Protein AF-0000000084920674 (afdb_homodimer)

Sequence (696 aa):
MTYVTTFPGRKINVDGSKKLYFGGTAYLGLQKHKKFLKTYLKNIKKYGTNYGASRKSNIKIDIYKKTENYLAKLVQSESCVTVSSGYLAGQLVCNYLKAKGHSLFYAPNSHTALHQNNSSNYASYSDLVTAVENHIKKSNTTPVVFLDSLDFYGLNYPYFKGLQQLPLQNIIVVADDSHTLGLPLNNGKGCYAQLNNLGVKELIVCSSLGKGFAVQAGAIFSTAKRIKELKTTAFFGGASPATPANIATLLSAQTIYKKRQQKLQNNIQLFLNGLNNKNLFSYMPNHAAFTYTDQKITAYLKKHNIIVTSFNYPEKDSPTMSRIVLSAHHKKKDINKIVTLINTLFTNMTYVTTFPGRKINVDGSKKLYFGGTAYLGLQKHKKFLKTYLKNIKKYGTNYGASRKSNIKIDIYKKTENYLAKLVQSESCVTVSSGYLAGQLVCNYLKAKGHSLFYAPNSHTALHQNNSSNYASYSDLVTAVENHIKKSNTTPVVFLDSLDFYGLNYPYFKGLQQLPLQNIIVVADDSHTLGLPLNNGKGCYAQLNNLGVKELIVCSSLGKGFAVQAGAIFSTAKRIKELKTTAFFGGASPATPANIATLLSAQTIYKKRQQKLQNNIQLFLNGLNNKNLFSYMPNHAAFTYTDQKITAYLKKHNIIVTSFNYPEKDSPTMSRIVLSAHHKKKDINKIVTLINTLFTN

Foldseek 3Di:
DFDFPDDDQQWTAGPRDIFGEQADQQFLSQQVPPVLVVLLVVLCVVQNAFPLAACPDPDHDCLQVVLQVVLCVLLVFQTKGKFQFLLLQLCLVQVLLVVVPAAEAEAPPFDCSNDDDPDDHDPHLVVRQVVQVVCVVPHPHQYEYEHECDDQVPCHPPPHVSVLSHPQLRHEYEYEFAQPALALVVLNNTCNVVSVVSNHVWYKYKYGCCRNPNFRMIMIGTHPVVVVSSCPDPSNRVGGGHRSSSSNSSVRCVVVSNVSNVLSQVLQCLLCVLAPDLVQFRDDPRGFKTKHQPCVLQVQSVVVRYHWDWDADPPPPGGIITIRGHHSSDDSVSSNVSRVSVNVVPVD/DFDFPDPDQQWTAGPRDIFGEQADQQFLSQQVPPVLVVLLVVLCVVQNAFPLAACPDPDHDCLQVVLQVVLCVLLVFQTKGKFQFLLLQLCLVQVLLVVVPAAEAEAPPFDCSNDDDPDDHDPHLVVRQVVQVVCVVPHPHQYEYEHECDDLQPQQPPQHVSVLSHPQLRHEYEYEFAQPALALVVLNNTCNVVSVVSNHVWYKYKYGCCRNPNFRMIMIGTHPVVVVSSCPDPSNRVGGGHRSSSSNSSVRCVVVSNVSNVLSQVLQCLLCVLAPDLVQFRDDPRGFKTKHQPCVLQVQSVVVRYHWDWDADPPPPGGIITIRGHHSSDDSVSSNVSRVSVNVVPVD

pLDDT: mean 91.76, std 10.26, range [47.09, 98.94]

Radius of gyration: 25.59 Å; Cα contacts (8 Å, |Δi|>4): 1544; chains: 2; bounding box: 59×68×72 Å

Solvent-accessible surface area (backbone atoms only — not comparable to full-atom values): 34881 Å² total; per-residue (Å²): 123,45,55,22,87,46,76,50,65,44,49,32,50,46,89,86,38,79,24,40,45,26,42,77,34,40,37,42,37,47,35,73,28,65,71,54,44,53,52,42,51,52,28,30,72,68,45,15,49,19,51,45,41,36,70,68,42,52,59,37,55,48,56,56,59,56,34,24,51,50,52,10,57,58,28,63,38,77,21,43,47,69,30,41,26,23,42,55,29,23,38,52,52,40,48,50,44,47,72,74,58,40,42,82,41,41,36,52,82,38,56,57,38,55,46,60,76,93,58,70,56,33,90,35,52,70,56,43,36,54,51,51,53,53,40,58,74,72,42,90,51,52,42,31,40,35,32,34,45,67,38,80,86,59,57,22,48,92,73,32,60,53,61,66,68,38,68,37,66,63,24,36,39,39,31,40,31,35,88,35,31,45,30,46,36,71,77,29,28,32,59,53,48,64,56,57,70,68,48,44,58,39,59,37,39,23,22,34,32,13,22,33,65,28,26,61,20,11,31,37,34,22,46,54,67,58,50,54,54,54,60,68,34,62,66,46,39,63,28,48,49,38,34,62,16,46,46,43,32,64,60,74,40,51,68,58,52,53,54,26,27,51,45,27,46,50,49,44,48,53,41,59,72,56,41,84,62,66,81,67,42,43,63,49,86,68,47,48,50,35,28,38,71,66,62,64,55,58,55,52,37,42,76,70,43,31,44,56,36,59,44,63,45,89,50,88,85,42,67,56,49,28,32,44,23,54,32,30,53,54,46,72,67,56,46,50,49,56,30,51,52,55,43,52,65,70,71,102,126,45,59,23,88,46,74,52,64,44,48,32,51,47,90,87,36,78,22,41,44,26,44,77,35,40,38,41,37,47,37,74,30,66,73,53,43,54,52,41,52,52,29,30,71,67,44,16,47,20,50,46,42,34,69,68,41,52,59,36,55,49,54,56,60,55,34,25,53,50,52,12,57,58,29,63,37,77,22,41,47,69,31,40,26,24,42,54,30,22,37,53,50,39,48,50,45,46,73,73,57,40,42,83,42,40,34,53,83,37,57,58,36,55,45,60,78,92,58,71,56,34,90,35,54,69,56,43,37,53,53,52,53,54,41,58,75,74,42,90,51,51,41,31,42,35,32,37,46,66,39,75,86,58,58,23,46,91,74,33,58,54,63,66,69,38,68,37,67,61,25,35,39,37,31,41,31,35,89,34,30,44,30,46,37,71,77,29,28,30,57,53,47,66,57,57,69,69,49,43,58,38,58,38,39,22,22,34,31,12,22,34,66,28,25,62,20,11,31,37,35,24,46,54,67,57,49,54,53,53,61,69,34,61,66,46,39,62,28,48,51,38,34,60,16,47,44,42,32,64,62,73,40,52,68,58,50,54,54,27,26,51,45,27,46,50,48,44,51,52,40,60,71,55,41,84,60,67,81,68,42,41,64,50,86,67,46,48,49,36,28,38,71,65,63,64,56,58,54,52,37,43,76,70,43,30,45,56,34,58,45,65,49,90,51,89,85,42,66,55,48,30,32,44,22,54,30,31,55,54,45,72,68,55,46,51,48,55,29,50,51,55,43,51,64,71,72,103

Organism: Cellulophaga lytica (strain ATCC 23178 / DSM 7489 / JCM 8516 / NBRC 14961 / NCIMB 1423 / VKM B-1433 / Cy l20) (NCBI:txid867900)

Secondary structure (DSSP, 8-state):
-EEESS--SSEEEETTEEEEEE-SS-TT--TT-HHHHHHHHHHHHHH-S-----TTSSEEEHHHHHHHHHHHHHHT-SEEEEES-HHHHHHHHHHHHHHTTPEEEE-TT--GGG--TT----S-HHHHHHHHHHHHHH-SSPEEEEEES--TTSSSTTT-HHHHTS-GGG-EEEEE-TTTTTSTGGGGT-SHHHHHTT--SEEEEEEESSSSS-SS-EEEEE-HHHHHHHHTSHHHHHSPPPPHHHHHHHHHTHHHHHHHHHHHHHHHHHHHHH-S-GGG-EE-TT-SEEEE--HHHHHHHHHTTEEEEEEE-SSTT--EEEEEE--TT--HHHHHHHHHHHHHHHH-/-EEESS--SSEEEETTEEEEEE-SS-TT--TT-HHHHHHHHHHHHHH-S-----TTSSEEEHHHHHHHHHHHHHHT-SEEEEES-HHHHHHHHHHHHHHTTPEEEE-TT--GGG--TT----S-HHHHHHHHHHHHHH-SSPEEEEEES--TTSSSTTT-HHHHTS-GGG-EEEEE-TTTTTSTGGGGT-SHHHHHTT--SEEEEEEESSSSS-SS-EEEEE-HHHHHHHHTSHHHHHSPPPPHHHHHHHHHTHHHHHHHHHHHHHHHHHHHHH-S-GGG-EE-TT-SEEEE--HHHHHHHHHTTEEEEEEE-SSTT--EEEEEE--TT--HHHHHHHHHHHHHHHH-

InterPro domains:
  IPR004839 Aminotransferase, class I/classII, large domain [PF00155] (169-340)
  IPR015421 Pyridoxal phosphate-dependent transferase, major domain [G3DSA:3.40.640.10] (35-258)
  IPR015422 Pyridoxal phosphate-dependent transferase, small domain [G3DSA:3.90.1150.10] (20-339)
  IPR015424 Pyridoxal phosphate-dependent transferase [SSF53383] (10-345)
  IPR050087 8-amino-7-oxononanoate synthase class-II [PTHR13693] (170-342)

Structure (mmCIF, N/CA/C/O backbone):
data_AF-0000000084920674-model_v1
#
loop_
_entity.id
_entity.type
_entity.pdbx_description
1 polymer 'Aminotransferase class I and II'
#
loop_
_atom_site.group_PDB
_atom_site.id
_atom_site.type_symbol
_atom_site.label_atom_id
_atom_site.label_alt_id
_atom_site.label_comp_id
_atom_site.label_asym_id
_atom_site.label_entity_id
_atom_site.label_seq_id
_atom_site.pdbx_PDB_ins_code
_atom_site.Cartn_x
_atom_site.Cartn_y
_atom_site.Cartn_z
_atom_site.occupancy
_atom_site.B_iso_or_equiv
_atom_site.auth_seq_id
_atom_site.auth_comp_id
_atom_site.auth_asym_id
_atom_site.auth_atom_id
_atom_site.pdbx_PDB_model_num
ATOM 1 N N . MET A 1 1 ? -7.586 -3.787 -24.078 1 55.34 1 MET A N 1
ATOM 2 C CA . MET A 1 1 ? -7.895 -3.812 -22.656 1 55.34 1 MET A CA 1
ATOM 3 C C . MET A 1 1 ? -9.398 -3.691 -22.406 1 55.34 1 MET A C 1
ATOM 5 O O . MET A 1 1 ? -10.07 -2.891 -23.062 1 55.34 1 MET A O 1
ATOM 9 N N . THR A 1 2 ? -9.984 -4.68 -21.75 1 62.69 2 THR A N 1
ATOM 10 C CA . THR A 1 2 ? -11.422 -4.754 -21.531 1 62.69 2 THR A CA 1
ATOM 11 C C . THR A 1 2 ? -11.82 -3.963 -20.281 1 62.69 2 THR A C 1
ATOM 13 O O . THR A 1 2 ? -11.242 -4.152 -19.219 1 62.69 2 THR A O 1
ATOM 16 N N . TYR A 1 3 ? -12.688 -2.992 -20.422 1 67.88 3 TYR A N 1
ATOM 17 C CA . TYR A 1 3 ? -13.188 -2.199 -19.312 1 67.88 3 TYR A CA 1
ATOM 18 C C . TYR A 1 3 ? -14.422 -2.846 -18.688 1 67.88 3 TYR A C 1
ATOM 20 O O . TYR A 1 3 ? -15.289 -3.355 -19.406 1 67.88 3 TYR A O 1
ATOM 28 N N . VAL A 1 4 ? -14.391 -2.977 -17.375 1 72.94 4 VAL A N 1
ATOM 29 C CA . VAL A 1 4 ? -15.539 -3.539 -16.656 1 72.94 4 VAL A CA 1
ATOM 30 C C . VAL A 1 4 ? -15.922 -2.625 -15.492 1 72.94 4 VAL A C 1
ATOM 32 O O . VAL A 1 4 ? -15.133 -1.78 -15.07 1 72.94 4 VAL A O 1
ATOM 35 N N . THR A 1 5 ? -17.141 -2.645 -15.055 1 66.94 5 THR A N 1
ATOM 36 C CA . THR A 1 5 ? -17.594 -1.826 -13.938 1 66.94 5 THR A CA 1
ATOM 37 C C . THR A 1 5 ? -17.453 -2.578 -12.617 1 66.94 5 THR A C 1
ATOM 39 O O . THR A 1 5 ? -17.531 -1.978 -11.547 1 66.94 5 THR A O 1
ATOM 42 N N . THR A 1 6 ? -17.375 -3.836 -12.734 1 66.19 6 THR A N 1
ATOM 43 C CA . THR A 1 6 ? -17.188 -4.633 -11.523 1 66.19 6 THR A CA 1
ATOM 44 C C . THR A 1 6 ? -16.172 -5.75 -11.766 1 66.19 6 THR A C 1
ATOM 46 O O . THR A 1 6 ? -16.094 -6.305 -12.859 1 66.19 6 THR A O 1
ATOM 49 N N . PHE A 1 7 ? -15.078 -5.773 -10.906 1 67 7 PHE A N 1
ATOM 50 C CA . PHE A 1 7 ? -14.164 -6.891 -11.094 1 67 7 PHE A CA 1
ATOM 51 C C . PHE A 1 7 ? -14.891 -8.219 -10.961 1 67 7 PHE A C 1
ATOM 53 O O . PHE A 1 7 ? -15.594 -8.453 -9.969 1 67 7 PHE A O 1
ATOM 60 N N . PRO A 1 8 ? -14.867 -8.953 -12.062 1 63.41 8 PRO A N 1
ATOM 61 C CA . PRO A 1 8 ? -15.734 -10.133 -12.148 1 63.41 8 PRO A CA 1
ATOM 62 C C . PRO A 1 8 ? -15.188 -11.32 -11.359 1 63.41 8 PRO A C 1
ATOM 64 O O . PRO A 1 8 ? -13.977 -11.422 -11.141 1 63.41 8 PRO A O 1
ATOM 67 N N . GLY A 1 9 ? -16.016 -11.922 -10.43 1 75.62 9 GLY A N 1
ATOM 68 C CA . GLY A 1 9 ? -15.82 -13.297 -10.016 1 75.62 9 GLY A CA 1
ATOM 69 C C . GLY A 1 9 ? -15.852 -14.281 -11.172 1 75.62 9 GLY A C 1
ATOM 70 O O . GLY A 1 9 ? -15.266 -14.031 -12.227 1 75.62 9 GLY A O 1
ATOM 71 N N . ARG A 1 10 ? -16.375 -15.18 -11.25 1 84.31 10 ARG A N 1
ATOM 72 C CA . ARG A 1 10 ? -16.453 -16.266 -12.219 1 84.31 10 ARG A CA 1
ATOM 73 C C . ARG A 1 10 ? -16.906 -15.766 -13.586 1 84.31 10 ARG A C 1
ATOM 75 O O . ARG A 1 10 ? -16.484 -16.297 -14.617 1 84.31 10 ARG A O 1
ATOM 82 N N . LYS A 1 11 ? -17.672 -14.656 -13.555 1 88.5 11 LYS A N 1
ATOM 83 C CA . LYS A 1 11 ? -18.141 -14.031 -14.789 1 88.5 11 LYS A CA 1
ATOM 84 C C . LYS A 1 11 ? -17.797 -12.539 -14.812 1 88.5 11 LYS A C 1
ATOM 86 O O . LYS A 1 11 ? -17.781 -11.891 -13.773 1 88.5 11 LYS A O 1
ATOM 91 N N . ILE A 1 12 ? -17.516 -12.055 -16.047 1 85.56 12 ILE A N 1
ATOM 92 C CA . ILE A 1 12 ? -17.203 -10.641 -16.219 1 85.56 12 ILE A CA 1
ATOM 93 C C . ILE A 1 12 ? -17.969 -10.094 -17.422 1 85.56 12 ILE A C 1
ATOM 95 O O . ILE A 1 12 ? -18.328 -10.836 -18.328 1 85.56 12 ILE A O 1
ATOM 99 N N . ASN A 1 13 ? -18.25 -8.859 -17.266 1 83.31 13 ASN A N 1
ATOM 100 C CA . ASN A 1 13 ? -18.922 -8.203 -18.391 1 83.31 13 ASN A CA 1
ATOM 101 C C . ASN A 1 13 ? -17.922 -7.457 -19.281 1 83.31 13 ASN A C 1
ATOM 103 O O . ASN A 1 13 ? -17.266 -6.527 -18.812 1 83.31 13 ASN A O 1
ATOM 107 N N . VAL A 1 14 ? -17.766 -7.852 -20.484 1 78.56 14 VAL A N 1
ATOM 108 C CA . VAL A 1 14 ? -16.906 -7.211 -21.453 1 78.56 14 VAL A CA 1
ATOM 109 C C . VAL A 1 14 ? -17.734 -6.707 -22.641 1 78.56 14 VAL A C 1
ATOM 111 O O . VAL A 1 14 ? -18.344 -7.5 -23.359 1 78.56 14 VAL A O 1
ATOM 114 N N . ASP A 1 15 ? -17.703 -5.391 -22.766 1 76 15 ASP A N 1
ATOM 115 C CA . ASP A 1 15 ? -18.391 -4.758 -23.891 1 76 15 ASP A CA 1
ATOM 116 C C . ASP A 1 15 ? -19.859 -5.203 -23.938 1 76 15 ASP A C 1
ATOM 118 O O . ASP A 1 15 ? -20.344 -5.637 -24.984 1 76 15 ASP A O 1
ATOM 122 N N . GLY A 1 16 ? -20.406 -5.375 -22.828 1 77.94 16 GLY A N 1
ATOM 123 C CA . GLY A 1 16 ? -21.844 -5.633 -22.75 1 77.94 16 GLY A CA 1
ATOM 124 C C . GLY A 1 16 ? -22.188 -7.113 -22.75 1 77.94 16 GLY A C 1
ATOM 125 O O . GLY A 1 16 ? -23.344 -7.488 -22.641 1 77.94 16 GLY A O 1
ATOM 126 N N . SER A 1 17 ? -21.219 -7.934 -22.891 1 84.69 17 SER A N 1
ATOM 127 C CA . SER A 1 17 ? -21.453 -9.375 -22.891 1 84.69 17 SER A CA 1
ATOM 128 C C . SER A 1 17 ? -20.797 -10.047 -21.703 1 84.69 17 SER A C 1
ATOM 130 O O . SER A 1 17 ? -19.672 -9.719 -21.328 1 84.69 17 SER A O 1
ATOM 132 N N . LYS A 1 18 ? -21.625 -10.992 -21.156 1 88.31 18 LYS A N 1
ATOM 133 C CA . LYS A 1 18 ? -21.109 -11.758 -20.031 1 88.31 18 LYS A CA 1
ATOM 134 C C . LYS A 1 18 ? -20.203 -12.891 -20.5 1 88.31 18 LYS A C 1
ATOM 136 O O . LYS A 1 18 ? -20.562 -13.641 -21.406 1 88.31 18 LYS A O 1
ATOM 141 N N . LYS A 1 19 ? -19.094 -12.969 -19.953 1 91.31 19 LYS A N 1
ATOM 142 C CA . LYS A 1 19 ? -18.109 -13.984 -20.312 1 91.31 19 LYS A CA 1
ATOM 143 C C . LYS A 1 19 ? -17.562 -14.68 -19.062 1 91.31 19 LYS A C 1
ATOM 145 O O . LYS A 1 19 ? -17.5 -14.078 -18 1 91.31 19 LYS A O 1
ATOM 150 N N . LEU A 1 20 ? -17.234 -15.977 -19.266 1 94.12 20 LEU A N 1
ATOM 151 C CA . LEU A 1 20 ? -16.516 -16.672 -18.203 1 94.12 20 LEU A CA 1
ATOM 152 C C . LEU A 1 20 ? -15.078 -16.156 -18.094 1 94.12 20 LEU A C 1
ATOM 154 O O . LEU A 1 20 ? -14.438 -15.891 -19.109 1 94.12 20 LEU A O 1
ATOM 158 N N . TYR A 1 21 ? -14.695 -16.016 -16.859 1 92.19 21 TYR A N 1
ATOM 159 C CA . TYR A 1 21 ? -13.367 -15.438 -16.672 1 92.19 21 TYR A CA 1
ATOM 160 C C . TYR A 1 21 ? -12.438 -16.422 -15.977 1 92.19 21 TYR A C 1
ATOM 162 O O . TYR A 1 21 ? -12.734 -16.906 -14.891 1 92.19 21 TYR A O 1
ATOM 170 N N . PHE A 1 22 ? -11.359 -16.781 -16.688 1 94.5 22 PHE A N 1
ATOM 171 C CA . PHE A 1 22 ? -10.305 -17.641 -16.172 1 94.5 22 PHE A CA 1
ATOM 172 C C . PHE A 1 22 ? -8.977 -16.906 -16.125 1 94.5 22 PHE A C 1
ATOM 174 O O . PHE A 1 22 ? -7.988 -17.359 -16.703 1 94.5 22 PHE A O 1
ATOM 181 N N . GLY A 1 23 ? -9.016 -15.82 -15.352 1 90.88 23 GLY A N 1
ATOM 182 C CA . GLY A 1 23 ? -7.82 -14.992 -15.219 1 90.88 23 GLY A CA 1
ATOM 183 C C . GLY A 1 23 ? -7.719 -14.297 -13.875 1 90.88 23 GLY A C 1
ATOM 184 O O . GLY A 1 23 ? -8.516 -14.562 -12.977 1 90.88 23 GLY A O 1
ATOM 185 N N . GLY A 1 24 ? -6.633 -13.531 -13.734 1 89.12 24 GLY A N 1
ATOM 186 C CA . GLY A 1 24 ? -6.445 -12.742 -12.523 1 89.12 24 GLY A CA 1
ATOM 187 C C . GLY A 1 24 ? -5.707 -13.5 -11.438 1 89.12 24 GLY A C 1
ATOM 188 O O . GLY A 1 24 ? -4.977 -14.453 -11.719 1 89.12 24 GLY A O 1
ATOM 189 N N . THR A 1 25 ? -5.836 -12.914 -10.203 1 92 25 THR A N 1
ATOM 190 C CA . THR A 1 25 ? -5.105 -13.492 -9.078 1 92 25 THR A CA 1
ATOM 191 C C . THR A 1 25 ? -6.02 -13.656 -7.863 1 92 25 THR A C 1
ATOM 193 O O . THR A 1 25 ? -5.543 -13.797 -6.738 1 92 25 THR A O 1
ATOM 196 N N . ALA A 1 26 ? -7.348 -13.562 -8.117 1 92.88 26 ALA A N 1
ATOM 197 C CA . ALA A 1 26 ? -8.32 -13.82 -7.062 1 92.88 26 ALA A CA 1
ATOM 198 C C . ALA A 1 26 ? -8.578 -15.312 -6.906 1 92.88 26 ALA A C 1
ATOM 200 O O . ALA A 1 26 ? -9.703 -15.781 -7.113 1 92.88 26 ALA A O 1
ATOM 201 N N . TYR A 1 27 ? -7.625 -16.031 -6.426 1 95.75 27 TYR A N 1
ATOM 202 C CA . TYR A 1 27 ? -7.57 -17.484 -6.48 1 95.75 27 TYR A CA 1
ATOM 203 C C . TYR A 1 27 ? -8.695 -18.094 -5.66 1 95.75 27 TYR A C 1
ATOM 205 O O . TYR A 1 27 ? -9.375 -19.031 -6.113 1 95.75 27 TYR A O 1
ATOM 213 N N . LEU A 1 28 ? -8.945 -17.547 -4.504 1 97 28 LEU A N 1
ATOM 214 C CA . LEU A 1 28 ? -9.891 -18.188 -3.598 1 97 28 LEU A CA 1
ATOM 215 C C . LEU A 1 28 ? -11.297 -17.641 -3.791 1 97 28 LEU A C 1
ATOM 217 O O . LEU A 1 28 ? -12.227 -18.047 -3.094 1 97 28 LEU A O 1
ATOM 221 N N . GLY A 1 29 ? -11.469 -16.672 -4.719 1 95.44 29 GLY A N 1
ATOM 222 C CA . GLY A 1 29 ? -12.781 -16.141 -5.035 1 95.44 29 GLY A CA 1
ATOM 223 C C . GLY A 1 29 ? -13.477 -15.531 -3.836 1 95.44 29 GLY A C 1
ATOM 224 O O . GLY A 1 29 ? -14.68 -15.734 -3.635 1 95.44 29 GLY A O 1
ATOM 225 N N . LEU A 1 30 ? -12.789 -14.758 -3.102 1 96.44 30 LEU A N 1
ATOM 226 C CA . LEU A 1 30 ? -13.297 -14.297 -1.812 1 96.44 30 LEU A CA 1
ATOM 227 C C . LEU A 1 30 ? -13.914 -12.906 -1.93 1 96.44 30 LEU A C 1
ATOM 229 O O . LEU A 1 30 ? -14.664 -12.484 -1.052 1 96.44 30 LEU A O 1
ATOM 233 N N . GLN A 1 31 ? -13.641 -12.195 -2.936 1 92.56 31 GLN A N 1
ATOM 234 C CA . GLN A 1 31 ? -13.867 -10.75 -3.016 1 92.56 31 GLN A CA 1
ATOM 235 C C . GLN A 1 31 ? -15.344 -10.414 -2.846 1 92.56 31 GLN A C 1
ATOM 237 O O . GLN A 1 31 ? -15.688 -9.352 -2.316 1 92.56 31 GLN A O 1
ATOM 242 N N . LY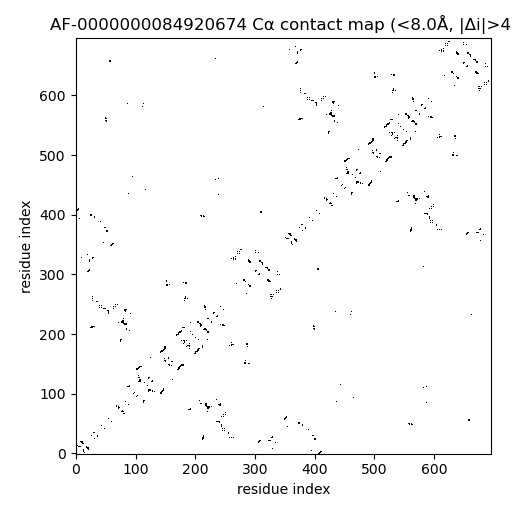S A 1 32 ? -16.188 -11.336 -3.24 1 92.06 32 LYS A N 1
ATOM 243 C CA . LYS A 1 32 ? -17.625 -11.125 -3.078 1 92.06 32 LYS A CA 1
ATOM 244 C C . LYS A 1 32 ? -18.297 -12.344 -2.463 1 92.06 32 LYS A C 1
ATOM 246 O O . LYS A 1 32 ? -19.516 -12.508 -2.564 1 92.06 32 LYS A O 1
ATOM 251 N N . HIS A 1 33 ? -17.484 -13.203 -1.965 1 95.44 33 HIS A N 1
ATOM 252 C CA . HIS A 1 33 ? -18 -14.375 -1.278 1 95.44 33 HIS A CA 1
ATOM 253 C C . HIS A 1 33 ? -18.812 -13.984 -0.046 1 95.44 33 HIS A C 1
ATOM 255 O O . HIS A 1 33 ? -18.328 -13.242 0.811 1 95.44 33 HIS A O 1
ATOM 261 N N . LYS A 1 34 ? -20 -14.492 0.054 1 96.12 34 LYS A N 1
ATOM 262 C CA . LYS A 1 34 ? -20.984 -14.008 1.02 1 96.12 34 LYS A CA 1
ATOM 263 C C . LYS A 1 34 ? -20.453 -14.125 2.447 1 96.12 34 LYS A C 1
ATOM 265 O O . LYS A 1 34 ? -20.469 -13.156 3.199 1 96.12 34 LYS A O 1
ATOM 270 N N . LYS A 1 35 ? -19.984 -15.281 2.83 1 97.69 35 LYS A N 1
ATOM 271 C CA . LYS A 1 35 ? -19.531 -15.5 4.199 1 97.69 35 LYS A CA 1
ATOM 272 C C . LYS A 1 35 ? -18.297 -14.664 4.508 1 97.69 35 LYS A C 1
ATOM 274 O O . LYS A 1 35 ? -18.156 -14.141 5.613 1 97.69 35 LYS A O 1
ATOM 279 N N . PHE A 1 36 ? -17.438 -14.57 3.568 1 98 36 PHE A N 1
ATOM 280 C CA . PHE A 1 36 ? -16.219 -13.773 3.744 1 98 36 PHE A CA 1
ATOM 281 C C . PHE A 1 36 ? -16.578 -12.297 3.902 1 98 36 PHE A C 1
ATOM 283 O O . PHE A 1 36 ? -16.047 -11.625 4.789 1 98 36 PHE A O 1
ATOM 290 N N . LEU A 1 37 ? -17.469 -11.766 3.049 1 97.5 37 LEU A N 1
ATOM 291 C CA . LEU A 1 37 ? -17.875 -10.367 3.115 1 97.5 37 LEU A CA 1
ATOM 292 C C . LEU A 1 37 ? -18.516 -10.047 4.465 1 97.5 37 LEU A C 1
ATOM 294 O O . LEU A 1 37 ? -18.297 -8.969 5.02 1 97.5 37 LEU A O 1
ATOM 298 N N . LYS A 1 38 ? -19.312 -10.977 4.918 1 98.25 38 LYS A N 1
ATOM 299 C CA . LYS A 1 38 ? -19.938 -10.773 6.227 1 98.25 38 LYS A CA 1
ATOM 300 C C . LYS A 1 38 ? -18.875 -10.594 7.312 1 98.25 38 LYS A C 1
ATOM 302 O O . LYS A 1 38 ? -18.984 -9.688 8.141 1 98.25 38 LYS A O 1
ATOM 307 N N . THR A 1 39 ? -17.875 -11.438 7.301 1 98.38 39 THR A N 1
ATOM 308 C CA . THR A 1 39 ? -16.766 -11.359 8.258 1 98.38 39 THR A CA 1
ATOM 309 C C . THR A 1 39 ? -15.984 -10.07 8.062 1 98.38 39 THR A C 1
ATOM 311 O O . THR A 1 39 ? -15.625 -9.398 9.031 1 98.38 39 THR A O 1
ATOM 314 N N . TYR A 1 40 ? -15.734 -9.75 6.844 1 98.19 40 TYR A N 1
ATOM 315 C CA . TYR A 1 40 ? -14.984 -8.555 6.477 1 98.19 40 TYR A CA 1
ATOM 316 C C . TYR A 1 40 ? -15.703 -7.293 6.949 1 98.19 40 TYR A C 1
ATOM 318 O O . TYR A 1 40 ? -15.086 -6.418 7.559 1 98.19 40 TYR A O 1
ATOM 326 N N . LEU A 1 41 ? -17.016 -7.199 6.691 1 98.19 41 LEU A N 1
ATOM 327 C CA . LEU A 1 41 ? -17.828 -6.043 7.062 1 98.19 41 LEU A CA 1
ATOM 328 C C . LEU A 1 41 ? -17.922 -5.91 8.578 1 98.19 41 LEU A C 1
ATOM 330 O O . LEU A 1 41 ? -17.906 -4.797 9.109 1 98.19 41 LEU A O 1
ATOM 334 N N . LYS A 1 42 ? -18 -7.02 9.25 1 97.75 42 LYS A N 1
ATOM 335 C CA . LYS A 1 42 ? -18.016 -7.004 10.711 1 97.75 42 LYS A CA 1
ATOM 336 C C . LYS A 1 42 ? -16.734 -6.375 11.266 1 97.75 42 LYS A C 1
ATOM 338 O O . LYS A 1 42 ? -16.797 -5.594 12.219 1 97.75 42 LYS A O 1
ATOM 343 N N . ASN A 1 43 ? -15.609 -6.676 10.703 1 96.94 43 ASN A N 1
ATOM 344 C CA . ASN A 1 43 ? -14.336 -6.125 11.156 1 96.94 43 ASN A CA 1
ATOM 345 C C . ASN A 1 43 ? -14.227 -4.637 10.852 1 96.94 43 ASN A C 1
ATOM 347 O O . ASN A 1 43 ? -13.641 -3.879 11.625 1 96.94 43 ASN A O 1
ATOM 351 N N . ILE A 1 44 ? -14.781 -4.195 9.711 1 97.06 44 ILE A N 1
ATOM 352 C CA . ILE A 1 44 ? -14.789 -2.773 9.391 1 97.06 44 ILE A CA 1
ATOM 353 C C . ILE A 1 44 ? -15.641 -2.02 10.406 1 97.06 44 ILE A C 1
ATOM 355 O O . ILE A 1 44 ? -15.258 -0.944 10.875 1 97.06 44 ILE A O 1
ATOM 359 N N . LYS A 1 45 ? -16.781 -2.586 10.734 1 95.5 45 LYS A N 1
ATOM 360 C CA . LYS A 1 45 ? -17.641 -1.953 11.727 1 95.5 45 LYS A CA 1
ATOM 361 C C . LYS A 1 45 ? -16.938 -1.868 13.086 1 95.5 45 LYS A C 1
ATOM 363 O O . LYS A 1 45 ? -17.109 -0.888 13.812 1 95.5 45 LYS A O 1
ATOM 368 N N . LYS A 1 46 ? -16.203 -2.854 13.383 1 93.19 46 LYS A N 1
ATOM 369 C CA . LYS A 1 46 ? -15.539 -2.924 14.688 1 93.19 46 LYS A CA 1
ATOM 370 C C . LYS A 1 46 ? -14.32 -2.004 14.727 1 93.19 46 LYS A C 1
ATOM 372 O O . LYS A 1 46 ? -14.125 -1.269 15.703 1 93.19 46 LYS A O 1
ATOM 377 N N . TYR A 1 47 ? -13.477 -1.982 13.672 1 92.81 47 TYR A N 1
ATOM 378 C CA . TYR A 1 47 ? -12.164 -1.351 13.742 1 92.81 47 TYR A CA 1
ATOM 379 C C . TYR A 1 47 ? -12.141 -0.053 12.945 1 92.81 47 TYR A C 1
ATOM 381 O O . TYR A 1 47 ? -11.234 0.763 13.102 1 92.81 47 TYR A O 1
ATOM 389 N N . GLY A 1 48 ? -13.109 0.151 12.094 1 93.44 48 GLY A N 1
ATOM 390 C CA . GLY A 1 48 ? -13.133 1.354 11.273 1 93.44 48 GLY A CA 1
ATOM 391 C C . GLY A 1 48 ? -12.391 1.196 9.961 1 93.44 48 GLY A C 1
ATOM 392 O O . GLY A 1 48 ? -12.016 0.084 9.578 1 93.44 48 GLY A O 1
ATOM 393 N N . THR A 1 49 ? -12.266 2.256 9.258 1 94.5 49 THR A N 1
ATOM 394 C CA . THR A 1 49 ? -11.625 2.262 7.945 1 94.5 49 THR A CA 1
ATOM 395 C C . THR A 1 49 ? -10.141 2.574 8.07 1 94.5 49 THR A C 1
ATOM 397 O O . THR A 1 49 ? -9.375 1.775 8.625 1 94.5 49 THR A O 1
ATOM 400 N N . ASN A 1 50 ? -9.617 3.656 7.582 1 93.12 50 ASN A N 1
ATOM 401 C CA . ASN A 1 50 ? -8.195 3.998 7.629 1 93.12 50 ASN A CA 1
ATOM 402 C C . ASN A 1 50 ? -7.945 5.203 8.531 1 93.12 50 ASN A C 1
ATOM 404 O O . ASN A 1 50 ? -8.578 6.246 8.375 1 93.12 50 ASN A O 1
ATOM 408 N N . TYR A 1 51 ? -7 5.109 9.422 1 88.38 51 TYR A N 1
ATOM 409 C CA . TYR A 1 51 ? -6.746 6.145 10.422 1 88.38 51 TYR A CA 1
ATOM 410 C C . TYR A 1 51 ? -5.582 7.031 10 1 88.38 51 TYR A C 1
ATOM 412 O O . TYR A 1 51 ? -5.277 8.023 10.664 1 88.38 51 TYR A O 1
ATOM 420 N N . GLY A 1 52 ? -4.938 6.668 8.914 1 85.44 52 GLY A N 1
ATOM 421 C CA . GLY A 1 52 ? -3.83 7.457 8.406 1 85.44 52 GLY A CA 1
ATOM 422 C C . GLY A 1 52 ? -2.646 7.516 9.352 1 85.44 52 GLY A C 1
ATOM 423 O O . GLY A 1 52 ? -1.799 8.406 9.242 1 85.44 52 GLY A O 1
ATOM 424 N N . ALA A 1 53 ? -2.57 6.668 10.312 1 82.75 53 ALA A N 1
ATOM 425 C CA . ALA A 1 53 ? -1.538 6.711 11.344 1 82.75 53 ALA A CA 1
ATOM 426 C C . ALA A 1 53 ? -0.363 5.805 10.984 1 82.75 53 ALA A C 1
ATOM 428 O O . ALA A 1 53 ? -0.483 4.938 10.117 1 82.75 53 ALA A O 1
ATOM 429 N N . SER A 1 54 ? 0.732 6.156 11.609 1 82.12 54 SER A N 1
ATOM 430 C CA . SER A 1 54 ? 1.903 5.297 11.477 1 82.12 54 SER A CA 1
ATOM 431 C C . SER A 1 54 ? 1.929 4.223 12.555 1 82.12 54 SER A C 1
ATOM 433 O O . SER A 1 54 ? 1.241 4.344 13.57 1 82.12 54 SER A O 1
ATOM 435 N N . ARG A 1 55 ? 2.736 3.209 12.305 1 81.62 55 ARG A N 1
ATOM 436 C CA . ARG A 1 55 ? 2.887 2.129 13.273 1 81.62 55 ARG A CA 1
ATOM 437 C C . ARG A 1 55 ? 3.705 2.584 14.477 1 81.62 55 ARG A C 1
ATOM 439 O O . ARG A 1 55 ? 3.691 1.936 15.523 1 81.62 55 ARG A O 1
ATOM 446 N N . LYS A 1 56 ? 4.387 3.678 14.312 1 74.25 56 LYS A N 1
ATOM 447 C CA . LYS A 1 56 ? 5.234 4.168 15.391 1 74.25 56 LYS A CA 1
ATOM 448 C C . LYS A 1 56 ? 4.508 5.223 16.234 1 74.25 56 LYS A C 1
ATOM 450 O O . LYS A 1 56 ? 5.082 5.793 17.156 1 74.25 56 LYS A O 1
ATOM 455 N N . SER A 1 57 ? 3.26 5.324 15.906 1 69.88 57 SER A N 1
ATOM 456 C CA . SER A 1 57 ? 2.473 6.297 16.656 1 69.88 57 SER A CA 1
ATOM 457 C C . SER A 1 57 ? 2.363 5.902 18.125 1 69.88 57 SER A C 1
ATOM 459 O O . SER A 1 57 ? 2.672 4.766 18.5 1 69.88 57 SER A O 1
ATOM 461 N N . ASN A 1 58 ? 2.023 6.773 18.859 1 68.06 58 ASN A N 1
ATOM 462 C CA . ASN A 1 58 ? 1.943 6.559 20.312 1 68.06 58 ASN A CA 1
ATOM 463 C C . ASN A 1 58 ? 0.87 5.535 20.656 1 68.06 58 ASN A C 1
ATOM 465 O O . ASN A 1 58 ? 0.878 4.98 21.766 1 68.06 58 ASN A O 1
ATOM 469 N N . ILE A 1 59 ? 0.046 5.324 19.734 1 72.44 59 ILE A N 1
ATOM 470 C CA . ILE A 1 59 ? -1.01 4.359 20.016 1 72.44 59 ILE A CA 1
ATOM 471 C C . ILE A 1 59 ? -0.83 3.125 19.125 1 72.44 59 ILE A C 1
ATOM 473 O O . ILE A 1 59 ? -0.66 3.244 17.906 1 72.44 59 ILE A O 1
ATOM 477 N N . LYS A 1 60 ? -0.812 1.995 19.844 1 78.19 60 LYS A N 1
ATOM 478 C CA . LYS A 1 60 ? -0.693 0.726 19.125 1 78.19 60 LYS A CA 1
ATOM 479 C C . LYS A 1 60 ? -1.972 -0.097 19.25 1 78.19 60 LYS A C 1
ATOM 481 O O . LYS A 1 60 ? -2.555 -0.186 20.328 1 78.19 60 LYS A O 1
ATOM 486 N N . ILE A 1 61 ? -2.375 -0.61 18.203 1 83.19 61 ILE A N 1
ATOM 487 C CA . ILE A 1 61 ? -3.566 -1.452 18.172 1 83.19 61 ILE A CA 1
ATOM 488 C C . ILE A 1 61 ? -3.162 -2.922 18.266 1 83.19 61 ILE A C 1
ATOM 490 O O . ILE A 1 61 ? -2.346 -3.404 17.484 1 83.19 61 ILE A O 1
ATOM 494 N N . ASP A 1 62 ? -3.736 -3.688 19.078 1 88.62 62 ASP A N 1
ATOM 495 C CA . ASP A 1 62 ? -3.32 -5.039 19.438 1 88.62 62 ASP A CA 1
ATOM 496 C C . ASP A 1 62 ? -3.549 -6.012 18.281 1 88.62 62 ASP A C 1
ATOM 498 O O . ASP A 1 62 ? -2.869 -7.039 18.188 1 88.62 62 ASP A O 1
ATOM 502 N N . ILE A 1 63 ? -4.469 -5.703 17.453 1 93.62 63 ILE A N 1
ATOM 503 C CA . ILE A 1 63 ? -4.855 -6.637 16.406 1 93.62 63 ILE A CA 1
ATOM 504 C C . ILE A 1 63 ? -3.664 -6.902 15.484 1 93.62 63 ILE A C 1
ATOM 506 O O . ILE A 1 63 ? -3.549 -7.984 14.906 1 93.62 63 ILE A O 1
ATOM 510 N N . TYR A 1 64 ? -2.77 -5.973 15.391 1 94.88 64 TYR A N 1
ATOM 511 C CA . TYR A 1 64 ? -1.58 -6.176 14.57 1 94.88 64 TYR A CA 1
ATOM 512 C C . TYR A 1 64 ? -0.698 -7.273 15.148 1 94.88 64 TYR A C 1
ATOM 514 O O . TYR A 1 64 ? -0.328 -8.219 14.445 1 94.88 64 TYR A O 1
ATOM 522 N N . LYS A 1 65 ? -0.435 -7.164 16.422 1 94.81 65 LYS A N 1
ATOM 523 C CA . LYS A 1 65 ? 0.396 -8.164 17.078 1 94.81 65 LYS A CA 1
ATOM 524 C C . LYS A 1 65 ? -0.247 -9.547 17 1 94.81 65 LYS A C 1
ATOM 526 O O . LYS A 1 65 ? 0.423 -10.531 16.688 1 94.81 65 LYS A O 1
ATOM 531 N N . LYS A 1 66 ? -1.544 -9.609 17.266 1 96.38 66 LYS A N 1
ATOM 532 C CA . LYS A 1 66 ? -2.26 -10.883 17.25 1 96.38 66 LYS A CA 1
ATOM 533 C C . LYS A 1 66 ? -2.207 -11.531 15.867 1 96.38 66 LYS A C 1
ATOM 535 O O . LYS A 1 66 ? -1.918 -12.719 15.75 1 96.38 66 LYS A O 1
ATOM 540 N N . THR A 1 67 ? -2.438 -10.781 14.891 1 97.81 67 THR A N 1
ATOM 541 C CA . THR A 1 67 ? -2.488 -11.312 13.531 1 97.81 67 THR A CA 1
ATOM 542 C C . THR A 1 67 ? -1.089 -11.664 13.039 1 97.81 67 THR A C 1
ATOM 544 O O . THR A 1 67 ? -0.903 -12.672 12.352 1 97.81 67 THR A O 1
ATOM 547 N N . GLU A 1 68 ? -0.108 -10.82 13.32 1 98.38 68 GLU A N 1
ATOM 548 C CA . GLU A 1 68 ? 1.269 -11.102 12.922 1 98.38 68 GLU A CA 1
ATOM 549 C C . GLU A 1 68 ? 1.78 -12.383 13.57 1 98.38 68 GLU A C 1
ATOM 551 O O . GLU A 1 68 ? 2.488 -13.172 12.938 1 98.38 68 GLU A O 1
ATOM 556 N N . ASN A 1 69 ? 1.385 -12.648 14.82 1 98.5 69 ASN A N 1
ATOM 557 C CA . ASN A 1 69 ? 1.713 -13.914 15.469 1 98.5 69 ASN A CA 1
ATOM 558 C C . ASN A 1 69 ? 1.047 -15.094 14.773 1 98.5 69 ASN A C 1
ATOM 560 O O . ASN A 1 69 ? 1.677 -16.125 14.555 1 98.5 69 ASN A O 1
ATOM 564 N N . TYR A 1 70 ? -0.144 -14.906 14.438 1 98.25 70 TYR A N 1
ATOM 565 C CA . TYR A 1 70 ? -0.877 -15.945 13.719 1 98.25 70 TYR A CA 1
ATOM 566 C C . TYR A 1 70 ? -0.208 -16.25 12.391 1 98.25 70 TYR A C 1
ATOM 568 O O . TYR A 1 70 ? 0.004 -17.422 12.055 1 98.25 70 TYR A O 1
ATOM 576 N N . LEU A 1 71 ? 0.14 -15.25 11.641 1 98.69 71 LEU A N 1
ATOM 577 C CA . LEU A 1 71 ? 0.753 -15.438 10.328 1 98.69 71 LEU A CA 1
ATOM 578 C C . LEU A 1 71 ? 2.109 -16.125 10.453 1 98.69 71 LEU A C 1
ATOM 580 O O . LEU A 1 71 ? 2.449 -16.984 9.648 1 98.69 71 LEU A O 1
ATOM 584 N N . ALA A 1 72 ? 2.889 -15.656 11.422 1 98.81 72 ALA A N 1
ATOM 585 C CA . ALA A 1 72 ? 4.188 -16.281 11.648 1 98.81 72 ALA A CA 1
ATOM 586 C C . ALA A 1 72 ? 4.039 -17.781 11.914 1 98.81 72 ALA A C 1
ATOM 588 O O . ALA A 1 72 ? 4.766 -18.594 11.344 1 98.81 72 ALA A O 1
ATOM 589 N N . LYS A 1 73 ? 3.084 -18.109 12.734 1 98.38 73 LYS A N 1
ATOM 590 C CA . LYS A 1 73 ? 2.824 -19.516 13.039 1 98.38 73 LYS A CA 1
ATOM 591 C C . LYS A 1 73 ? 2.354 -20.266 11.805 1 98.38 73 LYS A C 1
ATOM 593 O O . LYS A 1 73 ? 2.777 -21.406 11.562 1 98.38 73 LYS A O 1
ATOM 598 N N . LEU A 1 74 ? 1.529 -19.656 11.086 1 98.06 74 LEU A N 1
ATOM 599 C CA . LEU A 1 74 ? 0.976 -20.281 9.891 1 98.06 74 LEU A CA 1
ATOM 600 C C . LEU A 1 74 ? 2.088 -20.734 8.953 1 98.06 74 LEU A C 1
ATOM 602 O O . LEU A 1 74 ? 2.043 -21.859 8.438 1 98.06 74 LEU A O 1
ATOM 606 N N . VAL A 1 75 ? 3.131 -19.906 8.75 1 98.25 75 VAL A N 1
ATOM 607 C CA . VAL A 1 75 ? 4.133 -20.219 7.734 1 98.25 75 VAL A CA 1
ATOM 608 C C . VAL A 1 75 ? 5.336 -20.891 8.383 1 98.25 75 VAL A C 1
ATOM 610 O O . VAL A 1 75 ? 6.273 -21.312 7.699 1 98.25 75 VAL A O 1
ATOM 613 N N . GLN A 1 76 ? 5.367 -20.922 9.758 1 97.88 76 GLN A N 1
ATOM 614 C CA . GLN A 1 76 ? 6.441 -21.484 10.555 1 97.88 76 GLN A CA 1
ATOM 615 C C . GLN A 1 76 ? 7.684 -20.609 10.531 1 97.88 76 GLN A C 1
ATOM 617 O O . GLN A 1 76 ? 8.797 -21.109 10.352 1 97.88 76 GLN A O 1
ATOM 622 N N . SER A 1 77 ? 7.43 -19.359 10.523 1 98.62 77 SER A N 1
ATOM 623 C CA . SER A 1 77 ? 8.484 -18.375 10.703 1 98.62 77 SER A CA 1
ATOM 624 C C . SER A 1 77 ? 8.617 -17.969 12.172 1 98.62 77 SER A C 1
ATOM 626 O O . SER A 1 77 ? 7.672 -18.125 12.945 1 98.62 77 SER A O 1
ATOM 628 N N . GLU A 1 78 ? 9.789 -17.484 12.539 1 98.56 78 GLU A N 1
ATOM 629 C CA . GLU A 1 78 ? 9.984 -17 13.898 1 98.56 78 GLU A CA 1
ATOM 630 C C . GLU A 1 78 ? 9.141 -15.75 14.172 1 98.56 78 GLU A C 1
ATOM 632 O O . GLU A 1 78 ? 8.594 -15.594 15.266 1 98.56 78 GLU A O 1
ATOM 637 N N . SER A 1 79 ? 9.031 -14.859 13.188 1 98.81 79 SER A N 1
ATOM 638 C CA . SER A 1 79 ? 8.344 -13.578 13.359 1 98.81 79 SER A CA 1
ATOM 639 C C . SER A 1 79 ? 7.762 -13.078 12.039 1 98.81 79 SER A C 1
ATOM 641 O O . SER A 1 79 ? 8.047 -13.641 10.977 1 98.81 79 SER A O 1
ATOM 643 N N . CYS A 1 80 ? 6.871 -12.102 12.164 1 98.75 80 CYS A N 1
ATOM 644 C CA . CYS A 1 80 ? 6.176 -11.5 11.031 1 98.75 80 CYS A CA 1
ATOM 645 C C . CYS A 1 80 ? 5.844 -10.039 11.305 1 98.75 80 CYS A C 1
ATOM 647 O O . CYS A 1 80 ? 5.574 -9.664 12.445 1 98.75 80 CYS A O 1
ATOM 649 N N . VAL A 1 81 ? 5.926 -9.219 10.32 1 98.62 81 VAL A N 1
ATOM 650 C CA . VAL A 1 81 ? 5.398 -7.859 10.383 1 98.62 81 VAL A CA 1
ATOM 651 C C . VAL A 1 81 ? 4.543 -7.582 9.148 1 98.62 81 VAL A C 1
ATOM 653 O O . VAL A 1 81 ? 4.848 -8.062 8.055 1 98.62 81 VAL A O 1
ATOM 656 N N . THR A 1 82 ? 3.445 -6.859 9.375 1 98.19 82 THR A N 1
ATOM 657 C CA . THR A 1 82 ? 2.572 -6.52 8.258 1 98.19 82 THR A CA 1
ATOM 658 C C . THR A 1 82 ? 2.764 -5.062 7.844 1 98.19 82 THR A C 1
ATOM 660 O O . THR A 1 82 ? 3.137 -4.223 8.664 1 98.19 82 THR A O 1
ATOM 663 N N . VAL A 1 83 ? 2.586 -4.793 6.559 1 97.75 83 VAL A N 1
ATOM 664 C CA . VAL A 1 83 ? 2.592 -3.463 5.965 1 97.75 83 VAL A CA 1
ATOM 665 C C . VAL A 1 83 ? 1.389 -3.305 5.039 1 97.75 83 VAL A C 1
ATOM 667 O O . VAL A 1 83 ? 0.547 -4.203 4.945 1 97.75 83 VAL A O 1
ATOM 670 N N . SER A 1 84 ? 1.288 -2.238 4.395 1 97 84 SER A N 1
ATOM 671 C CA . SER A 1 84 ? 0.027 -1.891 3.746 1 97 84 SER A CA 1
ATOM 672 C C . SER A 1 84 ? -0.118 -2.598 2.402 1 97 84 SER A C 1
ATOM 674 O O . SER A 1 84 ? -1.209 -2.637 1.83 1 97 84 SER A O 1
ATOM 676 N N . SER A 1 85 ? 0.959 -3.125 1.827 1 97.31 85 SER A N 1
ATOM 677 C CA . SER A 1 85 ? 0.878 -3.861 0.57 1 97.31 85 SER A CA 1
ATOM 678 C C . SER A 1 85 ? 2.066 -4.801 0.403 1 97.31 85 SER A C 1
ATOM 680 O O . SER A 1 85 ? 3.086 -4.648 1.079 1 97.31 85 SER A O 1
ATOM 682 N N . GLY A 1 86 ? 1.899 -5.727 -0.5 1 97.69 86 GLY A N 1
ATOM 683 C CA . GLY A 1 86 ? 3.01 -6.613 -0.816 1 97.69 86 GLY A CA 1
ATOM 684 C C . GLY A 1 86 ? 4.18 -5.895 -1.459 1 97.69 86 GLY A C 1
ATOM 685 O O . GLY A 1 86 ? 5.34 -6.207 -1.176 1 97.69 86 GLY A O 1
ATOM 686 N N . TYR A 1 87 ? 3.893 -4.957 -2.342 1 97.12 87 TYR A N 1
ATOM 687 C CA . TYR A 1 87 ? 4.957 -4.199 -2.992 1 97.12 87 TYR A CA 1
ATOM 688 C C . TYR A 1 87 ? 5.785 -3.436 -1.969 1 97.12 87 TYR A C 1
ATOM 690 O O . TYR A 1 87 ? 7.016 -3.412 -2.049 1 97.12 87 TYR A O 1
ATOM 698 N N . LEU A 1 88 ? 5.145 -2.836 -0.997 1 97 88 LEU A N 1
ATOM 699 C CA . LEU A 1 88 ? 5.855 -2.115 0.054 1 97 88 LEU A CA 1
ATOM 700 C C . LEU A 1 88 ? 6.703 -3.068 0.889 1 97 88 LEU A C 1
ATOM 702 O O . LEU A 1 88 ? 7.781 -2.695 1.36 1 97 88 LEU A O 1
ATOM 706 N N . ALA A 1 89 ? 6.172 -4.266 1.111 1 98.38 89 ALA A N 1
ATOM 707 C CA . ALA A 1 89 ? 6.949 -5.262 1.844 1 98.38 89 ALA A CA 1
ATOM 708 C C . ALA A 1 89 ? 8.289 -5.527 1.156 1 98.38 89 ALA A C 1
ATOM 710 O O . ALA A 1 89 ? 9.344 -5.484 1.796 1 98.38 89 ALA A O 1
ATOM 711 N N . GLY A 1 90 ? 8.227 -5.758 -0.145 1 97.69 90 GLY A N 1
ATOM 712 C CA . GLY A 1 90 ? 9.453 -5.988 -0.897 1 97.69 90 GLY A CA 1
ATOM 713 C C . GLY A 1 90 ? 10.391 -4.801 -0.889 1 97.69 90 GLY A C 1
ATOM 714 O O . GLY A 1 90 ? 11.594 -4.953 -0.647 1 97.69 90 GLY A O 1
ATOM 715 N N . GLN A 1 91 ? 9.836 -3.631 -1.087 1 96.25 91 GLN A N 1
ATOM 716 C CA . GLN A 1 91 ? 10.648 -2.42 -1.139 1 96.25 91 GLN A CA 1
ATOM 717 C C . GLN A 1 91 ? 11.305 -2.139 0.209 1 96.25 91 GLN A C 1
ATOM 719 O O . GLN A 1 91 ? 12.453 -1.711 0.266 1 96.25 91 GLN A O 1
ATOM 724 N N . LEU A 1 92 ? 10.555 -2.324 1.283 1 96.75 92 LEU A N 1
ATOM 725 C CA . LEU A 1 92 ? 11.109 -2.127 2.617 1 96.75 92 LEU A CA 1
ATOM 726 C C . LEU A 1 92 ? 12.328 -3.021 2.836 1 96.75 92 LEU A C 1
ATOM 728 O O . LEU A 1 92 ? 13.375 -2.555 3.285 1 96.75 92 LEU A O 1
ATOM 732 N N . VAL A 1 93 ? 12.234 -4.281 2.439 1 98.12 93 VAL A N 1
ATOM 733 C CA . VAL A 1 93 ? 13.305 -5.254 2.65 1 98.12 93 VAL A CA 1
ATOM 734 C C . VAL A 1 93 ? 14.5 -4.898 1.775 1 98.12 93 VAL A C 1
ATOM 736 O O . VAL A 1 93 ? 15.641 -4.871 2.252 1 98.12 93 VAL A O 1
ATOM 739 N N . CYS A 1 94 ? 14.203 -4.625 0.552 1 96.19 94 CYS A N 1
ATOM 740 C CA . CYS A 1 94 ? 15.266 -4.316 -0.397 1 96.19 94 CYS A CA 1
ATOM 741 C C . CYS A 1 94 ? 16.047 -3.078 0.037 1 96.19 94 CYS A C 1
ATOM 743 O O . CYS A 1 94 ? 17.281 -3.098 0.08 1 96.19 94 CYS A O 1
ATOM 745 N N . ASN A 1 95 ? 15.367 -2.023 0.405 1 93.62 95 ASN A N 1
ATOM 746 C CA . ASN A 1 95 ? 16 -0.781 0.826 1 93.62 95 ASN A CA 1
ATOM 747 C C . ASN A 1 95 ? 16.797 -0.965 2.121 1 93.62 95 ASN A C 1
ATOM 749 O O . ASN A 1 95 ? 17.875 -0.401 2.281 1 93.62 95 ASN A O 1
ATOM 753 N N . TYR A 1 96 ? 16.234 -1.732 3.02 1 95.75 96 TYR A N 1
ATOM 754 C CA . TYR A 1 96 ? 16.891 -1.995 4.297 1 95.75 96 TYR A CA 1
ATOM 755 C C . TYR A 1 96 ? 18.203 -2.727 4.09 1 95.75 96 TYR A C 1
ATOM 757 O O . TYR A 1 96 ? 19.234 -2.32 4.633 1 95.75 96 TYR A O 1
ATOM 765 N N . LEU A 1 97 ? 18.188 -3.797 3.285 1 96.56 97 LEU A N 1
ATOM 766 C CA . LEU A 1 97 ? 19.375 -4.617 3.076 1 96.56 97 LEU A CA 1
ATOM 767 C C . LEU A 1 97 ? 20.453 -3.84 2.328 1 96.56 97 LEU A C 1
ATOM 769 O O . LEU A 1 97 ? 21.641 -3.99 2.607 1 96.56 97 LEU A O 1
ATOM 773 N N . LYS A 1 98 ? 19.984 -3.018 1.412 1 93.75 98 LYS A N 1
ATOM 774 C CA . LYS A 1 98 ? 20.938 -2.158 0.721 1 93.75 98 LYS A CA 1
ATOM 775 C C . LYS A 1 98 ? 21.594 -1.183 1.69 1 93.75 98 LYS A C 1
ATOM 777 O O . LYS A 1 98 ? 22.812 -0.985 1.646 1 93.75 98 LYS A O 1
ATOM 782 N N . ALA A 1 99 ? 20.812 -0.594 2.494 1 92.31 99 ALA A N 1
ATOM 783 C CA . ALA A 1 99 ? 21.328 0.364 3.471 1 92.31 99 ALA A CA 1
ATOM 784 C C . ALA A 1 99 ? 22.297 -0.304 4.434 1 92.31 99 ALA A C 1
ATOM 786 O O . ALA A 1 99 ? 23.219 0.34 4.934 1 92.31 99 ALA A O 1
ATOM 787 N N . LYS A 1 100 ? 22.172 -1.558 4.668 1 94.19 100 LYS A N 1
ATOM 788 C CA . LYS A 1 100 ? 23.062 -2.312 5.551 1 94.19 100 LYS A CA 1
ATOM 789 C C . LYS A 1 100 ? 24.344 -2.695 4.84 1 94.19 100 LYS A C 1
ATOM 791 O O . LYS A 1 100 ? 25.25 -3.285 5.441 1 94.19 100 LYS A O 1
ATOM 796 N N . GLY A 1 101 ? 24.438 -2.432 3.535 1 93.75 101 GLY A N 1
ATOM 797 C CA . GLY A 1 101 ? 25.672 -2.633 2.795 1 93.75 101 GLY A CA 1
ATOM 798 C C . GLY A 1 101 ? 25.734 -3.979 2.098 1 93.75 101 GLY A C 1
ATOM 799 O O . GLY A 1 101 ? 26.797 -4.375 1.6 1 93.75 101 GLY A O 1
ATOM 800 N N . HIS A 1 102 ? 24.656 -4.664 2.021 1 96.12 102 HIS A N 1
ATOM 801 C CA . HIS A 1 102 ? 24.641 -5.953 1.338 1 96.12 102 HIS A CA 1
ATOM 802 C C . HIS A 1 102 ? 24.656 -5.773 -0.177 1 96.12 102 HIS A C 1
ATOM 804 O O . HIS A 1 102 ? 24.25 -4.727 -0.686 1 96.12 102 HIS A O 1
ATOM 810 N N . SER A 1 103 ? 25.172 -6.805 -0.882 1 96.75 103 SER A N 1
ATOM 811 C CA . SER A 1 103 ? 25.141 -6.836 -2.34 1 96.75 103 SER A CA 1
ATOM 812 C C . SER A 1 103 ? 23.906 -7.578 -2.852 1 96.75 103 SER A C 1
ATOM 814 O O . SER A 1 103 ? 23.641 -8.703 -2.426 1 96.75 103 SER A O 1
ATOM 816 N N . LEU A 1 104 ? 23.234 -6.949 -3.752 1 97.44 104 LEU A N 1
ATOM 817 C CA . LEU A 1 104 ? 21.938 -7.469 -4.16 1 97.44 104 LEU A CA 1
ATOM 818 C C . LEU A 1 104 ? 22.031 -8.164 -5.512 1 97.44 104 LEU A C 1
ATOM 820 O O . LEU A 1 104 ? 22.609 -7.625 -6.457 1 97.44 104 LEU A O 1
ATOM 824 N N . PHE A 1 105 ? 21.531 -9.391 -5.602 1 97.94 105 PHE A N 1
ATOM 825 C CA . PHE A 1 105 ? 21.453 -10.203 -6.812 1 97.94 105 PHE A CA 1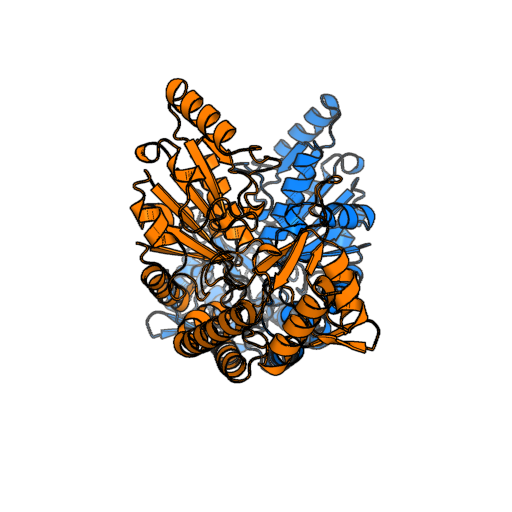
ATOM 826 C C . PHE A 1 105 ? 20.016 -10.648 -7.07 1 97.94 105 PHE A C 1
ATOM 828 O O . PHE A 1 105 ? 19.281 -10.984 -6.137 1 97.94 105 PHE A O 1
ATOM 835 N N . TYR A 1 106 ? 19.625 -10.656 -8.336 1 96.81 106 TYR A N 1
ATOM 836 C CA . TYR A 1 106 ? 18.219 -10.914 -8.672 1 96.81 106 TYR A CA 1
ATOM 837 C C . TYR A 1 106 ? 18.094 -12.133 -9.578 1 96.81 106 TYR A C 1
ATOM 839 O O . TYR A 1 106 ? 18.625 -12.148 -10.688 1 96.81 106 TYR A O 1
ATOM 847 N N . ALA A 1 107 ? 17.359 -13.125 -9.086 1 95.75 107 ALA A N 1
ATOM 848 C CA . ALA A 1 107 ? 17.109 -14.32 -9.891 1 95.75 107 ALA A CA 1
ATOM 849 C C . ALA A 1 107 ? 16.266 -13.984 -11.117 1 95.75 107 ALA A C 1
ATOM 851 O O . ALA A 1 107 ? 15.625 -12.938 -11.172 1 95.75 107 ALA A O 1
ATOM 852 N N . PRO A 1 108 ? 16.297 -14.93 -12.055 1 92.31 108 PRO A N 1
ATOM 853 C CA . PRO A 1 108 ? 15.484 -14.703 -13.25 1 92.31 108 PRO A CA 1
ATOM 854 C C . PRO A 1 108 ? 14.008 -14.477 -12.93 1 92.31 108 PRO A C 1
ATOM 856 O O . PRO A 1 108 ? 13.438 -15.188 -12.094 1 92.31 108 PRO A O 1
ATOM 859 N N . ASN A 1 109 ? 13.414 -13.43 -13.5 1 88.88 109 ASN A N 1
ATOM 860 C CA . ASN A 1 109 ? 11.984 -13.125 -13.484 1 88.88 109 ASN A CA 1
ATOM 861 C C . ASN A 1 109 ? 11.516 -12.695 -12.102 1 88.88 109 ASN A C 1
ATOM 863 O O . ASN A 1 109 ? 10.328 -12.805 -11.781 1 88.88 109 ASN A O 1
ATOM 867 N N . SER A 1 110 ? 12.492 -12.281 -11.234 1 92.69 110 SER A N 1
ATOM 868 C CA . SER A 1 110 ? 12.062 -11.797 -9.93 1 92.69 110 SER A CA 1
ATOM 869 C C . SER A 1 110 ? 11.203 -10.547 -10.062 1 92.69 110 SER A C 1
ATOM 871 O O . SER A 1 110 ? 11.461 -9.695 -10.922 1 92.69 110 SER A O 1
ATOM 873 N N . HIS A 1 111 ? 10.211 -10.453 -9.289 1 93.31 111 HIS A N 1
ATOM 874 C CA . HIS A 1 111 ? 9.211 -9.398 -9.344 1 93.31 111 HIS A CA 1
ATOM 875 C C . HIS A 1 111 ? 9.82 -8.039 -9.008 1 93.31 111 HIS A C 1
ATOM 877 O O . HIS A 1 111 ? 10.68 -7.945 -8.133 1 93.31 111 HIS A O 1
ATOM 883 N N . THR A 1 112 ? 9.289 -7.008 -9.523 1 92.75 112 THR A N 1
ATOM 884 C CA . THR A 1 112 ? 9.836 -5.66 -9.43 1 92.75 112 THR A CA 1
ATOM 885 C C . THR A 1 112 ? 9.719 -5.133 -8 1 92.75 112 THR A C 1
ATOM 887 O O . THR A 1 112 ? 10.461 -4.23 -7.602 1 92.75 112 THR A O 1
ATOM 890 N N . ALA A 1 113 ? 8.805 -5.617 -7.227 1 94.94 113 ALA A N 1
ATOM 891 C CA . ALA A 1 113 ? 8.68 -5.215 -5.828 1 94.94 113 ALA A CA 1
ATOM 892 C C . ALA A 1 113 ? 9.977 -5.469 -5.066 1 94.94 113 ALA A C 1
ATOM 894 O O . ALA A 1 113 ? 10.25 -4.816 -4.055 1 94.94 113 ALA A O 1
ATOM 895 N N . LEU A 1 114 ? 10.789 -6.355 -5.582 1 96.25 114 LEU A N 1
ATOM 896 C CA . LEU A 1 114 ? 12.016 -6.754 -4.902 1 96.25 114 LEU A CA 1
ATOM 897 C C . LEU A 1 114 ? 13.211 -5.957 -5.418 1 96.25 114 LEU A C 1
ATOM 899 O O . LEU A 1 114 ? 14.312 -6.062 -4.879 1 96.25 114 LEU A O 1
ATOM 903 N N . HIS A 1 115 ? 13.023 -5.184 -6.434 1 94.12 115 HIS A N 1
ATOM 904 C CA . HIS A 1 115 ? 14.141 -4.551 -7.129 1 94.12 115 HIS A CA 1
ATOM 905 C C . HIS A 1 115 ? 14.453 -3.184 -6.531 1 94.12 115 HIS A C 1
ATOM 907 O O . HIS A 1 115 ? 13.539 -2.426 -6.188 1 94.12 115 HIS A O 1
ATOM 913 N N . GLN A 1 116 ? 15.688 -3.031 -6.391 1 87.44 116 GLN A N 1
ATOM 914 C CA . GLN A 1 116 ? 16.156 -1.682 -6.09 1 87.44 116 GLN A CA 1
ATOM 915 C C . GLN A 1 116 ? 16.359 -0.873 -7.371 1 87.44 116 GLN A C 1
ATOM 917 O O . GLN A 1 116 ? 17.109 -1.28 -8.258 1 87.44 116 GLN A O 1
ATOM 922 N N . ASN A 1 117 ? 15.75 0.246 -7.402 1 76.38 117 ASN A N 1
ATOM 923 C CA . ASN A 1 117 ? 15.945 1.149 -8.531 1 76.38 117 ASN A CA 1
ATOM 924 C C . ASN A 1 117 ? 15.859 0.41 -9.867 1 76.38 117 ASN A C 1
ATOM 926 O O . ASN A 1 117 ? 14.992 -0.452 -10.047 1 76.38 117 ASN A O 1
ATOM 930 N N . ASN A 1 118 ? 16.484 0.664 -10.875 1 70.25 118 ASN A N 1
ATOM 931 C CA . ASN A 1 118 ? 16.453 0.125 -12.227 1 70.25 118 ASN A CA 1
ATOM 932 C C . ASN A 1 118 ? 17.328 -1.124 -12.352 1 70.25 118 ASN A C 1
ATOM 934 O O . ASN A 1 118 ? 18.016 -1.312 -13.359 1 70.25 118 ASN A O 1
ATOM 938 N N . SER A 1 119 ? 17.219 -1.916 -11.312 1 83.75 119 SER A N 1
ATOM 939 C CA . SER A 1 119 ? 17.938 -3.184 -11.375 1 83.75 119 SER A CA 1
ATOM 940 C C . SER A 1 119 ? 17.219 -4.184 -12.266 1 83.75 119 SER A C 1
ATOM 942 O O . SER A 1 119 ? 16.031 -4.039 -12.539 1 83.75 119 SER A O 1
ATOM 944 N N . SER A 1 120 ? 18.125 -5.109 -12.719 1 86.06 120 SER A N 1
ATOM 945 C CA . SER A 1 120 ? 17.578 -6.098 -13.641 1 86.06 120 SER A CA 1
ATOM 946 C C . SER A 1 120 ? 17.875 -7.516 -13.172 1 86.06 120 SER A C 1
ATOM 948 O O . SER A 1 120 ? 18.875 -7.75 -12.492 1 86.06 120 SER A O 1
ATOM 950 N N . ASN A 1 121 ? 17.125 -8.383 -13.664 1 90.88 121 ASN A N 1
ATOM 951 C CA . ASN A 1 121 ? 17.297 -9.805 -13.398 1 90.88 121 ASN A CA 1
ATOM 952 C C . ASN A 1 121 ? 18.469 -10.383 -14.188 1 90.88 121 ASN A C 1
ATOM 954 O O . ASN A 1 121 ? 18.766 -9.93 -15.297 1 90.88 121 ASN A O 1
ATOM 958 N N . TYR A 1 122 ? 19.094 -11.414 -13.586 1 92.88 122 TYR A N 1
ATOM 959 C CA . TYR A 1 122 ? 19.969 -12.242 -14.398 1 92.88 122 TYR A CA 1
ATOM 960 C C . TYR A 1 122 ? 19.172 -13.055 -15.406 1 92.88 122 TYR A C 1
ATOM 962 O O . TYR A 1 122 ? 18.031 -13.422 -15.156 1 92.88 122 TYR A O 1
ATOM 970 N N . ALA A 1 123 ? 19.828 -13.336 -16.453 1 90.12 123 ALA A N 1
ATOM 971 C CA . ALA A 1 123 ? 19.141 -14.062 -17.531 1 90.12 123 ALA A CA 1
ATOM 972 C C . ALA A 1 123 ? 18.906 -15.516 -17.141 1 90.12 123 ALA A C 1
ATOM 974 O O . ALA A 1 123 ? 17.938 -16.141 -17.594 1 90.12 123 ALA A O 1
ATOM 975 N N . SER A 1 124 ? 19.844 -16.078 -16.406 1 92.38 124 SER A N 1
ATOM 976 C CA . SER A 1 124 ? 19.734 -17.469 -15.992 1 92.38 124 SER A CA 1
ATOM 977 C C . SER A 1 124 ? 20.328 -17.672 -14.602 1 92.38 124 SER A C 1
ATOM 979 O O . SER A 1 124 ? 21.094 -16.844 -14.109 1 92.38 124 SER A O 1
ATOM 981 N N . TYR A 1 125 ? 19.938 -18.797 -14.016 1 93.31 125 TYR A N 1
ATOM 982 C CA . TYR A 1 125 ? 20.516 -19.141 -12.719 1 93.31 125 TYR A CA 1
ATOM 983 C C . TYR A 1 125 ? 22 -19.422 -12.852 1 93.31 125 TYR A C 1
ATOM 985 O O . TYR A 1 125 ? 22.781 -19.172 -11.93 1 93.31 125 TYR A O 1
ATOM 993 N N . SER A 1 126 ? 22.375 -19.984 -13.969 1 95.25 126 SER A N 1
ATOM 994 C CA . SER A 1 126 ? 23.797 -20.219 -14.195 1 95.25 126 SER A CA 1
ATOM 995 C C . SER A 1 126 ? 24.609 -18.922 -14.094 1 95.25 126 SER A C 1
ATOM 997 O O . SER A 1 126 ? 25.641 -18.875 -13.438 1 95.25 126 SER A O 1
ATOM 999 N N . ASP A 1 127 ? 24.047 -17.906 -14.703 1 97 127 ASP A N 1
ATOM 1000 C CA . ASP A 1 127 ? 24.688 -16.594 -14.625 1 97 127 ASP A CA 1
ATOM 1001 C C . ASP A 1 127 ? 24.672 -16.062 -13.195 1 97 127 ASP A C 1
ATOM 1003 O O . ASP A 1 127 ? 25.672 -15.484 -12.742 1 97 127 ASP A O 1
ATOM 1007 N N . LEU A 1 128 ? 23.656 -16.281 -12.562 1 97.25 128 LEU A N 1
ATOM 1008 C CA . LEU A 1 128 ? 23.5 -15.836 -11.188 1 97.25 128 LEU A CA 1
ATOM 1009 C C . LEU A 1 128 ? 24.5 -16.531 -10.273 1 97.25 128 LEU A C 1
ATOM 1011 O O . LEU A 1 128 ? 25.156 -15.875 -9.453 1 97.25 128 LEU A O 1
ATOM 1015 N N . VAL A 1 129 ? 24.625 -17.797 -10.422 1 97.38 129 VAL A N 1
ATOM 1016 C CA . VAL A 1 129 ? 25.547 -18.594 -9.609 1 97.38 129 VAL A CA 1
ATOM 1017 C C . VAL A 1 129 ? 26.984 -18.094 -9.82 1 97.38 129 VAL A C 1
ATOM 1019 O O . VAL A 1 129 ? 27.703 -17.875 -8.852 1 97.38 129 VAL A O 1
ATOM 1022 N N . THR A 1 130 ? 27.328 -17.891 -11.039 1 98.06 130 THR A N 1
ATOM 1023 C CA . THR A 1 130 ? 28.656 -17.422 -11.367 1 98.06 130 THR A CA 1
ATOM 1024 C C . THR A 1 130 ? 28.922 -16.062 -10.727 1 98.06 130 THR A C 1
ATOM 1026 O O . THR A 1 130 ? 29.969 -15.836 -10.133 1 98.06 130 THR A O 1
ATOM 1029 N N . ALA A 1 131 ? 27.953 -15.234 -10.82 1 98 131 ALA A N 1
ATOM 1030 C CA . ALA A 1 131 ? 28.094 -13.883 -10.281 1 98 131 ALA A CA 1
ATOM 1031 C C . ALA A 1 131 ? 28.234 -13.906 -8.766 1 98 131 ALA A C 1
ATOM 1033 O O . ALA A 1 131 ? 29.078 -13.203 -8.195 1 98 131 ALA A O 1
ATOM 1034 N N . VAL A 1 132 ? 27.453 -14.68 -8.094 1 98.44 132 VAL A N 1
ATOM 1035 C CA . VAL A 1 132 ? 27.438 -14.75 -6.637 1 98.44 132 VAL A CA 1
ATOM 1036 C C . VAL A 1 132 ? 28.75 -15.375 -6.141 1 98.44 132 VAL A C 1
ATOM 1038 O O . VAL A 1 132 ? 29.359 -14.875 -5.184 1 98.44 132 VAL A O 1
ATOM 1041 N N . GLU A 1 133 ? 29.203 -16.391 -6.758 1 98 133 GLU A N 1
ATOM 1042 C CA . GLU A 1 133 ? 30.453 -17.047 -6.367 1 98 133 GLU A CA 1
ATOM 1043 C C . GLU A 1 133 ? 31.641 -16.094 -6.535 1 98 133 GLU A C 1
ATOM 1045 O O . GLU A 1 133 ? 32.531 -16.047 -5.68 1 98 133 GLU A O 1
ATOM 1050 N N . ASN A 1 134 ? 31.609 -15.469 -7.672 1 98.12 134 ASN A N 1
ATOM 1051 C CA . ASN A 1 134 ? 32.688 -14.492 -7.895 1 98.12 134 ASN A CA 1
ATOM 1052 C C . ASN A 1 134 ? 32.656 -13.398 -6.828 1 98.12 134 ASN A C 1
ATOM 1054 O O . ASN A 1 134 ? 33.719 -12.961 -6.371 1 98.12 134 ASN A O 1
ATOM 1058 N N . HIS A 1 135 ? 31.5 -13 -6.465 1 98 135 HIS A N 1
ATOM 1059 C CA . HIS A 1 135 ? 31.359 -11.961 -5.445 1 98 135 HIS A CA 1
ATOM 1060 C C . HIS A 1 135 ? 31.906 -12.438 -4.102 1 98 135 HIS A C 1
ATOM 1062 O O . HIS A 1 135 ? 32.594 -11.695 -3.41 1 98 135 HIS A O 1
ATOM 1068 N N . ILE A 1 136 ? 31.578 -13.617 -3.721 1 97.31 136 ILE A N 1
ATOM 1069 C CA . ILE A 1 136 ? 32 -14.164 -2.434 1 97.31 136 ILE A CA 1
ATOM 1070 C C . ILE A 1 136 ? 33.531 -14.234 -2.361 1 97.31 136 ILE A C 1
ATOM 1072 O O . ILE A 1 136 ? 34.094 -14 -1.303 1 97.31 136 ILE A O 1
ATOM 1076 N N . LYS A 1 137 ? 34.156 -14.453 -3.471 1 96.62 137 LYS A N 1
ATOM 1077 C CA . LYS A 1 137 ? 35.594 -14.555 -3.531 1 96.62 137 LYS A CA 1
ATOM 1078 C C . LYS A 1 137 ? 36.25 -13.172 -3.443 1 96.62 137 LYS A C 1
ATOM 1080 O O . LYS A 1 137 ? 37.406 -13.047 -2.992 1 96.62 137 LYS A O 1
ATOM 1085 N N . LYS A 1 138 ? 35.531 -12.148 -3.832 1 96.06 138 LYS A N 1
ATOM 1086 C CA . LYS A 1 138 ? 36.188 -10.859 -4.055 1 96.06 138 LYS A CA 1
ATOM 1087 C C . LYS A 1 138 ? 35.75 -9.828 -3.031 1 96.06 138 LYS A C 1
ATOM 1089 O O . LYS A 1 138 ? 36.344 -8.766 -2.898 1 96.06 138 LYS A O 1
ATOM 1094 N N . SER A 1 139 ? 34.625 -10.117 -2.391 1 94.06 139 SER A N 1
ATOM 1095 C CA . SER A 1 139 ? 34.031 -9.117 -1.521 1 94.06 139 SER A CA 1
ATOM 1096 C C . SER A 1 139 ? 33.75 -9.688 -0.136 1 94.06 139 SER A C 1
ATOM 1098 O O . SER A 1 139 ? 33.531 -10.891 0.012 1 94.06 139 SER A O 1
ATOM 1100 N N . ASN A 1 140 ? 33.719 -8.773 0.772 1 93.62 140 ASN A N 1
ATOM 1101 C CA . ASN A 1 140 ? 33.406 -9.164 2.143 1 93.62 140 ASN A CA 1
ATOM 1102 C C . ASN A 1 140 ? 31.938 -8.891 2.488 1 93.62 140 ASN A C 1
ATOM 1104 O O . ASN A 1 140 ? 31.484 -9.234 3.578 1 93.62 140 ASN A O 1
ATOM 1108 N N . THR A 1 141 ? 31.25 -8.383 1.582 1 96.31 141 THR A N 1
ATOM 1109 C CA . THR A 1 141 ? 29.844 -8.117 1.838 1 96.31 141 THR A CA 1
ATOM 1110 C C . THR A 1 141 ? 29 -9.352 1.551 1 96.31 141 THR A C 1
ATOM 1112 O O . THR A 1 141 ? 29.297 -10.117 0.632 1 96.31 141 THR A O 1
ATOM 1115 N N . THR A 1 142 ? 27.984 -9.555 2.332 1 96.75 142 THR A N 1
ATOM 1116 C CA . THR A 1 142 ? 27.109 -10.703 2.162 1 96.75 142 THR A CA 1
ATOM 1117 C C . THR A 1 142 ? 26.188 -10.508 0.951 1 96.75 142 THR A C 1
ATOM 1119 O O . THR A 1 142 ? 25.5 -9.492 0.843 1 96.75 142 THR A O 1
ATOM 1122 N N . PRO A 1 143 ? 26.188 -11.453 0.011 1 98.19 143 PRO A N 1
ATOM 1123 C CA . PRO A 1 143 ? 25.266 -11.367 -1.112 1 98.19 143 PRO A CA 1
ATOM 1124 C C . PRO A 1 143 ? 23.828 -11.711 -0.714 1 98.19 143 PRO A C 1
ATOM 1126 O O . PRO A 1 143 ? 23.609 -12.617 0.097 1 98.19 143 PRO A O 1
ATOM 1129 N N . VAL A 1 144 ? 22.922 -10.977 -1.236 1 98.62 144 VAL A N 1
ATOM 1130 C CA . VAL A 1 144 ? 21.484 -11.234 -1.104 1 98.62 144 VAL A CA 1
ATOM 1131 C C . VAL A 1 144 ? 20.922 -11.656 -2.455 1 98.62 144 VAL A C 1
ATOM 1133 O O . VAL A 1 144 ? 21.094 -10.961 -3.457 1 98.62 144 VAL A O 1
ATOM 1136 N N . VAL A 1 145 ? 20.234 -12.758 -2.479 1 98.31 145 VAL A N 1
ATOM 1137 C CA . VAL A 1 145 ? 19.594 -13.227 -3.699 1 98.31 145 VAL A CA 1
ATOM 1138 C C . VAL A 1 145 ? 18.078 -13.062 -3.574 1 98.31 145 VAL A C 1
ATOM 1140 O O . VAL A 1 145 ? 17.469 -13.617 -2.664 1 98.31 145 VAL A O 1
ATOM 1143 N N . PHE A 1 146 ? 17.531 -12.273 -4.477 1 97.88 146 PHE A N 1
ATOM 1144 C CA . PHE A 1 146 ? 16.094 -12.062 -4.559 1 97.88 146 PHE A CA 1
ATOM 1145 C C . PHE A 1 146 ? 15.477 -13 -5.594 1 97.88 146 PHE A C 1
ATOM 1147 O O . PHE A 1 146 ? 16.016 -13.156 -6.691 1 97.88 146 PHE A O 1
ATOM 1154 N N . LEU A 1 147 ? 14.352 -13.648 -5.273 1 96.25 147 LEU A N 1
ATOM 1155 C CA . LEU A 1 147 ? 13.664 -14.516 -6.219 1 96.25 147 LEU A CA 1
ATOM 1156 C C . LEU A 1 147 ? 12.164 -14.555 -5.934 1 96.25 147 LEU A C 1
ATOM 1158 O O . LEU A 1 147 ? 11.719 -14.117 -4.867 1 96.25 147 LEU A O 1
ATOM 1162 N N . ASP A 1 148 ? 11.414 -15.008 -6.871 1 95.69 148 ASP A N 1
ATOM 1163 C CA . ASP A 1 148 ? 10.023 -15.398 -6.648 1 95.69 148 ASP A CA 1
ATOM 1164 C C . ASP A 1 148 ? 9.914 -16.875 -6.277 1 95.69 148 ASP A C 1
ATOM 1166 O O . ASP A 1 148 ? 10.609 -17.719 -6.855 1 95.69 148 ASP A O 1
ATOM 1170 N N . SER A 1 149 ? 9.109 -17.125 -5.246 1 94.56 149 SER A N 1
ATOM 1171 C CA . SER A 1 149 ? 8.938 -18.531 -4.887 1 94.56 149 SER A CA 1
ATOM 1172 C C . SER A 1 149 ? 8.344 -19.328 -6.039 1 94.56 149 SER A C 1
ATOM 1174 O O . SER A 1 149 ? 8.703 -20.5 -6.254 1 94.56 149 SER A O 1
ATOM 1176 N N . LEU A 1 150 ? 7.469 -18.672 -6.711 1 90.62 150 LEU A N 1
ATOM 1177 C CA . LEU A 1 150 ? 6.863 -19.281 -7.891 1 90.62 150 LEU A CA 1
ATOM 1178 C C . LEU A 1 150 ? 7.145 -18.453 -9.141 1 90.62 150 LEU A C 1
ATOM 1180 O O . LEU A 1 150 ? 6.867 -17.25 -9.164 1 90.62 150 LEU A O 1
ATOM 1184 N N . ASP A 1 151 ? 7.887 -19.141 -10.023 1 80.44 151 ASP A N 1
ATOM 1185 C CA . ASP A 1 151 ? 8.094 -18.594 -11.359 1 80.44 151 ASP A CA 1
ATOM 1186 C C . ASP A 1 151 ? 7.254 -19.328 -12.398 1 80.44 151 ASP A C 1
ATOM 1188 O O . ASP A 1 151 ? 7.391 -20.547 -12.562 1 80.44 151 ASP A O 1
ATOM 1192 N N . PHE A 1 152 ? 6.336 -18.766 -13.023 1 71.25 152 PHE A N 1
ATOM 1193 C CA . PHE A 1 152 ? 5.34 -19.406 -13.883 1 71.25 152 PHE A CA 1
ATOM 1194 C C . PHE A 1 152 ? 6.004 -20.078 -15.078 1 71.25 152 PHE A C 1
ATOM 1196 O O . PHE A 1 152 ? 5.359 -20.844 -15.805 1 71.25 152 PHE A O 1
ATOM 1203 N N . TYR A 1 153 ? 7.324 -19.922 -15.148 1 66.12 153 TYR A N 1
ATOM 1204 C CA . TYR A 1 153 ? 8.055 -20.641 -16.188 1 66.12 153 TYR A CA 1
ATOM 1205 C C . TYR A 1 153 ? 8.719 -21.875 -15.625 1 66.12 153 TYR A C 1
ATOM 1207 O O . TYR A 1 153 ? 9.336 -22.656 -16.359 1 66.12 153 TYR A O 1
ATOM 1215 N N . GLY A 1 154 ? 8.422 -22.141 -14.367 1 63.66 154 GLY A N 1
ATOM 1216 C CA . GLY A 1 154 ? 8.734 -23.438 -13.766 1 63.66 154 GLY A CA 1
ATOM 1217 C C . GLY A 1 154 ? 10.141 -23.5 -13.195 1 63.66 154 GLY A C 1
ATOM 1218 O O . GLY A 1 154 ? 10.641 -24.578 -12.883 1 63.66 154 GLY A O 1
ATOM 1219 N N . LEU A 1 155 ? 10.641 -22.547 -12.836 1 60.59 155 LEU A N 1
ATOM 1220 C CA . LEU A 1 155 ? 12.055 -22.641 -12.477 1 60.59 155 LEU A CA 1
ATOM 1221 C C . LEU A 1 155 ? 12.234 -22.688 -10.969 1 60.59 155 LEU A C 1
ATOM 1223 O O . LEU A 1 155 ? 13.25 -23.172 -10.469 1 60.59 155 LEU A O 1
ATOM 1227 N N . ASN A 1 156 ? 11.211 -22.406 -10.211 1 73.69 156 ASN A N 1
ATOM 1228 C CA . ASN A 1 156 ? 11.523 -22.281 -8.789 1 73.69 156 ASN A CA 1
ATOM 1229 C C . ASN A 1 156 ? 10.711 -23.266 -7.961 1 73.69 156 ASN A C 1
ATOM 1231 O O . ASN A 1 156 ? 11.195 -24.359 -7.629 1 73.69 156 ASN A O 1
ATOM 1235 N N . TYR A 1 157 ? 9.516 -23.125 -7.77 1 78.19 157 TYR A N 1
ATOM 1236 C CA . TYR A 1 157 ? 8.703 -24.062 -7.008 1 78.19 157 TYR A CA 1
ATOM 1237 C C . TYR A 1 157 ? 8.492 -25.359 -7.785 1 78.19 157 TYR A C 1
ATOM 1239 O O . TYR A 1 157 ? 8.375 -25.344 -9.016 1 78.19 157 TYR A O 1
ATOM 1247 N N . PRO A 1 158 ? 8.523 -26.516 -7.191 1 81.31 158 PRO A N 1
ATOM 1248 C CA . PRO A 1 158 ? 8.602 -26.734 -5.746 1 81.31 158 PRO A CA 1
ATOM 1249 C C . PRO A 1 158 ? 10.023 -27.078 -5.281 1 81.31 158 PRO A C 1
ATOM 1251 O O . PRO A 1 158 ? 10.273 -27.156 -4.078 1 81.31 158 PRO A O 1
ATOM 1254 N N . TYR A 1 159 ? 10.938 -27.172 -6.125 1 85.44 159 TYR A N 1
ATOM 1255 C CA . TYR A 1 159 ? 12.211 -27.766 -5.723 1 85.44 159 TYR A CA 1
ATOM 1256 C C . TYR A 1 159 ? 13.273 -26.672 -5.559 1 85.44 159 TYR A C 1
ATOM 1258 O O . TYR A 1 159 ? 14.312 -26.922 -4.941 1 85.44 159 TYR A O 1
ATOM 1266 N N . PHE A 1 160 ? 13.07 -25.609 -6.086 1 92.19 160 PHE A N 1
ATOM 1267 C CA . PHE A 1 160 ? 14.008 -24.5 -6.031 1 92.19 160 PHE A CA 1
ATOM 1268 C C . PHE A 1 160 ? 15.375 -24.922 -6.547 1 92.19 160 PHE A C 1
ATOM 1270 O O . PHE A 1 160 ? 16.391 -24.641 -5.91 1 92.19 160 PHE A O 1
ATOM 1277 N N . LYS A 1 161 ? 15.375 -25.609 -7.695 1 90.62 161 LYS A N 1
ATOM 1278 C CA . LYS A 1 161 ? 16.594 -26.203 -8.258 1 90.62 161 LYS A CA 1
ATOM 1279 C C . LYS A 1 161 ? 17.625 -25.141 -8.57 1 90.62 161 LYS A C 1
ATOM 1281 O O . LYS A 1 161 ? 18.828 -25.344 -8.336 1 90.62 161 LYS A O 1
ATOM 1286 N N . GLY A 1 162 ? 17.172 -24.031 -9.164 1 92.38 162 GLY A N 1
ATOM 1287 C CA . GLY A 1 162 ? 18.109 -22.938 -9.438 1 92.38 162 GLY A CA 1
ATOM 1288 C C . GLY A 1 162 ? 18.781 -22.391 -8.195 1 92.38 162 GLY A C 1
ATOM 1289 O O . GLY A 1 162 ? 20 -22.219 -8.172 1 92.38 162 GLY A O 1
ATOM 1290 N N . LEU A 1 163 ? 18 -22.219 -7.191 1 94.69 163 LEU A N 1
ATOM 1291 C CA . LEU A 1 163 ? 18.5 -21.672 -5.93 1 94.69 163 LEU A CA 1
ATOM 1292 C C . LEU A 1 163 ? 19.5 -22.625 -5.285 1 94.69 163 LEU A C 1
ATOM 1294 O O . LEU A 1 163 ? 20.5 -22.188 -4.703 1 94.69 163 LEU A O 1
ATOM 1298 N N . GLN A 1 164 ? 19.266 -23.875 -5.391 1 95.56 164 GLN A N 1
ATOM 1299 C CA . GLN A 1 164 ? 20.078 -24.891 -4.723 1 95.56 164 GLN A CA 1
ATOM 1300 C C . GLN A 1 164 ? 21.5 -24.938 -5.301 1 95.56 164 GLN A C 1
ATOM 1302 O O . GLN A 1 164 ? 22.406 -25.516 -4.695 1 95.56 164 GLN A O 1
ATOM 1307 N N . GLN A 1 165 ? 21.656 -24.375 -6.422 1 96.06 165 GLN A N 1
ATOM 1308 C CA . GLN A 1 165 ? 22.969 -24.344 -7.039 1 96.06 165 GLN A CA 1
ATOM 1309 C C . GLN A 1 165 ? 23.844 -23.266 -6.41 1 96.06 165 GLN A C 1
ATOM 1311 O O . GLN A 1 165 ? 25.062 -23.219 -6.641 1 96.06 165 GLN A O 1
ATOM 1316 N N . LEU A 1 166 ? 23.312 -22.391 -5.645 1 97.5 166 LEU A N 1
ATOM 1317 C CA . LEU A 1 166 ? 24.031 -21.281 -5.027 1 97.5 166 LEU A CA 1
ATOM 1318 C C . LEU A 1 166 ? 24.672 -21.719 -3.717 1 97.5 166 LEU A C 1
ATOM 1320 O O . LEU A 1 166 ? 24.281 -22.719 -3.131 1 97.5 166 LEU A O 1
ATOM 1324 N N . PRO A 1 167 ? 25.734 -20.984 -3.242 1 97.56 167 PRO A N 1
ATOM 1325 C CA . PRO A 1 167 ? 26.297 -21.266 -1.92 1 97.56 167 PRO A CA 1
ATOM 1326 C C . PRO A 1 167 ? 25.375 -20.812 -0.782 1 97.56 167 PRO A C 1
ATOM 1328 O O . PRO A 1 167 ? 25.656 -19.812 -0.12 1 97.56 167 PRO A O 1
ATOM 1331 N N . LEU A 1 168 ? 24.453 -21.562 -0.466 1 97.81 168 LEU A N 1
ATOM 1332 C CA . LEU A 1 168 ? 23.297 -21.234 0.355 1 97.81 168 LEU A CA 1
ATOM 1333 C C . LEU A 1 168 ? 23.734 -20.766 1.739 1 97.81 168 LEU A C 1
ATOM 1335 O O . LEU A 1 168 ? 23.141 -19.844 2.297 1 97.81 168 LEU A O 1
ATOM 1339 N N . GLN A 1 169 ? 24.75 -21.281 2.311 1 97.19 169 GLN A N 1
ATOM 1340 C CA . GLN A 1 169 ? 25.172 -20.938 3.666 1 97.19 169 GLN A CA 1
ATOM 1341 C C . GLN A 1 169 ? 25.844 -19.562 3.709 1 97.19 169 GLN A C 1
ATOM 1343 O O . GLN A 1 169 ? 26.047 -19.016 4.789 1 97.19 169 GLN A O 1
ATOM 1348 N N . ASN A 1 170 ? 26.062 -19.047 2.502 1 97.75 170 ASN A N 1
ATOM 1349 C CA . ASN A 1 170 ? 26.766 -17.781 2.428 1 97.75 170 ASN A CA 1
ATOM 1350 C C . ASN A 1 170 ? 25.859 -16.656 1.941 1 97.75 170 ASN A C 1
ATOM 1352 O O . ASN A 1 170 ? 26.297 -15.516 1.783 1 97.75 170 ASN A O 1
ATOM 1356 N N . ILE A 1 171 ? 24.609 -16.969 1.69 1 98.31 171 ILE A N 1
ATOM 1357 C CA . ILE A 1 171 ? 23.766 -15.938 1.083 1 98.31 171 ILE A CA 1
ATOM 1358 C C . ILE A 1 171 ? 22.516 -15.719 1.934 1 98.31 171 ILE A C 1
ATOM 1360 O O . ILE A 1 171 ? 22.047 -16.641 2.6 1 98.31 171 ILE A O 1
ATOM 1364 N N . ILE A 1 172 ? 22 -14.5 1.936 1 98.62 172 ILE A N 1
ATOM 1365 C CA . ILE A 1 172 ? 20.641 -14.18 2.363 1 98.62 172 ILE A CA 1
ATOM 1366 C C . ILE A 1 172 ? 19.672 -14.367 1.195 1 98.62 172 ILE A C 1
ATOM 1368 O O . ILE A 1 172 ? 19.984 -13.977 0.066 1 98.62 172 ILE A O 1
ATOM 1372 N N . VAL A 1 173 ? 18.625 -15.039 1.427 1 98.69 173 VAL A N 1
ATOM 1373 C CA . VAL A 1 173 ? 17.594 -15.227 0.398 1 98.69 173 VAL A CA 1
ATOM 1374 C C . VAL A 1 173 ? 16.375 -14.391 0.733 1 98.69 173 VAL A C 1
ATOM 1376 O O . VAL A 1 173 ? 15.867 -14.43 1.86 1 98.69 173 VAL A O 1
ATOM 1379 N N . VAL A 1 174 ? 15.914 -13.555 -0.193 1 98.81 174 VAL A N 1
ATOM 1380 C CA . VAL A 1 174 ? 14.648 -12.836 -0.109 1 98.81 174 VAL A CA 1
ATOM 1381 C C . VAL A 1 174 ? 13.688 -13.359 -1.173 1 98.81 174 VAL A C 1
ATOM 1383 O O . VAL A 1 174 ? 13.969 -13.273 -2.369 1 98.81 174 VAL A O 1
ATOM 1386 N N . ALA A 1 175 ? 12.57 -13.867 -0.737 1 98.19 175 ALA A N 1
ATOM 1387 C CA . ALA A 1 175 ? 11.633 -14.469 -1.681 1 98.19 175 ALA A CA 1
ATOM 1388 C C . ALA A 1 175 ? 10.289 -13.742 -1.655 1 98.19 175 ALA A C 1
ATOM 1390 O O . ALA A 1 175 ? 9.797 -13.375 -0.587 1 98.19 175 ALA A O 1
ATOM 1391 N N . ASP A 1 176 ? 9.719 -13.508 -2.793 1 97.62 176 ASP A N 1
ATOM 1392 C CA . ASP A 1 176 ? 8.32 -13.117 -2.924 1 97.62 176 ASP A CA 1
ATOM 1393 C C . ASP A 1 176 ? 7.414 -14.336 -3.027 1 97.62 176 ASP A C 1
ATOM 1395 O O . ASP A 1 176 ? 7.492 -15.094 -3.998 1 97.62 176 ASP A O 1
ATOM 1399 N N . ASP A 1 177 ? 6.555 -14.5 -2.088 1 97.44 177 ASP A N 1
ATOM 1400 C CA . ASP A 1 177 ? 5.699 -15.68 -2.012 1 97.44 177 ASP A CA 1
ATOM 1401 C C . ASP A 1 177 ? 4.242 -15.32 -2.281 1 97.44 177 ASP A C 1
ATOM 1403 O O . ASP A 1 177 ? 3.332 -16.047 -1.864 1 97.44 177 ASP A O 1
ATOM 1407 N N . SER A 1 178 ? 3.955 -14.242 -3.018 1 96.88 178 SER A N 1
ATOM 1408 C CA . SER A 1 178 ? 2.619 -13.688 -3.213 1 96.88 178 SER A CA 1
ATOM 1409 C C . SER A 1 178 ? 1.728 -14.648 -3.988 1 96.88 178 SER A C 1
ATOM 1411 O O . SER A 1 178 ? 0.503 -14.625 -3.848 1 96.88 178 SER A O 1
ATOM 1413 N N . HIS A 1 179 ? 2.307 -15.523 -4.746 1 95.12 179 HIS A N 1
ATOM 1414 C CA . HIS A 1 179 ? 1.517 -16.422 -5.586 1 95.12 179 HIS A CA 1
ATOM 1415 C C . HIS A 1 179 ? 1.405 -17.812 -4.965 1 95.12 179 HIS A C 1
ATOM 1417 O O . HIS A 1 179 ? 0.885 -18.734 -5.59 1 95.12 179 HIS A O 1
ATOM 1423 N N . THR A 1 180 ? 1.886 -18 -3.742 1 94.88 180 THR A N 1
ATOM 1424 C CA . THR A 1 180 ? 1.788 -19.312 -3.125 1 94.88 180 THR A CA 1
ATOM 1425 C C . THR A 1 180 ? 1.131 -19.219 -1.75 1 94.88 180 THR A C 1
ATOM 1427 O O . THR A 1 180 ? 0.354 -20.094 -1.366 1 94.88 180 THR A O 1
ATOM 1430 N N . LEU A 1 181 ? 1.403 -18.188 -1.017 1 97.19 181 LEU A N 1
ATOM 1431 C CA . LEU A 1 181 ? 0.876 -18.047 0.337 1 97.19 181 LEU A CA 1
ATOM 1432 C C . LEU A 1 181 ? -0.646 -17.969 0.321 1 97.19 181 LEU A C 1
ATOM 1434 O O . LEU A 1 181 ? -1.224 -17.203 -0.45 1 97.19 181 LEU A O 1
ATOM 1438 N N . GLY A 1 182 ? -1.298 -18.781 1.169 1 96.75 182 GLY A N 1
ATOM 1439 C CA . GLY A 1 182 ? -2.748 -18.781 1.28 1 96.75 182 GLY A CA 1
ATOM 1440 C C . GLY A 1 182 ? -3.42 -19.688 0.256 1 96.75 182 GLY A C 1
ATOM 1441 O O . GLY A 1 182 ? -4.641 -19.828 0.262 1 96.75 182 GLY A O 1
ATOM 1442 N N . LEU A 1 183 ? -2.668 -20.297 -0.628 1 95.94 183 LEU A N 1
ATOM 1443 C CA . LEU A 1 183 ? -3.205 -21.156 -1.68 1 95.94 183 LEU A CA 1
ATOM 1444 C C . LEU A 1 183 ? -2.982 -22.625 -1.349 1 95.94 183 LEU A C 1
ATOM 1446 O O . LEU A 1 183 ? -2.279 -22.953 -0.39 1 95.94 183 LEU A O 1
ATOM 1450 N N . PRO A 1 184 ? -3.588 -23.5 -2.104 1 92.19 184 PRO A N 1
ATOM 1451 C CA . PRO A 1 184 ? -3.584 -24.906 -1.729 1 92.19 184 PRO A CA 1
ATOM 1452 C C . PRO A 1 184 ? -2.174 -25.5 -1.636 1 92.19 184 PRO A C 1
ATOM 1454 O O . PRO A 1 184 ? -1.946 -26.453 -0.896 1 92.19 184 PRO A O 1
ATOM 1457 N N . LEU A 1 185 ? -1.32 -24.922 -2.305 1 83.69 185 LEU A N 1
ATOM 1458 C CA . LEU A 1 185 ? 0.058 -25.391 -2.199 1 83.69 185 LEU A CA 1
ATOM 1459 C C . LEU A 1 185 ? 0.532 -25.359 -0.75 1 83.69 185 LEU A C 1
ATOM 1461 O O . LEU A 1 185 ? 0.32 -24.375 -0.043 1 83.69 185 LEU A O 1
ATOM 1465 N N . ASN A 1 186 ? 1.042 -26.406 -0.188 1 85.38 186 ASN A N 1
ATOM 1466 C CA . ASN A 1 186 ? 1.523 -26.547 1.183 1 85.38 186 ASN A CA 1
ATOM 1467 C C . ASN A 1 186 ? 0.436 -26.203 2.197 1 85.38 186 ASN A C 1
ATOM 1469 O O . ASN A 1 186 ? 0.711 -25.578 3.221 1 85.38 186 ASN A O 1
ATOM 1473 N N . ASN A 1 187 ? -0.795 -26.422 1.872 1 88.31 187 ASN A N 1
ATOM 1474 C CA . ASN A 1 187 ? -1.933 -26.219 2.764 1 88.31 187 ASN A CA 1
ATOM 1475 C C . ASN A 1 187 ? -2.064 -24.75 3.178 1 88.31 187 ASN A C 1
ATOM 1477 O O . ASN A 1 187 ? -2.357 -24.453 4.336 1 88.31 187 ASN A O 1
ATOM 1481 N N . GLY A 1 188 ? -1.716 -23.922 2.285 1 93.62 188 GLY A N 1
ATOM 1482 C CA . GLY A 1 188 ? -1.894 -22.5 2.531 1 93.62 188 GLY A CA 1
ATOM 1483 C C . GLY A 1 188 ? -0.719 -21.875 3.256 1 93.62 188 GLY A C 1
ATOM 1484 O O . GLY A 1 188 ? -0.726 -20.672 3.529 1 93.62 188 GLY A O 1
ATOM 1485 N N . LYS A 1 189 ? 0.323 -22.656 3.52 1 95.81 189 LYS A N 1
ATOM 1486 C CA . LYS A 1 189 ? 1.378 -22.203 4.418 1 95.81 189 LYS A CA 1
ATOM 1487 C C . LYS A 1 189 ? 2.469 -21.469 3.652 1 95.81 189 LYS A C 1
ATOM 1489 O O . LYS A 1 189 ? 3.355 -20.859 4.258 1 95.81 189 LYS A O 1
ATOM 1494 N N . GLY A 1 190 ? 2.428 -21.469 2.357 1 95 190 GLY A N 1
ATOM 1495 C CA . GLY A 1 190 ? 3.445 -20.781 1.573 1 95 190 GLY A CA 1
ATOM 1496 C C . GLY A 1 190 ? 4.777 -21.516 1.563 1 95 190 GLY A C 1
ATOM 1497 O O . GLY A 1 190 ? 4.84 -22.703 1.852 1 95 190 GLY A O 1
ATOM 1498 N N . CYS A 1 191 ? 5.832 -20.844 1.214 1 95.19 191 CYS A N 1
ATOM 1499 C CA . CYS A 1 191 ? 7.094 -21.5 0.876 1 95.19 191 CYS A CA 1
ATOM 1500 C C . CYS A 1 191 ? 8.102 -21.359 2.014 1 95.19 191 CYS A C 1
ATOM 1502 O O . CYS A 1 191 ? 9.203 -21.906 1.938 1 95.19 191 CYS A O 1
ATOM 1504 N N . TYR A 1 192 ? 7.797 -20.656 3.078 1 97.44 192 TYR A N 1
ATOM 1505 C CA . TYR A 1 192 ? 8.797 -20.266 4.062 1 97.44 192 TYR A CA 1
ATOM 1506 C C . TYR A 1 192 ? 9.508 -21.484 4.637 1 97.44 192 TYR A C 1
ATOM 1508 O O . TYR A 1 192 ? 10.734 -21.562 4.629 1 97.44 192 TYR A O 1
ATOM 1516 N N . ALA A 1 193 ? 8.766 -22.453 5.125 1 95.69 193 ALA A N 1
ATOM 1517 C CA . ALA A 1 193 ? 9.344 -23.625 5.762 1 95.69 193 ALA A CA 1
ATOM 1518 C C . ALA A 1 193 ? 10.242 -24.391 4.797 1 95.69 193 ALA A C 1
ATOM 1520 O O . ALA A 1 193 ? 11.328 -24.844 5.172 1 95.69 193 ALA A O 1
ATOM 1521 N N . GLN A 1 194 ? 9.812 -24.531 3.609 1 94.25 194 GLN A N 1
ATOM 1522 C CA . GLN A 1 194 ? 10.57 -25.25 2.59 1 94.25 194 GLN A CA 1
ATOM 1523 C C . GLN A 1 194 ? 11.906 -24.547 2.314 1 94.25 194 GLN A C 1
ATOM 1525 O O . GLN A 1 194 ? 12.945 -25.203 2.23 1 94.25 194 GLN A O 1
ATOM 1530 N N . LEU A 1 195 ? 11.836 -23.266 2.123 1 96.31 195 LEU A N 1
ATOM 1531 C CA . LEU A 1 195 ? 13.047 -22.5 1.836 1 96.31 195 LEU A CA 1
ATOM 1532 C C . LEU A 1 195 ? 13.984 -22.5 3.039 1 96.31 195 LEU A C 1
ATOM 1534 O O . LEU A 1 195 ? 15.203 -22.562 2.881 1 96.31 195 LEU A O 1
ATOM 1538 N N . ASN A 1 196 ? 13.352 -22.328 4.16 1 96.19 196 ASN A N 1
ATOM 1539 C CA . ASN A 1 196 ? 14.156 -22.312 5.379 1 96.19 196 ASN A CA 1
ATOM 1540 C C . ASN A 1 196 ? 14.914 -23.625 5.559 1 96.19 196 ASN A C 1
ATOM 1542 O O . ASN A 1 196 ? 16.031 -23.641 6.094 1 96.19 196 ASN A O 1
ATOM 1546 N N . ASN A 1 197 ? 14.445 -24.703 5.145 1 95.5 197 ASN A N 1
ATOM 1547 C CA . ASN A 1 197 ? 15.031 -26.031 5.285 1 95.5 197 ASN A CA 1
ATOM 1548 C C . ASN A 1 197 ? 16.188 -26.25 4.305 1 95.5 197 ASN A C 1
ATOM 1550 O O . ASN A 1 197 ? 16.938 -27.219 4.426 1 95.5 197 ASN A O 1
ATOM 1554 N N . LEU A 1 198 ? 16.375 -25.375 3.352 1 95.94 198 LEU A N 1
ATOM 1555 C CA . LEU A 1 198 ? 17.453 -25.516 2.385 1 95.94 198 LEU A CA 1
ATOM 1556 C C . LEU A 1 198 ? 18.797 -25.141 3.014 1 95.94 198 LEU A C 1
ATOM 1558 O O . LEU A 1 198 ? 19.844 -25.406 2.438 1 95.94 198 LEU A O 1
ATOM 1562 N N . GLY A 1 199 ? 18.797 -24.484 4.184 1 95.69 199 GLY A N 1
ATOM 1563 C CA . GLY A 1 199 ? 20.031 -24.156 4.891 1 95.69 199 GLY A CA 1
ATOM 1564 C C . GLY A 1 199 ? 20.672 -22.859 4.43 1 95.69 199 GLY A C 1
ATOM 1565 O O . GLY A 1 199 ? 21.891 -22.781 4.312 1 95.69 199 GLY A O 1
ATOM 1566 N N . VAL A 1 200 ? 19.859 -21.906 4.086 1 97.38 200 VAL A N 1
ATOM 1567 C CA . VAL A 1 200 ? 20.375 -20.594 3.703 1 97.38 200 VAL A CA 1
ATOM 1568 C C . VAL A 1 200 ? 20.891 -19.859 4.941 1 97.38 200 VAL A C 1
ATOM 1570 O O . VAL A 1 200 ? 20.484 -20.172 6.062 1 97.38 200 VAL A O 1
ATOM 1573 N N . LYS A 1 201 ? 21.781 -18.906 4.762 1 97.75 201 LYS A N 1
ATOM 1574 C CA . LYS A 1 201 ? 22.312 -18.109 5.867 1 97.75 201 LYS A CA 1
ATOM 1575 C C . LYS A 1 201 ? 21.203 -17.391 6.617 1 97.75 201 LYS A C 1
ATOM 1577 O O . LYS A 1 201 ? 21.203 -17.328 7.848 1 97.75 201 LYS A O 1
ATOM 1582 N N . GLU A 1 202 ? 20.297 -16.812 5.879 1 98.38 202 GLU A N 1
ATOM 1583 C CA . GLU A 1 202 ? 19.109 -16.141 6.395 1 98.38 202 GLU A CA 1
ATOM 1584 C C . GLU A 1 202 ? 18 -16.094 5.344 1 98.38 202 GLU A C 1
ATOM 1586 O O . GLU A 1 202 ? 18.281 -16.031 4.145 1 98.38 202 GLU A O 1
ATOM 1591 N N . LEU A 1 203 ? 16.812 -16.203 5.836 1 98.81 203 LEU A N 1
ATOM 1592 C CA . LEU A 1 203 ? 15.656 -16.172 4.938 1 98.81 203 LEU A CA 1
ATOM 1593 C C . LEU A 1 203 ? 14.711 -15.031 5.305 1 98.81 203 LEU A C 1
ATOM 1595 O O . LEU A 1 203 ? 14.383 -14.852 6.48 1 98.81 203 LEU A O 1
ATOM 1599 N N . ILE A 1 204 ? 14.336 -14.242 4.332 1 98.94 204 ILE A N 1
ATOM 1600 C CA . ILE A 1 204 ? 13.25 -13.266 4.426 1 98.94 204 ILE A CA 1
ATOM 1601 C C . ILE A 1 204 ? 12.219 -13.531 3.33 1 98.94 204 ILE A C 1
ATOM 1603 O O . ILE A 1 204 ? 12.578 -13.664 2.154 1 98.94 204 ILE A O 1
ATOM 1607 N N . VAL A 1 205 ? 10.977 -13.664 3.707 1 98.88 205 VAL A N 1
ATOM 1608 C CA . VAL A 1 205 ? 9.922 -13.906 2.727 1 98.88 205 VAL A CA 1
ATOM 1609 C C . VAL A 1 205 ? 8.898 -12.773 2.787 1 98.88 205 VAL A C 1
ATOM 1611 O O . VAL A 1 205 ? 8.422 -12.422 3.867 1 98.88 205 VAL A O 1
ATOM 1614 N N . CYS A 1 206 ? 8.609 -12.156 1.659 1 98.69 206 CYS A N 1
ATOM 1615 C CA . CYS A 1 206 ? 7.57 -11.148 1.496 1 98.69 206 CYS A CA 1
ATOM 1616 C C . CYS A 1 206 ? 6.363 -11.711 0.759 1 98.69 206 CYS A C 1
ATOM 1618 O O . CYS A 1 206 ? 6.504 -12.625 -0.056 1 98.69 206 CYS A O 1
ATOM 1620 N N . SER A 1 207 ? 5.27 -11.133 1.057 1 98.56 207 SER A N 1
ATOM 1621 C CA . SER A 1 207 ? 4.09 -11.594 0.334 1 98.56 207 SER A CA 1
ATOM 1622 C C . SER A 1 207 ? 2.998 -10.531 0.321 1 98.56 207 SER A C 1
ATOM 1624 O O . SER A 1 207 ? 2.773 -9.852 1.324 1 98.56 207 SER A O 1
ATOM 1626 N N . SER A 1 208 ? 2.328 -10.43 -0.837 1 97.94 208 SER A N 1
ATOM 1627 C CA . SER A 1 208 ? 1.013 -9.797 -0.864 1 97.94 208 SER A CA 1
ATOM 1628 C C . SER A 1 208 ? -0.021 -10.641 -0.125 1 97.94 208 SER A C 1
ATOM 1630 O O . SER A 1 208 ? 0 -11.875 -0.205 1 97.94 208 SER A O 1
ATOM 1632 N N . LEU A 1 209 ? -0.945 -10 0.541 1 98.44 209 LEU A N 1
ATOM 1633 C CA . LEU A 1 209 ? -2.059 -10.703 1.168 1 98.44 209 LEU A CA 1
ATOM 1634 C C . LEU A 1 209 ? -3.357 -10.445 0.413 1 98.44 209 LEU A C 1
ATOM 1636 O O . LEU A 1 209 ? -4.438 -10.82 0.882 1 98.44 209 LEU A O 1
ATOM 1640 N N . GLY A 1 210 ? -3.203 -9.828 -0.707 1 96.75 210 GLY A N 1
ATOM 1641 C CA . GLY A 1 210 ? -4.352 -9.516 -1.544 1 96.75 210 GLY A CA 1
ATOM 1642 C C . GLY A 1 210 ? -4.754 -10.664 -2.453 1 96.75 210 GLY A C 1
ATOM 1643 O O . GLY A 1 210 ? -5.922 -10.789 -2.822 1 96.75 210 GLY A O 1
ATOM 1644 N N . LYS A 1 211 ? -3.77 -11.523 -2.842 1 95.31 211 LYS A N 1
ATOM 1645 C CA . LYS A 1 211 ? -4.035 -12.609 -3.783 1 95.31 211 LYS A CA 1
ATOM 1646 C C . LYS A 1 211 ? -4.648 -13.812 -3.074 1 95.31 211 LYS A C 1
ATOM 1648 O O . LYS A 1 211 ? -5.859 -14.031 -3.139 1 95.31 211 LYS A O 1
ATOM 1653 N N . GLY A 1 212 ? -3.998 -14.367 -2.152 1 96 212 GLY A N 1
ATOM 1654 C CA . GLY A 1 212 ? -4.457 -15.562 -1.457 1 96 212 GLY A CA 1
ATOM 1655 C C . GLY A 1 212 ? -5.473 -15.266 -0.372 1 96 212 GLY A C 1
ATOM 1656 O O . GLY A 1 212 ? -6.309 -16.109 -0.046 1 96 212 GLY A O 1
ATOM 1657 N N . PHE A 1 213 ? -5.453 -14.023 0.18 1 97.88 213 PHE A N 1
ATOM 1658 C CA . PHE A 1 213 ? -6.281 -13.758 1.35 1 97.88 213 PHE A CA 1
ATOM 1659 C C . PHE A 1 213 ? -7.289 -12.656 1.062 1 97.88 213 PHE A C 1
ATOM 1661 O O . PHE A 1 213 ? -8.133 -12.336 1.905 1 97.88 213 PHE A O 1
ATOM 1668 N N . ALA A 1 214 ? -7.246 -11.969 -0.001 1 97.31 214 ALA A N 1
ATOM 1669 C CA . ALA A 1 214 ? -8.219 -11.008 -0.516 1 97.31 214 ALA A CA 1
ATOM 1670 C C . ALA A 1 214 ? -8.281 -9.766 0.367 1 97.31 214 ALA A C 1
ATOM 1672 O O . ALA A 1 214 ? -9.328 -9.125 0.479 1 97.31 214 ALA A O 1
ATOM 1673 N N . VAL A 1 215 ? -7.219 -9.43 1.088 1 97.88 215 VAL A N 1
ATOM 1674 C CA . VAL A 1 215 ? -7.172 -8.195 1.862 1 97.88 215 VAL A CA 1
ATOM 1675 C C . VAL A 1 215 ? -5.977 -7.352 1.418 1 97.88 215 VAL A C 1
ATOM 1677 O O . VAL A 1 215 ? -4.91 -7.887 1.114 1 97.88 215 VAL A O 1
ATOM 1680 N N . GLN A 1 216 ? -6.164 -6.094 1.317 1 97.75 216 GLN A N 1
ATOM 1681 C CA . GLN A 1 216 ? -5.074 -5.191 0.957 1 97.75 216 GLN A CA 1
ATOM 1682 C C . GLN A 1 216 ? -4.062 -5.07 2.094 1 97.75 216 GLN A C 1
ATOM 1684 O O . GLN A 1 216 ? -4.281 -4.312 3.043 1 97.75 216 GLN A O 1
ATOM 1689 N N . ALA A 1 217 ? -2.965 -5.738 2.014 1 98.25 217 ALA A N 1
ATOM 1690 C CA . ALA A 1 217 ? -1.876 -5.77 2.986 1 98.25 217 ALA A CA 1
ATOM 1691 C C . ALA A 1 217 ? -0.683 -6.555 2.449 1 98.25 217 ALA A C 1
ATOM 1693 O O . ALA A 1 217 ? -0.776 -7.199 1.4 1 98.25 217 ALA A O 1
ATOM 1694 N N . GLY A 1 218 ? 0.403 -6.383 3.033 1 98.5 218 GLY A N 1
ATOM 1695 C CA . GLY A 1 218 ? 1.594 -7.191 2.828 1 98.5 218 GLY A CA 1
ATOM 1696 C C . GLY A 1 218 ? 2.17 -7.742 4.121 1 98.5 218 GLY A C 1
ATOM 1697 O O . GLY A 1 218 ? 1.804 -7.297 5.211 1 98.5 218 GLY A O 1
ATOM 1698 N N . ALA A 1 219 ? 3.012 -8.719 4 1 98.81 219 ALA A N 1
ATOM 1699 C CA . ALA A 1 219 ? 3.662 -9.328 5.16 1 98.81 219 ALA A CA 1
ATOM 1700 C C . ALA A 1 219 ? 5.129 -9.633 4.863 1 98.81 219 ALA A C 1
ATOM 1702 O O . ALA A 1 219 ? 5.496 -9.891 3.717 1 98.81 219 ALA A O 1
ATOM 1703 N N . ILE A 1 220 ? 5.914 -9.555 5.863 1 98.94 220 ILE A N 1
ATOM 1704 C CA . ILE A 1 220 ? 7.316 -9.953 5.836 1 98.94 220 ILE A CA 1
ATOM 1705 C C . ILE A 1 220 ? 7.574 -10.984 6.934 1 98.94 220 ILE A C 1
ATOM 1707 O O . ILE A 1 220 ? 7.215 -10.773 8.094 1 98.94 220 ILE A O 1
ATOM 1711 N N . PHE A 1 221 ? 8.156 -12.094 6.574 1 98.94 221 PHE A N 1
ATOM 1712 C CA . PHE A 1 221 ? 8.484 -13.18 7.488 1 98.94 221 PHE A CA 1
ATOM 1713 C C . PHE A 1 221 ? 9.992 -13.359 7.598 1 98.94 221 PHE A C 1
ATOM 1715 O O . PHE A 1 221 ? 10.695 -13.352 6.586 1 98.94 221 PHE A O 1
ATOM 1722 N N . SER A 1 222 ? 10.523 -13.516 8.781 1 98.88 222 SER A N 1
ATOM 1723 C CA . SER A 1 222 ? 11.938 -13.766 9.031 1 98.88 222 SER A CA 1
ATOM 1724 C C . SER A 1 222 ? 12.203 -14.039 10.508 1 98.88 222 SER A C 1
ATOM 1726 O O . SER A 1 222 ? 11.281 -14.391 11.25 1 98.88 222 SER A O 1
ATOM 1728 N N . THR A 1 223 ? 13.469 -14.023 10.906 1 98.56 223 THR A N 1
ATOM 1729 C CA . THR A 1 223 ? 13.844 -14.125 12.312 1 98.56 223 THR A CA 1
ATOM 1730 C C . THR A 1 223 ? 13.312 -12.945 13.102 1 98.56 223 THR A C 1
ATOM 1732 O O . THR A 1 223 ? 13.016 -11.891 12.539 1 98.56 223 THR A O 1
ATOM 1735 N N . ALA A 1 224 ? 13.18 -13.164 14.406 1 98.56 224 ALA A N 1
ATOM 1736 C CA . ALA A 1 224 ? 12.727 -12.086 15.289 1 98.56 224 ALA A CA 1
ATOM 1737 C C . ALA A 1 224 ? 13.68 -10.898 15.234 1 98.56 224 ALA A C 1
ATOM 1739 O O . ALA A 1 224 ? 13.234 -9.742 15.25 1 98.56 224 ALA A O 1
ATOM 1740 N N . LYS A 1 225 ? 14.891 -11.195 15.172 1 98.38 225 LYS A N 1
ATOM 1741 C CA . LYS A 1 225 ? 15.898 -10.141 15.109 1 98.38 225 LYS A CA 1
ATOM 1742 C C . LYS A 1 225 ? 15.727 -9.289 13.852 1 98.38 225 LYS A C 1
ATOM 1744 O O . LYS A 1 225 ? 15.695 -8.055 13.93 1 98.38 225 LYS A O 1
ATOM 1749 N N . ARG A 1 226 ? 15.594 -9.93 12.703 1 98.62 226 ARG A N 1
ATOM 1750 C CA . ARG A 1 226 ? 15.445 -9.219 11.438 1 98.62 226 ARG A CA 1
ATOM 1751 C C . ARG A 1 226 ? 14.164 -8.398 11.406 1 98.62 226 ARG A C 1
ATOM 1753 O O . ARG A 1 226 ? 14.164 -7.246 10.969 1 98.62 226 ARG A O 1
ATOM 1760 N N . ILE A 1 227 ? 13.062 -8.93 11.883 1 98.75 227 ILE A N 1
ATOM 1761 C CA . ILE A 1 227 ? 11.789 -8.227 11.906 1 98.75 227 ILE A CA 1
ATOM 1762 C C . ILE A 1 227 ? 11.883 -7.004 12.812 1 98.75 227 ILE A C 1
ATOM 1764 O O . ILE A 1 227 ? 11.391 -5.926 12.477 1 98.75 227 ILE A O 1
ATOM 1768 N N . LYS A 1 228 ? 12.547 -7.184 13.961 1 97.69 228 LYS A N 1
ATOM 1769 C CA . LYS A 1 228 ? 12.758 -6.059 14.867 1 97.69 228 LYS A CA 1
ATOM 1770 C C . LYS A 1 228 ? 13.531 -4.938 14.18 1 97.69 228 LYS A C 1
ATOM 1772 O O . LYS A 1 228 ? 13.195 -3.762 14.32 1 97.69 228 LYS A O 1
ATOM 1777 N N . GLU A 1 229 ? 14.516 -5.281 13.461 1 97.81 229 GLU A N 1
ATOM 1778 C CA . GLU A 1 229 ? 15.336 -4.297 12.766 1 97.81 229 GLU A CA 1
ATOM 1779 C C . GLU A 1 229 ? 14.531 -3.57 11.688 1 97.81 229 GLU A C 1
ATOM 1781 O O . GLU A 1 229 ? 14.648 -2.354 11.531 1 97.81 229 GLU A O 1
ATOM 1786 N N . LEU A 1 230 ? 13.742 -4.301 10.953 1 97.56 230 LEU A N 1
ATOM 1787 C CA . LEU A 1 230 ? 12.922 -3.697 9.906 1 97.56 230 LEU A CA 1
ATOM 1788 C C . LEU A 1 230 ? 11.961 -2.67 10.5 1 97.56 230 LEU A C 1
ATOM 1790 O O . LEU A 1 230 ? 11.719 -1.622 9.898 1 97.56 230 LEU A O 1
ATOM 1794 N N . LYS A 1 231 ? 11.484 -2.881 11.695 1 95.25 231 LYS A N 1
ATOM 1795 C CA . LYS A 1 231 ? 10.508 -2.012 12.352 1 95.25 231 LYS A CA 1
ATOM 1796 C C . LYS A 1 231 ? 11.164 -0.713 12.82 1 95.25 231 LYS A C 1
ATOM 1798 O O . LYS A 1 231 ? 10.469 0.254 13.141 1 95.25 231 LYS A O 1
ATOM 1803 N N . THR A 1 232 ? 12.461 -0.642 12.844 1 92.94 232 THR A N 1
ATOM 1804 C CA . THR A 1 232 ? 13.156 0.548 13.336 1 92.94 232 THR A CA 1
ATOM 1805 C C . THR A 1 232 ? 13.43 1.521 12.188 1 92.94 232 THR A C 1
ATOM 1807 O O . THR A 1 232 ? 13.867 2.648 12.422 1 92.94 232 THR A O 1
ATOM 1810 N N . THR A 1 233 ? 13.219 1.079 11 1 92.75 233 THR A N 1
ATOM 1811 C CA . THR A 1 233 ? 13.57 1.907 9.852 1 92.75 233 THR A CA 1
ATOM 1812 C C . THR A 1 233 ? 12.617 3.094 9.727 1 92.75 233 THR A C 1
ATOM 1814 O O . THR A 1 233 ? 11.453 3.01 10.133 1 92.75 233 THR A O 1
ATOM 1817 N N . ALA A 1 234 ? 13.109 4.176 9.133 1 90.38 234 ALA A N 1
ATOM 1818 C CA . ALA A 1 234 ? 12.258 5.324 8.812 1 90.38 234 ALA A CA 1
ATOM 1819 C C . ALA A 1 234 ? 11.188 4.945 7.797 1 90.38 234 ALA A C 1
ATOM 1821 O O . ALA A 1 234 ? 10.07 5.465 7.844 1 90.38 234 ALA A O 1
ATOM 1822 N N . PHE A 1 235 ? 11.539 4.004 6.938 1 92.62 235 PHE A N 1
ATOM 1823 C CA . PHE A 1 235 ? 10.602 3.484 5.945 1 92.62 235 PHE A CA 1
ATOM 1824 C C . PHE A 1 235 ? 9.375 2.883 6.625 1 92.62 235 PHE A C 1
ATOM 1826 O O . PHE A 1 235 ? 8.242 3.277 6.336 1 92.62 235 PHE A O 1
ATOM 1833 N N . PHE A 1 236 ? 9.57 2.051 7.617 1 94.19 236 PHE A N 1
ATOM 1834 C CA . PHE A 1 236 ? 8.484 1.408 8.344 1 94.19 236 PHE A CA 1
ATOM 1835 C C . PHE A 1 236 ? 7.703 2.428 9.164 1 94.19 236 PHE A C 1
ATOM 1837 O O . PHE A 1 236 ? 6.469 2.414 9.172 1 94.19 236 PHE A O 1
ATOM 1844 N N . GLY A 1 237 ? 8.422 3.314 9.766 1 89.75 237 GLY A N 1
ATOM 1845 C CA . GLY A 1 237 ? 7.785 4.316 10.602 1 89.75 237 GLY A CA 1
ATOM 1846 C C . GLY A 1 237 ? 6.977 5.332 9.812 1 89.75 237 GLY A C 1
ATOM 1847 O O . GLY A 1 237 ? 5.98 5.859 10.312 1 89.75 237 GLY A O 1
ATOM 1848 N N . GLY A 1 238 ? 7.395 5.578 8.57 1 90.12 238 GLY A N 1
ATOM 1849 C CA . GLY A 1 238 ? 6.766 6.621 7.773 1 90.12 238 GLY A CA 1
ATOM 1850 C C . GLY A 1 238 ? 5.605 6.117 6.938 1 90.12 238 GLY A C 1
ATOM 1851 O O . GLY A 1 238 ? 4.844 6.91 6.383 1 90.12 238 GLY A O 1
ATOM 1852 N N . ALA A 1 239 ? 5.445 4.805 6.863 1 93 239 ALA A N 1
ATOM 1853 C CA . ALA A 1 239 ? 4.383 4.207 6.055 1 93 239 ALA A CA 1
ATOM 1854 C C . ALA A 1 239 ? 3.195 3.803 6.926 1 93 239 ALA A C 1
ATOM 1856 O O . ALA A 1 239 ? 3.367 3.16 7.961 1 93 239 ALA A O 1
ATOM 1857 N N . SER A 1 240 ? 2.033 4.215 6.469 1 92.69 240 SER A N 1
ATOM 1858 C CA . SER A 1 240 ? 0.841 3.754 7.168 1 92.69 240 SER A CA 1
ATOM 1859 C C . SER A 1 240 ? 0.668 2.244 7.031 1 92.69 240 SER A C 1
ATOM 1861 O O . SER A 1 240 ? 0.918 1.682 5.965 1 92.69 240 SER A O 1
ATOM 1863 N N . PRO A 1 241 ? 0.251 1.607 8.125 1 94.25 241 PRO A N 1
ATOM 1864 C CA . PRO A 1 241 ? -0.015 0.17 8.031 1 94.25 241 PRO A CA 1
ATOM 1865 C C . PRO A 1 241 ? -1.288 -0.145 7.246 1 94.25 241 PRO A C 1
ATOM 1867 O O . PRO A 1 241 ? -2.035 0.766 6.887 1 94.25 241 PRO A O 1
ATOM 1870 N N . ALA A 1 242 ? -1.443 -1.464 6.945 1 96.12 242 ALA A N 1
ATOM 1871 C CA . ALA A 1 242 ? -2.768 -1.902 6.516 1 96.12 242 ALA A CA 1
ATOM 1872 C C . ALA A 1 242 ? -3.826 -1.559 7.559 1 96.12 242 ALA A C 1
ATOM 1874 O O . ALA A 1 242 ? -3.514 -1.413 8.742 1 96.12 242 ALA A O 1
ATOM 1875 N N . THR A 1 243 ? -5.059 -1.41 7.125 1 95.5 243 THR A N 1
ATOM 1876 C CA . THR A 1 243 ? -6.098 -1.06 8.086 1 95.5 243 THR A CA 1
ATOM 1877 C C . THR A 1 243 ? -6.293 -2.18 9.102 1 95.5 243 THR A C 1
ATOM 1879 O O . THR A 1 243 ? -6.117 -3.355 8.781 1 95.5 243 THR A O 1
ATOM 1882 N N . PRO A 1 244 ? -6.652 -1.806 10.328 1 94.44 244 PRO A N 1
ATOM 1883 C CA . PRO A 1 244 ? -6.887 -2.85 11.328 1 94.44 244 PRO A CA 1
ATOM 1884 C C . PRO A 1 244 ? -7.984 -3.826 10.914 1 94.44 244 PRO A C 1
ATOM 1886 O O . PRO A 1 244 ? -7.93 -5.008 11.266 1 94.44 244 PRO A O 1
ATOM 1889 N N . ALA A 1 245 ? -8.945 -3.383 10.156 1 96.25 245 ALA A N 1
ATOM 1890 C CA . ALA A 1 245 ? -10.016 -4.258 9.688 1 96.25 245 ALA A CA 1
ATOM 1891 C C . ALA A 1 245 ? -9.469 -5.328 8.742 1 96.25 245 ALA A C 1
ATOM 1893 O O . ALA A 1 245 ? -9.867 -6.492 8.82 1 96.25 245 ALA A O 1
ATOM 1894 N N . ASN A 1 246 ? -8.609 -4.922 7.781 1 97.44 246 ASN A N 1
ATOM 1895 C CA . ASN A 1 246 ? -7.973 -5.887 6.895 1 97.44 246 ASN A CA 1
ATOM 1896 C C . ASN A 1 246 ? -7.176 -6.926 7.68 1 97.44 246 ASN A C 1
ATOM 1898 O O . ASN A 1 246 ? -7.281 -8.125 7.414 1 97.44 246 ASN A O 1
ATOM 1902 N N . ILE A 1 247 ? -6.445 -6.418 8.672 1 97.38 247 ILE A N 1
ATOM 1903 C CA . ILE A 1 247 ? -5.594 -7.273 9.492 1 97.38 247 ILE A CA 1
ATOM 1904 C C . ILE A 1 247 ? -6.461 -8.227 10.312 1 97.38 247 ILE A C 1
ATOM 1906 O O . ILE A 1 247 ? -6.176 -9.422 10.391 1 97.38 247 ILE A O 1
ATOM 1910 N N . ALA A 1 248 ? -7.512 -7.738 10.867 1 97.38 248 ALA A N 1
ATOM 1911 C CA . ALA A 1 248 ? -8.414 -8.547 11.68 1 97.38 248 ALA A CA 1
ATOM 1912 C C . ALA A 1 248 ? -9.078 -9.641 10.852 1 97.38 248 ALA A C 1
ATOM 1914 O O . ALA A 1 248 ? -9.352 -10.734 11.352 1 97.38 248 ALA A O 1
ATOM 1915 N N . THR A 1 249 ? -9.312 -9.391 9.633 1 98.5 249 THR A N 1
ATOM 1916 C CA . THR A 1 249 ? -9.977 -10.336 8.75 1 98.5 249 THR A CA 1
ATOM 1917 C C . THR A 1 249 ? -9.125 -11.586 8.555 1 98.5 249 THR A C 1
ATOM 1919 O O . THR A 1 249 ? -9.656 -12.695 8.477 1 98.5 249 THR A O 1
ATOM 1922 N N . LEU A 1 250 ? -7.805 -11.391 8.5 1 98.25 250 LEU A N 1
ATOM 1923 C CA . LEU A 1 250 ? -6.902 -12.531 8.359 1 98.25 250 LEU A CA 1
ATOM 1924 C C . LEU A 1 250 ? -7.098 -13.523 9.508 1 98.25 250 LEU A C 1
ATOM 1926 O O . LEU A 1 250 ? -7.059 -14.734 9.297 1 98.25 250 LEU A O 1
ATOM 1930 N N . LEU A 1 251 ? -7.355 -12.977 10.648 1 97.12 251 LEU A N 1
ATOM 1931 C CA . LEU A 1 251 ? -7.52 -13.797 11.844 1 97.12 251 LEU A CA 1
ATOM 1932 C C . LEU A 1 251 ? -8.922 -14.391 11.906 1 97.12 251 LEU A C 1
ATOM 1934 O O . LEU A 1 251 ? -9.102 -15.531 12.328 1 97.12 251 LEU A O 1
ATOM 1938 N N . SER A 1 252 ? -9.898 -13.641 11.492 1 97.81 252 SER A N 1
ATOM 1939 C CA . SER A 1 252 ? -11.289 -14.023 11.719 1 97.81 252 SER A CA 1
ATOM 1940 C C . SER A 1 252 ? -11.812 -14.922 10.602 1 97.81 252 SER A C 1
ATOM 1942 O O . SER A 1 252 ? -12.852 -15.562 10.75 1 97.81 252 SER A O 1
ATOM 1944 N N . ALA A 1 253 ? -11.078 -15.047 9.484 1 98.25 253 ALA A N 1
ATOM 1945 C CA . ALA A 1 253 ? -11.633 -15.742 8.328 1 98.25 253 ALA A CA 1
ATOM 1946 C C . ALA A 1 253 ? -10.898 -17.062 8.078 1 98.25 253 ALA A C 1
ATOM 1948 O O . ALA A 1 253 ? -10.953 -17.609 6.977 1 98.25 253 ALA A O 1
ATOM 1949 N N . GLN A 1 254 ? -10.25 -17.641 9.062 1 97.38 254 GLN A N 1
ATOM 1950 C CA . GLN A 1 254 ? -9.391 -18.812 8.914 1 97.38 254 GLN A CA 1
ATOM 1951 C C . GLN A 1 254 ? -10.172 -20 8.336 1 97.38 254 GLN A C 1
ATOM 1953 O O . GLN A 1 254 ? -9.688 -20.672 7.422 1 97.38 254 GLN A O 1
ATOM 1958 N N . THR A 1 255 ? -11.383 -20.219 8.852 1 97.88 255 THR A N 1
ATOM 1959 C CA . THR A 1 255 ? -12.18 -21.359 8.414 1 97.88 255 THR A CA 1
ATOM 1960 C C . THR A 1 255 ? -12.641 -21.172 6.973 1 97.88 255 THR A C 1
ATOM 1962 O O . THR A 1 255 ? -12.711 -22.125 6.207 1 97.88 255 THR A O 1
ATOM 1965 N N . ILE A 1 256 ? -12.945 -19.984 6.637 1 98.38 256 ILE A N 1
ATOM 1966 C CA . ILE A 1 256 ? -13.383 -19.688 5.277 1 98.38 256 ILE A CA 1
ATOM 1967 C C . ILE A 1 256 ? -12.227 -19.922 4.301 1 98.38 256 ILE A C 1
ATOM 1969 O O . ILE A 1 256 ? -12.422 -20.516 3.242 1 98.38 256 ILE A O 1
ATOM 1973 N N . TYR A 1 257 ? -10.984 -19.484 4.684 1 98.06 257 TYR A N 1
ATOM 1974 C CA . TYR A 1 257 ? -9.805 -19.703 3.848 1 98.06 257 TYR A CA 1
ATOM 1975 C C . TYR A 1 257 ? -9.594 -21.188 3.586 1 98.06 257 TYR A C 1
ATOM 1977 O O . TYR A 1 257 ? -9.383 -21.594 2.443 1 98.06 257 TYR A O 1
ATOM 1985 N N . LYS A 1 258 ? -9.703 -21.969 4.594 1 97.56 258 LYS A N 1
ATOM 1986 C CA . LYS A 1 258 ? -9.477 -23.406 4.473 1 97.56 258 LYS A CA 1
ATOM 1987 C C . LYS A 1 258 ? -10.484 -24.047 3.521 1 97.56 258 LYS A C 1
ATOM 1989 O O . LYS A 1 258 ? -10.117 -24.859 2.674 1 97.56 258 LYS A O 1
ATOM 1994 N N . LYS A 1 259 ? -11.727 -23.672 3.678 1 97.94 259 LYS A N 1
ATOM 1995 C CA . LYS A 1 259 ? -12.773 -24.219 2.826 1 97.94 259 LYS A CA 1
ATOM 1996 C C . LYS A 1 259 ? -12.562 -23.828 1.368 1 97.94 259 LYS A C 1
ATOM 1998 O O . LYS A 1 259 ? -12.766 -24.641 0.463 1 97.94 259 LYS A O 1
ATOM 2003 N N . ARG A 1 260 ? -12.188 -22.594 1.145 1 97.69 260 ARG A N 1
ATOM 2004 C CA . ARG A 1 260 ? -11.984 -22.094 -0.213 1 97.69 260 ARG A CA 1
ATOM 2005 C C . ARG A 1 260 ? -10.734 -22.719 -0.833 1 97.69 260 ARG A C 1
ATOM 2007 O O . ARG A 1 260 ? -10.688 -22.953 -2.041 1 97.69 260 ARG A O 1
ATOM 2014 N N . GLN A 1 261 ? -9.711 -22.938 -0.025 1 97.75 261 GLN A N 1
ATOM 2015 C CA . GLN A 1 261 ? -8.531 -23.656 -0.488 1 97.75 261 GLN A CA 1
ATOM 2016 C C . GLN A 1 261 ? -8.891 -25.062 -0.979 1 97.75 261 GLN A C 1
ATOM 2018 O O . GLN A 1 261 ? -8.438 -25.484 -2.041 1 97.75 261 GLN A O 1
ATOM 2023 N N . GLN A 1 262 ? -9.711 -25.719 -0.207 1 97.62 262 GLN A N 1
ATOM 2024 C CA . GLN A 1 262 ? -10.148 -27.047 -0.594 1 97.62 262 GLN A CA 1
ATOM 2025 C C . GLN A 1 262 ? -10.945 -27.016 -1.896 1 97.62 262 GLN A C 1
ATOM 2027 O O . GLN A 1 262 ? -10.75 -27.859 -2.77 1 97.62 262 GLN A O 1
ATOM 2032 N N . LYS A 1 263 ? -11.805 -26.047 -1.962 1 97.62 263 LYS A N 1
ATOM 2033 C CA . LYS A 1 263 ? -12.594 -25.891 -3.182 1 97.62 263 LYS A CA 1
ATOM 2034 C C . LYS A 1 263 ? -11.695 -25.656 -4.387 1 97.62 263 LYS A C 1
ATOM 2036 O O . LYS A 1 263 ? -11.906 -26.219 -5.457 1 97.62 263 LYS A O 1
ATOM 2041 N N . LEU A 1 264 ? -10.727 -24.781 -4.258 1 97.81 264 LEU A N 1
ATOM 2042 C CA . LEU A 1 264 ? -9.797 -24.5 -5.344 1 97.81 264 LEU A CA 1
ATOM 2043 C C . LEU A 1 264 ? -9.008 -25.75 -5.723 1 97.81 264 LEU A C 1
ATOM 2045 O O . LEU A 1 264 ? -8.781 -26.016 -6.906 1 97.81 264 LEU A O 1
ATOM 2049 N N . GLN A 1 265 ? -8.586 -26.484 -4.727 1 97.19 265 GLN A N 1
ATOM 2050 C CA . GLN A 1 265 ? -7.871 -27.734 -4.98 1 97.19 265 GLN A CA 1
ATOM 2051 C C . GLN A 1 265 ? -8.719 -28.688 -5.816 1 97.19 265 GLN A C 1
ATOM 2053 O O . GLN A 1 265 ? -8.219 -29.312 -6.758 1 97.19 265 GLN A O 1
ATOM 2058 N N . ASN A 1 266 ? -9.953 -28.812 -5.449 1 97.94 266 ASN A N 1
ATOM 2059 C CA . ASN A 1 266 ? -10.875 -29.656 -6.211 1 97.94 266 ASN A CA 1
ATOM 2060 C C . ASN A 1 266 ? -11.016 -29.172 -7.648 1 97.94 266 ASN A C 1
ATOM 2062 O O . ASN A 1 266 ? -11.062 -29.984 -8.578 1 97.94 266 ASN A O 1
ATOM 2066 N N . ASN A 1 267 ? -11.117 -27.859 -7.809 1 98.19 267 ASN A N 1
ATOM 2067 C CA . ASN A 1 267 ? -11.227 -27.297 -9.141 1 98.19 267 ASN A CA 1
ATOM 2068 C C . ASN A 1 267 ? -9.992 -27.594 -9.984 1 98.19 267 ASN A C 1
ATOM 2070 O O . ASN A 1 267 ? -10.102 -27.875 -11.18 1 98.19 267 ASN A O 1
ATOM 2074 N N . ILE A 1 268 ? -8.836 -27.484 -9.352 1 97.31 268 ILE A N 1
ATOM 2075 C CA . ILE A 1 268 ? -7.574 -27.766 -10.023 1 97.31 268 ILE A CA 1
ATOM 2076 C C . ILE A 1 268 ? -7.555 -29.219 -10.492 1 97.31 268 ILE A C 1
ATOM 2078 O O . ILE A 1 268 ? -7.223 -29.5 -11.648 1 97.31 268 ILE A O 1
ATOM 2082 N N . GLN A 1 269 ? -7.969 -30.109 -9.648 1 97.38 269 GLN A N 1
ATOM 2083 C CA . GLN A 1 269 ? -7.996 -31.531 -9.984 1 97.38 269 GLN A CA 1
ATOM 2084 C C . GLN A 1 269 ? -8.984 -31.812 -11.109 1 97.38 269 GLN A C 1
ATOM 2086 O O . GLN A 1 269 ? -8.695 -32.594 -12.023 1 97.38 269 GLN A O 1
ATOM 2091 N N . LEU A 1 270 ? -10.125 -31.203 -11 1 98.38 270 LEU A N 1
ATOM 2092 C CA . LEU A 1 270 ? -11.141 -31.375 -12.039 1 98.38 270 LEU A CA 1
ATOM 2093 C C . LEU A 1 270 ? -10.609 -30.938 -13.398 1 98.38 270 LEU A C 1
ATOM 2095 O O . LEU A 1 270 ? -10.844 -31.594 -14.406 1 98.38 270 LEU A O 1
ATOM 2099 N N . PHE A 1 271 ? -9.953 -29.859 -13.492 1 98.31 271 PHE A N 1
ATOM 2100 C CA . PHE A 1 271 ? -9.391 -29.312 -14.727 1 98.31 271 PHE A CA 1
ATOM 2101 C C . PHE A 1 271 ? -8.336 -30.25 -15.297 1 98.31 271 PHE A C 1
ATOM 2103 O O . PHE A 1 271 ? -8.406 -30.625 -16.469 1 98.31 271 PHE A O 1
ATOM 2110 N N . LEU A 1 272 ? -7.387 -30.641 -14.375 1 97.25 272 LEU A N 1
ATOM 2111 C CA . LEU A 1 272 ? -6.273 -31.484 -14.797 1 97.25 272 LEU A CA 1
ATOM 2112 C C . LEU A 1 272 ? -6.773 -32.844 -15.258 1 97.25 272 LEU A C 1
ATOM 2114 O O . LEU A 1 272 ? -6.324 -33.375 -16.281 1 97.25 272 LEU A O 1
ATOM 2118 N N . ASN A 1 273 ? -7.707 -33.375 -14.531 1 97.56 273 ASN A N 1
ATOM 2119 C CA . ASN A 1 273 ? -8.227 -34.719 -14.859 1 97.56 273 ASN A CA 1
ATOM 2120 C C . ASN A 1 273 ? -9.055 -34.688 -16.141 1 97.56 273 ASN A C 1
ATOM 2122 O O . ASN A 1 273 ? -9.188 -35.719 -16.812 1 97.56 273 ASN A O 1
ATOM 2126 N N . GLY A 1 274 ? -9.57 -33.562 -16.453 1 98.12 274 GLY A N 1
ATOM 2127 C CA . GLY A 1 274 ? -10.414 -33.438 -17.641 1 98.12 274 GLY A CA 1
ATOM 2128 C C . GLY A 1 274 ? -9.617 -33.25 -18.922 1 98.12 274 GLY A C 1
ATOM 2129 O O . GLY A 1 274 ? -10.133 -33.469 -20.016 1 98.12 274 GLY A O 1
ATOM 2130 N N . LEU A 1 275 ? -8.438 -32.781 -18.859 1 97.5 275 LEU A N 1
ATOM 2131 C CA . LEU A 1 275 ? -7.629 -32.469 -20.031 1 97.5 275 LEU A CA 1
ATOM 2132 C C . LEU A 1 275 ? -7.125 -33.75 -20.688 1 97.5 275 LEU A C 1
ATOM 2134 O O . LEU A 1 275 ? -6.633 -34.656 -20.016 1 97.5 275 LEU A O 1
ATOM 2138 N N . ASN A 1 276 ? -7.207 -33.75 -22 1 97 276 ASN A N 1
ATOM 2139 C CA . ASN A 1 276 ? -6.633 -34.875 -22.766 1 97 276 ASN A CA 1
ATOM 2140 C C . ASN A 1 276 ? -5.109 -34.781 -22.812 1 97 276 ASN A C 1
ATOM 2142 O O . ASN A 1 276 ? -4.426 -35.812 -22.797 1 97 276 ASN A O 1
ATOM 2146 N N . ASN A 1 277 ? -4.586 -33.562 -22.922 1 96.06 277 ASN A N 1
ATOM 2147 C CA . ASN A 1 277 ? -3.154 -33.312 -23.031 1 96.06 277 ASN A CA 1
ATOM 2148 C C . ASN A 1 277 ? -2.705 -32.219 -22.047 1 96.06 277 ASN A C 1
ATOM 2150 O O . ASN A 1 277 ? -2.775 -31.047 -22.359 1 96.06 277 ASN A O 1
ATOM 2154 N N . LYS A 1 278 ? -2.123 -32.656 -21.031 1 94.31 278 LYS A N 1
ATOM 2155 C CA . LYS A 1 278 ? -1.667 -31.75 -19.984 1 94.31 278 LYS A CA 1
ATOM 2156 C C . LYS A 1 278 ? -0.383 -31.047 -20.391 1 94.31 278 LYS A C 1
ATOM 2158 O O . LYS A 1 278 ? -0.022 -30.016 -19.828 1 94.31 278 LYS A O 1
ATOM 2163 N N . ASN A 1 279 ? 0.254 -31.5 -21.391 1 92.12 279 ASN A N 1
ATOM 2164 C CA . ASN A 1 279 ? 1.546 -30.969 -21.797 1 92.12 279 ASN A CA 1
ATOM 2165 C C . ASN A 1 279 ? 1.39 -29.656 -22.562 1 92.12 279 ASN A C 1
ATOM 2167 O O . ASN A 1 279 ? 2.379 -28.984 -22.859 1 92.12 279 ASN A O 1
ATOM 2171 N N . LEU A 1 280 ? 0.162 -29.312 -22.766 1 92.12 280 LEU A N 1
ATOM 2172 C CA . LEU A 1 280 ? -0.118 -28.031 -23.391 1 92.12 280 LEU A CA 1
ATOM 2173 C C . LEU A 1 280 ? 0.245 -26.875 -22.469 1 92.12 280 LEU A C 1
ATOM 2175 O O . LEU A 1 280 ? 0.394 -25.734 -22.906 1 92.12 280 LEU A O 1
ATOM 2179 N N . PHE A 1 281 ? 0.372 -27.25 -21.141 1 91.56 281 PHE A N 1
ATOM 2180 C CA . PHE A 1 281 ? 0.504 -26.203 -20.125 1 91.56 281 PHE A CA 1
ATOM 2181 C C . PHE A 1 281 ? 1.761 -26.422 -19.297 1 91.56 281 PHE A C 1
ATOM 2183 O O . PHE A 1 281 ? 2.18 -27.562 -19.062 1 91.56 281 PHE A O 1
ATOM 2190 N N . SER A 1 282 ? 2.369 -25.25 -18.938 1 88.06 282 SER A N 1
ATOM 2191 C CA . SER A 1 282 ? 3.332 -25.234 -17.844 1 88.06 282 SER A CA 1
ATOM 2192 C C . SER A 1 282 ? 2.66 -24.859 -16.531 1 88.06 282 SER A C 1
ATOM 2194 O O . SER A 1 282 ? 1.991 -23.828 -16.438 1 88.06 282 SER A O 1
ATOM 2196 N N . TYR A 1 283 ? 2.707 -25.734 -15.555 1 87.94 283 TYR A N 1
ATOM 2197 C CA . TYR A 1 283 ? 2.02 -25.469 -14.297 1 87.94 283 TYR A CA 1
ATOM 2198 C C . TYR A 1 283 ? 2.738 -26.125 -13.125 1 87.94 283 TYR A C 1
ATOM 2200 O O . TYR A 1 283 ? 3.52 -27.062 -13.32 1 87.94 283 TYR A O 1
ATOM 2208 N N . MET A 1 284 ? 2.527 -25.578 -11.953 1 85.5 284 MET A N 1
ATOM 2209 C CA . MET A 1 284 ? 2.99 -26.172 -10.703 1 85.5 284 MET A CA 1
ATOM 2210 C C . MET A 1 284 ? 1.896 -27.031 -10.07 1 85.5 284 MET A C 1
ATOM 2212 O O . MET A 1 284 ? 0.722 -26.656 -10.094 1 85.5 284 MET A O 1
ATOM 2216 N N . PRO A 1 285 ? 2.373 -28.172 -9.523 1 81.44 285 PRO A N 1
ATOM 2217 C CA . PRO A 1 285 ? 1.369 -29.016 -8.859 1 81.44 285 PRO A CA 1
ATOM 2218 C C . PRO A 1 285 ? 0.586 -28.25 -7.789 1 81.44 285 PRO A C 1
ATOM 2220 O O . PRO A 1 285 ? 1.175 -27.5 -7 1 81.44 285 PRO A O 1
ATOM 2223 N N . ASN A 1 286 ? -0.756 -28.344 -7.848 1 85.75 286 ASN A N 1
ATOM 2224 C CA . ASN A 1 286 ? -1.68 -27.781 -6.867 1 85.75 286 ASN A CA 1
ATOM 2225 C C . ASN A 1 286 ? -1.731 -26.266 -6.961 1 85.75 286 ASN A C 1
ATOM 2227 O O . ASN A 1 286 ? -2.104 -25.594 -5.996 1 85.75 286 ASN A O 1
ATOM 2231 N N . HIS A 1 287 ? -1.182 -25.734 -7.992 1 91.94 287 HIS A N 1
ATOM 2232 C CA . HIS A 1 287 ? -1.369 -24.312 -8.227 1 91.94 287 HIS A CA 1
ATOM 2233 C C . HIS A 1 287 ? -2.426 -24.062 -9.289 1 91.94 287 HIS A C 1
ATOM 2235 O O . HIS A 1 287 ? -2.598 -24.875 -10.203 1 91.94 287 HIS A O 1
ATOM 2241 N N . ALA A 1 288 ? -3.004 -22.953 -9.281 1 94.31 288 ALA A N 1
ATOM 2242 C CA . ALA A 1 288 ? -4.238 -22.703 -10.031 1 94.31 288 ALA A CA 1
ATOM 2243 C C . ALA A 1 288 ? -3.939 -22.078 -11.391 1 94.31 288 ALA A C 1
ATOM 2245 O O . ALA A 1 288 ? -4.844 -21.906 -12.211 1 94.31 288 ALA A O 1
ATOM 2246 N N . ALA A 1 289 ? -2.666 -21.75 -11.672 1 93 289 ALA A N 1
ATOM 2247 C CA . ALA A 1 289 ? -2.311 -21.062 -12.914 1 93 289 ALA A CA 1
ATOM 2248 C C . ALA A 1 289 ? -1.681 -22.031 -13.914 1 93 289 ALA A C 1
ATOM 2250 O O . ALA A 1 289 ? -0.801 -22.812 -13.547 1 93 289 ALA A O 1
ATOM 2251 N N . PHE A 1 290 ? -2.129 -21.984 -15.148 1 93.44 290 PHE A N 1
ATOM 2252 C CA . PHE A 1 290 ? -1.653 -22.812 -16.25 1 93.44 290 PHE A CA 1
ATOM 2253 C C . PHE A 1 290 ? -1.189 -21.953 -17.422 1 93.44 290 PHE A C 1
ATOM 2255 O O . PHE A 1 290 ? -2.01 -21.422 -18.172 1 93.44 290 PHE A O 1
ATOM 2262 N N . THR A 1 291 ? 0.125 -21.875 -17.594 1 91.62 291 THR A N 1
ATOM 2263 C CA . THR A 1 291 ? 0.724 -21.016 -18.609 1 91.62 291 THR A CA 1
ATOM 2264 C C . THR A 1 291 ? 0.835 -21.75 -19.938 1 91.62 291 THR A C 1
ATOM 2266 O O . THR A 1 291 ? 1.131 -22.938 -19.969 1 91.62 291 THR A O 1
ATOM 2269 N N . TYR A 1 292 ? 0.548 -21.031 -20.969 1 90.44 292 TYR A N 1
ATOM 2270 C CA . TYR A 1 292 ? 0.69 -21.609 -22.297 1 90.44 292 TYR A CA 1
ATOM 2271 C C . TYR A 1 292 ? 1.166 -20.578 -23.312 1 90.44 292 TYR A C 1
ATOM 2273 O O . TYR A 1 292 ? 1.051 -19.375 -23.062 1 90.44 292 TYR A O 1
ATOM 2281 N N . THR A 1 293 ? 1.728 -20.969 -24.453 1 86.06 293 THR A N 1
ATOM 2282 C CA . THR A 1 293 ? 2.291 -20.047 -25.438 1 86.06 293 THR A CA 1
ATOM 2283 C C . THR A 1 293 ? 1.464 -20.047 -26.719 1 86.06 293 THR A C 1
ATOM 2285 O O . THR A 1 293 ? 1.538 -19.109 -27.516 1 86.06 293 THR A O 1
ATOM 2288 N N . ASP A 1 294 ? 0.708 -21.125 -26.938 1 88.31 294 ASP A N 1
ATOM 2289 C CA . ASP A 1 294 ? -0.072 -21.234 -28.172 1 88.31 294 ASP A CA 1
ATOM 2290 C C . ASP A 1 294 ? -1.23 -20.25 -28.172 1 88.31 294 ASP A C 1
ATOM 2292 O O . ASP A 1 294 ? -2.277 -20.5 -27.578 1 88.31 294 ASP A O 1
ATOM 2296 N N . GLN A 1 295 ? -1.163 -19.297 -29 1 87.88 295 GLN A N 1
ATOM 2297 C CA . GLN A 1 295 ? -2.123 -18.203 -29.016 1 87.88 295 GLN A CA 1
ATOM 2298 C C . GLN A 1 295 ? -3.467 -18.656 -29.578 1 87.88 295 GLN A C 1
ATOM 2300 O O . GLN A 1 295 ? -4.477 -17.969 -29.422 1 87.88 295 GLN A O 1
ATOM 2305 N N . LYS A 1 296 ? -3.48 -19.797 -30.219 1 91.69 296 LYS A N 1
ATOM 2306 C CA . LYS A 1 296 ? -4.742 -20.328 -30.719 1 91.69 296 LYS A CA 1
ATOM 2307 C C . LYS A 1 296 ? -5.719 -20.609 -29.578 1 91.69 296 LYS A C 1
ATOM 2309 O O . LYS A 1 296 ? -6.934 -20.484 -29.75 1 91.69 296 LYS A O 1
ATOM 2314 N N . ILE A 1 297 ? -5.207 -20.922 -28.469 1 94.56 297 ILE A N 1
ATOM 2315 C CA . ILE A 1 297 ? -6.039 -21.234 -27.328 1 94.56 297 ILE A CA 1
ATOM 2316 C C . ILE A 1 297 ? -6.809 -19.984 -26.875 1 94.56 297 ILE A C 1
ATOM 2318 O O . ILE A 1 297 ? -8.031 -20.031 -26.719 1 94.56 297 ILE A O 1
ATOM 2322 N N . THR A 1 298 ? -6.121 -18.875 -26.75 1 92.69 298 THR A N 1
ATOM 2323 C CA . THR A 1 298 ? -6.727 -17.625 -26.297 1 92.69 298 THR A CA 1
ATOM 2324 C C . THR A 1 298 ? -7.82 -17.188 -27.25 1 92.69 298 THR A C 1
ATOM 2326 O O . THR A 1 298 ? -8.922 -16.812 -26.828 1 92.69 298 THR A O 1
ATOM 2329 N N . ALA A 1 299 ? -7.477 -17.188 -28.5 1 93 299 ALA A N 1
ATOM 2330 C CA . ALA A 1 299 ? -8.422 -16.75 -29.516 1 93 299 ALA A CA 1
ATOM 2331 C C . ALA A 1 299 ? -9.664 -17.641 -29.547 1 93 299 ALA A C 1
ATOM 2333 O O . ALA A 1 299 ? -10.789 -17.156 -29.672 1 93 299 ALA A O 1
ATOM 2334 N N . TYR A 1 300 ? -9.438 -18.906 -29.484 1 96.06 300 TYR A N 1
ATOM 2335 C CA . TYR A 1 300 ? -10.523 -19.875 -29.531 1 96.06 300 TYR A CA 1
ATOM 2336 C C . TYR A 1 300 ? -11.438 -19.734 -28.312 1 96.06 300 TYR A C 1
ATOM 2338 O O . TYR A 1 300 ? -12.664 -19.75 -28.438 1 96.06 300 TYR A O 1
ATOM 2346 N N . LEU A 1 301 ? -10.867 -19.641 -27.156 1 96.25 301 LEU A N 1
ATOM 2347 C CA . LEU A 1 301 ? -11.641 -19.469 -25.922 1 96.25 301 LEU A CA 1
ATOM 2348 C C . LEU A 1 301 ? -12.445 -18.172 -25.953 1 96.25 301 LEU A C 1
ATOM 2350 O O . LEU A 1 301 ? -13.602 -18.156 -25.531 1 96.25 301 LEU A O 1
ATOM 2354 N N . LYS A 1 302 ? -11.797 -17.141 -26.438 1 92.19 302 LYS A N 1
ATOM 2355 C CA . LYS A 1 302 ? -12.492 -15.859 -26.547 1 92.19 302 LYS A CA 1
ATOM 2356 C C . LYS A 1 302 ? -13.711 -15.977 -27.453 1 92.19 302 LYS A C 1
ATOM 2358 O O . LYS A 1 302 ? -14.773 -15.43 -27.156 1 92.19 302 LYS A O 1
ATOM 2363 N N . LYS A 1 303 ? -13.57 -16.625 -28.547 1 94.81 303 LYS A N 1
ATOM 2364 C CA . LYS A 1 303 ? -14.664 -16.875 -29.484 1 94.81 303 LYS A CA 1
ATOM 2365 C C . LYS A 1 303 ? -15.82 -17.594 -28.797 1 94.81 303 LYS A C 1
ATOM 2367 O O . LYS A 1 303 ? -16.984 -17.438 -29.203 1 94.81 303 LYS A O 1
ATOM 2372 N N . HIS A 1 304 ? -15.523 -18.312 -27.812 1 96.56 304 HIS A N 1
ATOM 2373 C CA . HIS A 1 304 ? -16.547 -19.094 -27.109 1 96.56 304 HIS A CA 1
ATOM 2374 C C . HIS A 1 304 ? -16.891 -18.453 -25.781 1 96.56 304 HIS A C 1
ATOM 2376 O O . HIS A 1 304 ? -17.266 -19.141 -24.828 1 96.56 304 HIS A O 1
ATOM 2382 N N . ASN A 1 305 ? -16.531 -17.172 -25.562 1 94.38 305 ASN A N 1
ATOM 2383 C CA . ASN A 1 305 ? -16.969 -16.312 -24.453 1 94.38 305 ASN A CA 1
ATOM 2384 C C . ASN A 1 305 ? -16.234 -16.656 -23.172 1 94.38 305 ASN A C 1
ATOM 2386 O O . ASN A 1 305 ? -16.828 -16.609 -22.078 1 94.38 305 ASN A O 1
ATOM 2390 N N . ILE A 1 306 ? -15.023 -17.094 -23.297 1 95.12 306 ILE A N 1
ATOM 2391 C CA . ILE A 1 306 ? -14.141 -17.281 -22.156 1 95.12 306 ILE A CA 1
ATOM 2392 C C . ILE A 1 306 ? -12.93 -16.359 -22.266 1 95.12 306 ILE A C 1
ATOM 2394 O O . ILE A 1 306 ? -12.25 -16.328 -23.297 1 95.12 306 ILE A O 1
ATOM 2398 N N . ILE A 1 307 ? -12.75 -15.555 -21.25 1 91.25 307 ILE A N 1
ATOM 2399 C CA . ILE A 1 307 ? -11.617 -14.641 -21.203 1 91.25 307 ILE A CA 1
ATOM 2400 C C . ILE A 1 307 ? -10.531 -15.195 -20.281 1 91.25 307 ILE A C 1
ATOM 2402 O O . ILE A 1 307 ? -10.828 -15.633 -19.172 1 91.25 307 ILE A O 1
ATOM 2406 N N . VAL A 1 308 ? -9.352 -15.258 -20.781 1 91.81 308 VAL A N 1
ATOM 2407 C CA . VAL A 1 308 ? -8.195 -15.672 -20 1 91.81 308 VAL A CA 1
ATOM 2408 C C . VAL A 1 308 ? -7.18 -14.531 -19.922 1 91.81 308 VAL A C 1
ATOM 2410 O O . VAL A 1 308 ? -7.309 -13.531 -20.641 1 91.81 308 VAL A O 1
ATOM 2413 N N . THR A 1 309 ? -6.281 -14.641 -19 1 85.5 309 THR A N 1
ATOM 2414 C CA . THR A 1 309 ? -5.223 -13.641 -18.875 1 85.5 309 THR A CA 1
ATOM 2415 C C . THR A 1 309 ? -4.238 -13.758 -20.031 1 85.5 309 THR A C 1
ATOM 2417 O O . THR A 1 309 ? -3.686 -14.836 -20.281 1 85.5 309 THR A O 1
ATOM 2420 N N . SER A 1 310 ? -4.152 -12.641 -20.75 1 76.44 310 SER A N 1
ATOM 2421 C CA . SER A 1 310 ? -3.199 -12.602 -21.859 1 76.44 310 SER A CA 1
ATOM 2422 C C . SER A 1 310 ? -2.498 -11.25 -21.938 1 76.44 310 SER A C 1
ATOM 2424 O O . SER A 1 310 ? -3.154 -10.203 -22.016 1 76.44 310 SER A O 1
ATOM 2426 N N . PHE A 1 311 ? -1.327 -11.172 -21.594 1 64.81 311 PHE A N 1
ATOM 2427 C CA . PHE A 1 311 ? -0.639 -9.891 -21.688 1 64.81 311 PHE A CA 1
ATOM 2428 C C . PHE A 1 311 ? 0.795 -10.078 -22.156 1 64.81 311 PHE A C 1
ATOM 2430 O O . PHE A 1 311 ? 1.36 -11.164 -22.031 1 64.81 311 PHE A O 1
ATOM 2437 N N . ASN A 1 312 ? 1.144 -9 -22.906 1 57.41 312 ASN A N 1
ATOM 2438 C CA . ASN A 1 312 ? 2.535 -8.961 -23.344 1 57.41 312 ASN A CA 1
ATOM 2439 C C . ASN A 1 312 ? 3.473 -8.602 -22.188 1 57.41 312 ASN A C 1
ATOM 2441 O O . ASN A 1 312 ? 3.178 -7.707 -21.406 1 57.41 312 ASN A O 1
ATOM 2445 N N . TYR A 1 313 ? 4.328 -9.508 -21.859 1 51.47 313 TYR A N 1
ATOM 2446 C CA . TYR A 1 313 ? 5.32 -9.07 -20.891 1 51.47 313 TYR A CA 1
ATOM 2447 C C . TYR A 1 313 ? 6.012 -7.793 -21.359 1 51.47 313 TYR A C 1
ATOM 2449 O O . TYR A 1 313 ? 6.121 -7.539 -22.562 1 51.47 313 TYR A O 1
ATOM 2457 N N . PRO A 1 314 ? 6.262 -6.859 -20.391 1 47.41 314 PRO A N 1
ATOM 2458 C CA . PRO A 1 314 ? 6.777 -5.52 -20.672 1 47.41 314 PRO A CA 1
ATOM 2459 C C . PRO A 1 314 ? 7.906 -5.527 -21.703 1 47.41 314 PRO A C 1
ATOM 2461 O O . PRO A 1 314 ? 8.133 -4.527 -22.391 1 47.41 314 PRO A O 1
ATOM 2464 N N . GLU A 1 315 ? 8.602 -6.633 -21.891 1 47.09 315 GLU A N 1
ATOM 2465 C CA . GLU A 1 315 ? 9.719 -6.562 -22.828 1 47.09 315 GLU A CA 1
ATOM 2466 C C . GLU A 1 315 ? 9.242 -6.762 -24.266 1 47.09 315 GLU A C 1
ATOM 2468 O O . GLU A 1 315 ? 8.414 -7.625 -24.531 1 47.09 315 GLU A O 1
ATOM 2473 N N . LYS A 1 316 ? 9.445 -5.738 -25.109 1 50.06 316 LYS A N 1
ATOM 2474 C CA . LYS A 1 316 ? 9.055 -5.57 -26.516 1 50.06 316 LYS A CA 1
ATOM 2475 C C . LYS A 1 316 ? 8.969 -6.918 -27.219 1 50.06 316 LYS A C 1
ATOM 2477 O O . LYS A 1 316 ? 8.062 -7.148 -28.016 1 50.06 316 LYS A O 1
ATOM 2482 N N . ASP A 1 317 ? 9.977 -7.629 -27.125 1 47.25 317 ASP A N 1
ATOM 2483 C CA . ASP A 1 317 ? 10.109 -8.836 -27.922 1 47.25 317 ASP A CA 1
ATOM 2484 C C . ASP A 1 317 ? 9.695 -10.078 -27.125 1 47.25 317 ASP A C 1
ATOM 2486 O O . ASP A 1 317 ? 9.953 -11.203 -27.547 1 47.25 317 ASP A O 1
ATOM 2490 N N . SER A 1 318 ? 9.078 -9.773 -26.078 1 52.28 318 SER A N 1
ATOM 2491 C CA . SER A 1 318 ? 8.758 -10.945 -25.266 1 52.28 318 SER A CA 1
ATOM 2492 C C . SER A 1 318 ? 7.43 -11.562 -25.688 1 52.28 318 SER A C 1
ATOM 2494 O O . SER A 1 318 ? 6.516 -10.852 -26.125 1 52.28 318 SER A O 1
ATOM 2496 N N . PRO A 1 319 ? 7.562 -12.836 -25.859 1 57.59 319 PRO A N 1
ATOM 2497 C CA . PRO A 1 319 ? 6.324 -13.523 -26.234 1 57.59 319 PRO A CA 1
ATOM 2498 C C . PRO A 1 319 ? 5.168 -13.219 -25.281 1 57.59 319 PRO A C 1
ATOM 2500 O O . PRO A 1 319 ? 5.398 -12.906 -24.109 1 57.59 319 PRO A O 1
ATOM 2503 N N . THR A 1 320 ? 4.035 -13.094 -25.859 1 67.88 320 THR A N 1
ATOM 2504 C CA . THR A 1 320 ? 2.807 -12.961 -25.078 1 67.88 320 THR A CA 1
ATOM 2505 C C . THR A 1 320 ? 2.623 -14.156 -24.141 1 67.88 320 THR A C 1
ATOM 2507 O O . THR A 1 320 ? 2.758 -15.305 -24.562 1 67.88 320 THR A O 1
ATOM 2510 N N . MET A 1 321 ? 2.662 -13.922 -22.906 1 72.75 321 MET A N 1
ATOM 2511 C CA . MET A 1 321 ? 2.373 -14.953 -21.922 1 72.75 321 MET A CA 1
ATOM 2512 C C . MET A 1 321 ? 0.885 -14.984 -21.578 1 72.75 321 MET A C 1
ATOM 2514 O O . MET A 1 321 ? 0.29 -13.945 -21.281 1 72.75 321 MET A O 1
ATOM 2518 N N . SER A 1 322 ? 0.338 -16.219 -21.891 1 87.31 322 SER A N 1
ATOM 2519 C CA . SER A 1 322 ? -1.07 -16.406 -21.547 1 87.31 322 SER A CA 1
ATOM 2520 C C . SER A 1 322 ? -1.246 -17.484 -20.484 1 87.31 322 SER A C 1
ATOM 2522 O O . SER A 1 322 ? -0.449 -18.422 -20.406 1 87.31 322 SER A O 1
ATOM 2524 N N . ARG A 1 323 ? -2.166 -17.219 -19.578 1 92.25 323 ARG A N 1
ATOM 2525 C CA . ARG A 1 323 ? -2.418 -18.156 -18.484 1 92.25 323 ARG A CA 1
ATOM 2526 C C . ARG A 1 323 ? -3.914 -18.359 -18.281 1 92.25 323 ARG A C 1
ATOM 2528 O O . ARG A 1 323 ? -4.699 -17.422 -18.359 1 92.25 323 ARG A O 1
ATOM 2535 N N . ILE A 1 324 ? -4.254 -19.609 -18.109 1 95.12 324 ILE A N 1
ATOM 2536 C CA . ILE A 1 324 ? -5.551 -19.953 -17.547 1 95.12 324 ILE A CA 1
ATOM 2537 C C . ILE A 1 324 ? -5.445 -20.016 -16.016 1 95.12 324 ILE A C 1
ATOM 2539 O O . ILE A 1 324 ? -4.598 -20.734 -15.484 1 95.12 324 ILE A O 1
ATOM 2543 N N . VAL A 1 325 ? -6.266 -19.266 -15.367 1 94.81 325 VAL A N 1
ATOM 2544 C CA . VAL A 1 325 ? -6.23 -19.25 -13.906 1 94.81 325 VAL A CA 1
ATOM 2545 C C . VAL A 1 325 ? -7.566 -19.734 -13.352 1 94.81 325 VAL A C 1
ATOM 2547 O O . VAL A 1 325 ? -8.617 -19.172 -13.656 1 94.81 325 VAL A O 1
ATOM 2550 N N . LEU A 1 326 ? -7.492 -20.781 -12.609 1 96.56 326 LEU A N 1
ATOM 2551 C CA . LEU A 1 326 ? -8.664 -21.297 -11.898 1 96.56 326 LEU A CA 1
ATOM 2552 C C . LEU A 1 326 ? -8.859 -20.547 -10.578 1 96.56 326 LEU A C 1
ATOM 2554 O O . LEU A 1 326 ? -7.895 -20.094 -9.977 1 96.56 326 LEU A O 1
ATOM 2558 N N . SER A 1 327 ? -10.109 -20.406 -10.172 1 96.12 327 SER A N 1
ATOM 2559 C CA . SER A 1 327 ? -10.445 -19.875 -8.859 1 96.12 327 SER A CA 1
ATOM 2560 C C . SER A 1 327 ? -11.461 -20.75 -8.148 1 96.12 327 SER A C 1
ATOM 2562 O O . SER A 1 327 ? -12.109 -21.594 -8.773 1 96.12 327 SER A O 1
ATOM 2564 N N . ALA A 1 328 ? -11.57 -20.531 -6.855 1 96.75 328 ALA A N 1
ATOM 2565 C CA . ALA A 1 328 ? -12.547 -21.281 -6.066 1 96.75 328 ALA A CA 1
ATOM 2566 C C . ALA A 1 328 ? -13.969 -20.875 -6.43 1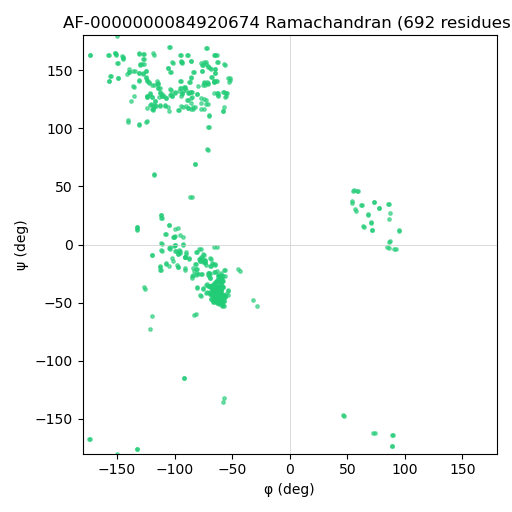 96.75 328 ALA A C 1
ATOM 2568 O O . ALA A 1 328 ? -14.93 -21.578 -6.098 1 96.75 328 ALA A O 1
ATOM 2569 N N . HIS A 1 329 ? -14.125 -19.812 -7.156 1 93.56 329 HIS A N 1
ATOM 2570 C CA . HIS A 1 329 ? -15.461 -19.344 -7.535 1 93.56 329 HIS A CA 1
ATOM 2571 C C . HIS A 1 329 ? -16 -20.141 -8.719 1 93.56 329 HIS A C 1
ATOM 2573 O O . HIS A 1 329 ? -17.203 -20.125 -8.977 1 93.56 329 HIS A O 1
ATOM 2579 N N . HIS A 1 330 ? -15.086 -20.766 -9.469 1 97 330 HIS A N 1
ATOM 2580 C CA . HIS A 1 330 ? -15.531 -21.516 -10.633 1 97 330 HIS A CA 1
ATOM 2581 C C . HIS A 1 330 ? -16.375 -22.719 -10.211 1 97 330 HIS A C 1
ATOM 2583 O O . HIS A 1 330 ? -16.109 -23.359 -9.203 1 97 330 HIS A O 1
ATOM 2589 N N . LYS A 1 331 ? -17.359 -22.938 -10.945 1 96.75 331 LYS A N 1
ATOM 2590 C CA . LYS A 1 331 ? -18.203 -24.094 -10.766 1 96.75 331 LYS A CA 1
ATOM 2591 C C . LYS A 1 331 ? -17.766 -25.25 -11.656 1 96.75 331 LYS A C 1
ATOM 2593 O O . LYS A 1 331 ? -17.016 -25.047 -12.609 1 96.75 331 LYS A O 1
ATOM 2598 N N . LYS A 1 332 ? -18.25 -26.422 -11.297 1 97.94 332 LYS A N 1
ATOM 2599 C CA . LYS A 1 332 ? -17.922 -27.609 -12.07 1 97.94 332 LYS A CA 1
ATOM 2600 C C . LYS A 1 332 ? -18.25 -27.422 -13.547 1 97.94 332 LYS A C 1
ATOM 2602 O O . LYS A 1 332 ? -17.469 -27.797 -14.422 1 97.94 332 LYS A O 1
ATOM 2607 N N . LYS A 1 333 ? -19.359 -26.781 -13.805 1 97.88 333 LYS A N 1
ATOM 2608 C CA . LYS A 1 333 ? -19.797 -26.578 -15.18 1 97.88 333 LYS A CA 1
ATOM 2609 C C . LYS A 1 333 ? -18.859 -25.641 -15.93 1 97.88 333 LYS A C 1
ATOM 2611 O O . LYS A 1 333 ? -18.656 -25.797 -17.141 1 97.88 333 LYS A O 1
ATOM 2616 N N . ASP A 1 334 ? -18.312 -24.656 -15.219 1 97.88 334 ASP A N 1
ATOM 2617 C CA . ASP A 1 334 ? -17.344 -23.734 -15.828 1 97.88 334 ASP A CA 1
ATOM 2618 C C . ASP A 1 334 ? -16.078 -24.484 -16.266 1 97.88 334 ASP A C 1
ATOM 2620 O O . ASP A 1 334 ? -15.602 -24.297 -17.375 1 97.88 334 ASP A O 1
ATOM 2624 N N . ILE A 1 335 ? -15.609 -25.344 -15.383 1 98.31 335 ILE A N 1
ATOM 2625 C CA . ILE A 1 335 ? -14.375 -26.078 -15.609 1 98.31 335 ILE A CA 1
ATOM 2626 C C . ILE A 1 335 ? -14.586 -27.109 -16.719 1 98.31 335 ILE A C 1
ATOM 2628 O O . ILE A 1 335 ? -13.75 -27.25 -17.609 1 98.31 335 ILE A O 1
ATOM 2632 N N . ASN A 1 336 ? -15.703 -27.766 -16.703 1 98.31 336 ASN A N 1
ATOM 2633 C CA . ASN A 1 336 ? -16.016 -28.719 -17.766 1 98.31 336 ASN A CA 1
ATOM 2634 C C . ASN A 1 336 ? -16.094 -28.031 -19.125 1 98.31 336 ASN A C 1
ATOM 2636 O O . ASN A 1 336 ? -15.641 -28.594 -20.125 1 98.31 336 ASN A O 1
ATOM 2640 N N . LYS A 1 337 ? -16.656 -26.906 -19.109 1 98.19 337 LYS A N 1
ATOM 2641 C CA . LYS A 1 337 ? -16.781 -26.172 -20.359 1 98.19 337 LYS A CA 1
ATOM 2642 C C . LYS A 1 337 ? -15.414 -25.844 -20.953 1 98.19 337 LYS A C 1
ATOM 2644 O O . LYS A 1 337 ? -15.172 -26.109 -22.141 1 98.19 337 LYS A O 1
ATOM 2649 N N . ILE A 1 338 ? -14.508 -25.281 -20.188 1 98.25 338 ILE A N 1
ATOM 2650 C CA . ILE A 1 338 ? -13.219 -24.859 -20.719 1 98.25 338 ILE A CA 1
ATOM 2651 C C . ILE A 1 338 ? -12.398 -26.094 -21.094 1 98.25 338 ILE A C 1
ATOM 2653 O O . ILE A 1 338 ? -11.68 -26.094 -22.094 1 98.25 338 ILE A O 1
ATOM 2657 N N . VAL A 1 339 ? -12.531 -27.156 -20.328 1 98.25 339 VAL A N 1
ATOM 2658 C CA . VAL A 1 339 ? -11.828 -28.406 -20.625 1 98.25 339 VAL A CA 1
ATOM 2659 C C . VAL A 1 339 ? -12.305 -28.984 -21.953 1 98.25 339 VAL A C 1
ATOM 2661 O O . VAL A 1 339 ? -11.492 -29.391 -22.781 1 98.25 339 VAL A O 1
ATOM 2664 N N . THR A 1 340 ? -13.609 -29 -22.125 1 98.31 340 THR A N 1
ATOM 2665 C CA . THR A 1 340 ? -14.195 -29.5 -23.359 1 98.31 340 THR A CA 1
ATOM 2666 C C . THR A 1 340 ? -13.711 -28.688 -24.562 1 98.31 340 THR A C 1
ATOM 2668 O O . THR A 1 340 ? -13.352 -29.266 -25.594 1 98.31 340 THR A O 1
ATOM 2671 N N . LEU A 1 341 ? -13.68 -27.453 -24.422 1 98.25 341 LEU A N 1
ATOM 2672 C CA . LEU A 1 341 ? -13.258 -26.578 -25.5 1 98.25 341 LEU A CA 1
ATOM 2673 C C . LEU A 1 341 ? -11.789 -26.797 -25.844 1 98.25 341 LEU A C 1
ATOM 2675 O O . LEU A 1 341 ? -11.422 -26.859 -27.016 1 98.25 341 LEU A O 1
ATOM 2679 N N . ILE A 1 342 ? -10.969 -26.938 -24.859 1 97.56 342 ILE A N 1
ATOM 2680 C CA . ILE A 1 342 ? -9.539 -27.141 -25.062 1 97.56 342 ILE A CA 1
ATOM 2681 C C . ILE A 1 342 ? -9.312 -28.484 -25.766 1 97.56 342 ILE A C 1
ATOM 2683 O O . ILE A 1 342 ? -8.555 -28.562 -26.734 1 97.56 342 ILE A O 1
ATOM 2687 N N . ASN A 1 343 ? -9.984 -29.453 -25.281 1 97.62 343 ASN A N 1
ATOM 2688 C CA . ASN A 1 343 ? -9.867 -30.781 -25.875 1 97.62 343 ASN A CA 1
ATOM 2689 C C . ASN A 1 343 ? -10.32 -30.781 -27.328 1 97.62 343 ASN A C 1
ATOM 2691 O O . ASN A 1 343 ? -9.711 -31.422 -28.188 1 97.62 343 ASN A O 1
ATOM 2695 N N . THR A 1 344 ? -11.359 -30.062 -27.609 1 97.31 344 THR A N 1
ATOM 2696 C CA . THR A 1 344 ? -11.906 -29.984 -28.953 1 97.31 344 THR A CA 1
ATOM 2697 C C . THR A 1 344 ? -10.93 -29.266 -29.891 1 97.31 344 THR A C 1
ATOM 2699 O O . THR A 1 344 ? -10.758 -29.672 -31.031 1 97.31 344 THR A O 1
ATOM 2702 N N . LEU A 1 345 ? -10.328 -28.203 -29.422 1 96.38 345 LEU A N 1
ATOM 2703 C CA . LEU A 1 345 ? -9.391 -27.422 -30.219 1 96.38 345 LEU A CA 1
ATOM 2704 C C . LEU A 1 345 ? -8.227 -28.281 -30.688 1 96.38 345 LEU A C 1
ATOM 2706 O O . LEU A 1 345 ? -7.691 -28.078 -31.781 1 96.38 345 LEU A O 1
ATOM 2710 N N . PHE A 1 346 ? -7.816 -29.234 -29.984 1 92.44 346 PHE A N 1
ATOM 2711 C CA . PHE A 1 346 ? -6.605 -29.984 -30.312 1 92.44 346 PHE A CA 1
ATOM 2712 C C . PHE A 1 346 ? -6.949 -31.406 -30.75 1 92.44 346 PHE A C 1
ATOM 2714 O O . PHE A 1 346 ? -6.059 -32.219 -30.938 1 92.44 346 PHE A O 1
ATOM 2721 N N . THR A 1 347 ? -8.133 -31.922 -30.734 1 86.81 347 THR A N 1
ATOM 2722 C CA . THR A 1 347 ? -8.523 -33.156 -31.375 1 86.81 347 THR A CA 1
ATOM 2723 C C . THR A 1 347 ? -8.812 -32.938 -32.875 1 86.81 347 THR A C 1
ATOM 2725 O O . THR A 1 347 ? -8.633 -33.844 -33.688 1 86.81 347 THR A O 1
ATOM 2728 N N . ASN A 1 348 ? -9.195 -31.734 -33.281 1 59.75 348 ASN A N 1
ATOM 2729 C CA . ASN A 1 348 ? -9.391 -31.5 -34.719 1 59.75 348 ASN A CA 1
ATOM 2730 C C . ASN A 1 348 ? -8.094 -31.078 -35.406 1 59.75 348 ASN A C 1
ATOM 2732 O O . ASN A 1 348 ? -7.32 -30.297 -34.844 1 59.75 348 ASN A O 1
ATOM 2736 N N . MET B 1 1 ? 4.465 3.117 25.297 1 56.78 1 MET B N 1
ATOM 2737 C CA . MET B 1 1 ? 3.561 2.934 24.156 1 56.78 1 MET B CA 1
ATOM 2738 C C . MET B 1 1 ? 2.211 2.396 24.625 1 56.78 1 MET B C 1
ATOM 2740 O O . MET B 1 1 ? 2.15 1.505 25.469 1 56.78 1 MET B O 1
ATOM 2744 N N . THR B 1 2 ? 1.163 3.135 24.391 1 65.69 2 THR B N 1
ATOM 2745 C CA . THR B 1 2 ? -0.188 2.803 24.828 1 65.69 2 THR B CA 1
ATOM 2746 C C . THR B 1 2 ? -0.845 1.821 23.859 1 65.69 2 THR B C 1
ATOM 2748 O O . THR B 1 2 ? -0.889 2.066 22.656 1 65.69 2 THR B O 1
ATOM 2751 N N . TYR B 1 3 ? -1.201 0.631 24.344 1 69.19 3 TYR B N 1
ATOM 2752 C CA . TYR B 1 3 ? -1.901 -0.363 23.531 1 69.19 3 TYR B CA 1
ATOM 2753 C C . TYR B 1 3 ? -3.41 -0.229 23.688 1 69.19 3 TYR B C 1
ATOM 2755 O O . TYR B 1 3 ? -3.906 0 24.797 1 69.19 3 TYR B O 1
ATOM 2763 N N . VAL B 1 4 ? -4.09 -0.224 22.547 1 72 4 VAL B N 1
ATOM 2764 C CA . VAL B 1 4 ? -5.547 -0.144 22.562 1 72 4 VAL B CA 1
ATOM 2765 C C . VAL B 1 4 ? -6.137 -1.229 21.672 1 72 4 VAL B C 1
ATOM 2767 O O . VAL B 1 4 ? -5.445 -1.769 20.797 1 72 4 VAL B O 1
ATOM 2770 N N . THR B 1 5 ? -7.367 -1.626 21.938 1 68 5 THR B N 1
ATOM 2771 C CA . THR B 1 5 ? -8.031 -2.652 21.125 1 68 5 THR B CA 1
ATOM 2772 C C . THR B 1 5 ? -8.805 -2.021 19.984 1 68 5 THR B C 1
ATOM 2774 O O . THR B 1 5 ? -9.172 -2.707 19.031 1 68 5 THR B O 1
ATOM 2777 N N . THR B 1 6 ? -9.141 -0.82 20.109 1 65.56 6 THR B N 1
ATOM 2778 C CA . THR B 1 6 ? -9.82 -0.104 19.047 1 65.56 6 THR B CA 1
ATOM 2779 C C . THR B 1 6 ? -9.219 1.287 18.859 1 65.56 6 THR B C 1
ATOM 2781 O O . THR B 1 6 ? -8.781 1.913 19.828 1 65.56 6 THR B O 1
ATOM 2784 N N . PHE B 1 7 ? -8.867 1.554 17.578 1 65.31 7 PHE B N 1
ATOM 2785 C CA . PHE B 1 7 ? -8.328 2.898 17.406 1 65.31 7 PHE B CA 1
ATOM 2786 C C . PHE B 1 7 ? -9.398 3.947 17.672 1 65.31 7 PHE B C 1
ATOM 2788 O O . PHE B 1 7 ? -10.531 3.832 17.188 1 65.31 7 PHE B O 1
ATOM 2795 N N . PRO B 1 8 ? -8.867 4.836 18.516 1 63.09 8 PRO B N 1
ATOM 2796 C CA . PRO B 1 8 ? -9.797 5.723 19.219 1 63.09 8 PRO B CA 1
ATOM 2797 C C . PRO B 1 8 ? -10.32 6.852 18.328 1 63.09 8 PRO B C 1
ATOM 2799 O O . PRO B 1 8 ? -9.664 7.234 17.359 1 63.09 8 PRO B O 1
ATOM 2802 N N . GLY B 1 9 ? -11.664 6.926 18.172 1 75.69 9 GLY B N 1
ATOM 2803 C CA . GLY B 1 9 ? -12.242 8.227 17.859 1 75.69 9 GLY B CA 1
ATOM 2804 C C . GLY B 1 9 ? -11.93 9.281 18.906 1 75.69 9 GLY B C 1
ATOM 2805 O O . GLY B 1 9 ? -10.797 9.375 19.391 1 75.69 9 GLY B O 1
ATOM 2806 N N . ARG B 1 10 ? -12.68 10.023 19.328 1 85.19 10 ARG B N 1
ATOM 2807 C CA . ARG B 1 10 ? -12.539 11.125 20.281 1 85.19 10 ARG B CA 1
ATOM 2808 C C . ARG B 1 10 ? -12.102 10.617 21.641 1 85.19 10 ARG B C 1
ATOM 2810 O O . ARG B 1 10 ? -11.445 11.344 22.406 1 85.19 10 ARG B O 1
ATOM 2817 N N . LYS B 1 11 ? -12.391 9.32 21.875 1 88.5 11 LYS B N 1
ATOM 2818 C CA . LYS B 1 11 ? -11.984 8.695 23.125 1 88.5 11 LYS B CA 1
ATOM 2819 C C . LYS B 1 11 ? -11.211 7.402 22.875 1 88.5 11 LYS B C 1
ATOM 2821 O O . LYS B 1 11 ? -11.461 6.711 21.875 1 88.5 11 LYS B O 1
ATOM 2826 N N . ILE B 1 12 ? -10.25 7.145 23.797 1 85.62 12 ILE B N 1
ATOM 2827 C CA . ILE B 1 12 ? -9.445 5.934 23.688 1 85.62 12 ILE B CA 1
ATOM 2828 C C . ILE B 1 12 ? -9.312 5.281 25.062 1 85.62 12 ILE B C 1
ATOM 2830 O O . ILE B 1 12 ? -9.422 5.953 26.094 1 85.62 12 ILE B O 1
ATOM 2834 N N . ASN B 1 13 ? -9.203 4.02 24.984 1 83.06 13 ASN B N 1
ATOM 2835 C CA . ASN B 1 13 ? -8.984 3.293 26.234 1 83.06 13 ASN B CA 1
ATOM 2836 C C . ASN B 1 13 ? -7.504 2.996 26.453 1 83.06 13 ASN B C 1
ATOM 2838 O O . ASN B 1 13 ? -6.875 2.307 25.656 1 83.06 13 ASN B O 1
ATOM 2842 N N . VAL B 1 14 ? -6.93 3.531 27.453 1 78.69 14 VAL B N 1
ATOM 2843 C CA . VAL B 1 14 ? -5.543 3.303 27.844 1 78.69 14 VAL B CA 1
ATOM 2844 C C . VAL B 1 14 ? -5.496 2.682 29.234 1 78.69 14 VAL B C 1
ATOM 2846 O O . VAL B 1 14 ? -5.902 3.311 30.219 1 78.69 14 VAL B O 1
ATOM 2849 N N . ASP B 1 15 ? -4.992 1.462 29.25 1 76.12 15 ASP B N 1
ATOM 2850 C CA . ASP B 1 15 ? -4.832 0.76 30.516 1 76.12 15 ASP B CA 1
ATOM 2851 C C . ASP B 1 15 ? -6.145 0.723 31.297 1 76.12 15 ASP B C 1
ATOM 2853 O O . ASP B 1 15 ? -6.188 1.092 32.469 1 76.12 15 ASP B O 1
ATOM 2857 N N . GLY B 1 16 ? -7.18 0.566 30.609 1 78.19 16 GLY B N 1
ATOM 2858 C CA . GLY B 1 16 ? -8.469 0.352 31.25 1 78.19 16 GLY B CA 1
ATOM 2859 C C . GLY B 1 16 ? -9.219 1.641 31.516 1 78.19 16 GLY B C 1
ATOM 2860 O O . GLY B 1 16 ? -10.344 1.615 32.031 1 78.19 16 GLY B O 1
ATOM 2861 N N . SER B 1 17 ? -8.641 2.736 31.234 1 84.25 17 SER B N 1
ATOM 2862 C CA . SER B 1 17 ? -9.289 4.027 31.453 1 84.25 17 SER B CA 1
ATOM 2863 C C . SER B 1 17 ? -9.555 4.754 30.141 1 84.25 17 SER B C 1
ATOM 2865 O O . SER B 1 17 ? -8.711 4.773 29.25 1 84.25 17 SER B O 1
ATOM 2867 N N . LYS B 1 18 ? -10.781 5.32 30.156 1 87.94 18 LYS B N 1
ATOM 2868 C CA . LYS B 1 18 ? -11.164 6.102 28.984 1 87.94 18 LYS B CA 1
ATOM 2869 C C . LYS B 1 18 ? -10.562 7.5 29.031 1 87.94 18 LYS B C 1
ATOM 2871 O O . LYS B 1 18 ? -10.648 8.188 30.047 1 87.94 18 LYS B O 1
ATOM 2876 N N . LYS B 1 19 ? -9.953 7.859 28 1 91.25 19 LYS B N 1
ATOM 2877 C CA . LYS B 1 19 ? -9.305 9.164 27.906 1 91.25 19 LYS B CA 1
ATOM 2878 C C . LYS B 1 19 ? -9.688 9.875 26.609 1 91.25 19 LYS B C 1
ATOM 2880 O O . LYS B 1 19 ? -9.977 9.227 25.609 1 91.25 19 LYS B O 1
ATOM 2885 N N . LEU B 1 20 ? -9.742 11.219 26.719 1 93.81 20 LEU B N 1
ATOM 2886 C CA . LEU B 1 20 ? -9.906 12.008 25.5 1 93.81 20 LEU B CA 1
ATOM 2887 C C . LEU B 1 20 ? -8.641 11.984 24.656 1 93.81 20 LEU B C 1
ATOM 2889 O O . LEU B 1 20 ? -7.531 12.031 25.203 1 93.81 20 LEU B O 1
ATOM 2893 N N . TYR B 1 21 ? -8.883 11.844 23.391 1 92 21 TYR B N 1
ATOM 2894 C CA . TYR B 1 21 ? -7.723 11.711 22.516 1 92 21 TYR B CA 1
ATOM 2895 C C . TYR B 1 21 ? -7.633 12.875 21.547 1 92 21 TYR B C 1
ATOM 2897 O O . TYR B 1 21 ? -8.578 13.141 20.797 1 92 21 TYR B O 1
ATOM 2905 N N . PHE B 1 22 ? -6.535 13.625 21.641 1 94.19 22 PHE B N 1
ATOM 2906 C CA . PHE B 1 22 ? -6.215 14.727 20.75 1 94.19 22 PHE B CA 1
ATOM 2907 C C . PHE B 1 22 ? -4.922 14.453 19.984 1 94.19 22 PHE B C 1
ATOM 2909 O O . PHE B 1 22 ? -3.979 15.242 20.047 1 94.19 22 PHE B O 1
ATOM 2916 N N . GLY B 1 23 ? -4.996 13.344 19.219 1 90.62 23 GLY B N 1
ATOM 2917 C CA . GLY B 1 23 ? -3.826 12.938 18.469 1 90.62 23 GLY B CA 1
ATOM 2918 C C . GLY B 1 23 ? -4.18 12.203 17.188 1 90.62 23 GLY B C 1
ATOM 2919 O O . GLY B 1 23 ? -5.352 12.102 16.812 1 90.62 23 GLY B O 1
ATOM 2920 N N . GLY B 1 24 ? -3.092 11.828 16.453 1 88.81 24 GLY B N 1
ATOM 2921 C CA . GLY B 1 24 ? -3.273 11.055 15.242 1 88.81 24 GLY B CA 1
ATOM 2922 C C . GLY B 1 24 ? -3.459 11.914 14.008 1 88.81 24 GLY B C 1
ATOM 2923 O O . GLY B 1 24 ? -3.047 13.078 13.984 1 88.81 24 GLY B O 1
ATOM 2924 N N . THR B 1 25 ? -3.98 11.227 12.938 1 91.88 25 THR B N 1
ATOM 2925 C CA . THR B 1 25 ? -4.129 11.914 11.656 1 91.88 25 THR B CA 1
ATOM 2926 C C . THR B 1 25 ? -5.512 11.672 11.07 1 91.88 25 THR B C 1
ATOM 2928 O O . THR B 1 25 ? -5.723 11.859 9.867 1 91.88 25 THR B O 1
ATOM 2931 N N . ALA B 1 26 ? -6.43 11.164 11.93 1 92.88 26 ALA B N 1
ATOM 2932 C CA . ALA B 1 26 ? -7.82 11 11.508 1 92.88 26 ALA B CA 1
ATOM 2933 C C . ALA B 1 26 ? -8.594 12.312 11.641 1 92.88 26 ALA B C 1
ATOM 2935 O O . ALA B 1 26 ? -9.547 12.398 12.406 1 92.88 26 ALA B O 1
ATOM 2936 N N . TYR B 1 27 ? -8.273 13.258 10.828 1 95.69 27 TYR B N 1
ATOM 2937 C CA . TYR B 1 27 ? -8.688 14.656 10.984 1 95.69 27 TYR B CA 1
ATOM 2938 C C . TYR B 1 27 ? -10.195 14.789 10.875 1 95.69 27 TYR B C 1
ATOM 2940 O O . TYR B 1 27 ? -10.828 15.484 11.68 1 95.69 27 TYR B O 1
ATOM 2948 N N . LEU B 1 28 ? -10.781 14.086 9.938 1 96.94 28 LEU B N 1
ATOM 2949 C CA . LEU B 1 28 ? -12.195 14.305 9.672 1 96.94 28 LEU B CA 1
ATOM 2950 C C . LEU B 1 28 ? -13.062 13.336 10.477 1 96.94 28 LEU B C 1
ATOM 2952 O O . LEU B 1 28 ? -14.289 13.352 10.359 1 96.94 28 LEU B O 1
ATOM 2956 N N . GLY B 1 29 ? -12.422 12.469 11.281 1 95.25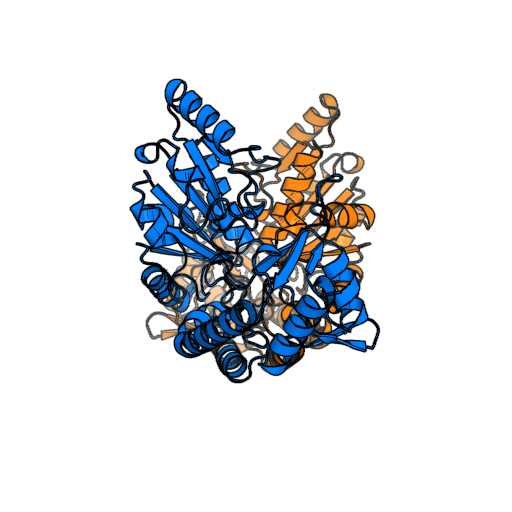 29 GLY B N 1
ATOM 2957 C CA . GLY B 1 29 ? -13.164 11.562 12.141 1 95.25 29 GLY B CA 1
ATOM 2958 C C . GLY B 1 29 ? -14.109 10.648 11.383 1 95.25 29 GLY B C 1
ATOM 2959 O O . GLY B 1 29 ? -15.242 10.43 11.805 1 95.25 29 GLY B O 1
ATOM 2960 N N . LEU B 1 30 ? -13.656 10.078 10.344 1 96.38 30 LEU B N 1
ATOM 2961 C CA . LEU B 1 30 ? -14.539 9.375 9.422 1 96.38 30 LEU B CA 1
ATOM 2962 C C . LEU B 1 30 ? -14.539 7.875 9.711 1 96.38 30 LEU B C 1
ATOM 2964 O O . LEU B 1 30 ? -15.438 7.156 9.273 1 96.38 30 LEU B O 1
ATOM 2968 N N . GLN B 1 31 ? -13.594 7.367 10.375 1 92.38 31 GLN B N 1
ATOM 2969 C CA . GLN B 1 31 ? -13.266 5.945 10.43 1 92.38 31 GLN B CA 1
ATOM 2970 C C . GLN B 1 31 ? -14.43 5.129 10.977 1 92.38 31 GLN B C 1
ATOM 2972 O O . GLN B 1 31 ? -14.625 3.975 10.586 1 92.38 31 GLN B O 1
ATOM 2977 N N . LYS B 1 32 ? -15.227 5.766 11.82 1 91.88 32 LYS B N 1
ATOM 2978 C CA . LYS B 1 32 ? -16.391 5.078 12.367 1 91.88 32 LYS B CA 1
ATOM 2979 C C . LYS B 1 32 ? -17.641 5.953 12.273 1 91.88 32 LYS B C 1
ATOM 2981 O O . LYS B 1 32 ? -18.625 5.711 12.969 1 91.88 32 LYS B O 1
ATOM 2986 N N . HIS B 1 33 ? -17.5 6.984 11.523 1 95.44 33 HIS B N 1
ATOM 2987 C CA . HIS B 1 33 ? -18.641 7.855 11.289 1 95.44 33 HIS B CA 1
ATOM 2988 C C . HIS B 1 33 ? -19.766 7.113 10.578 1 95.44 33 HIS B C 1
ATOM 2990 O O . HIS B 1 33 ? -19.547 6.504 9.523 1 95.44 33 HIS B O 1
ATOM 2996 N N . LYS B 1 34 ? -20.938 7.188 11.117 1 95.94 34 LYS B N 1
ATOM 2997 C CA . LYS B 1 34 ? -22.047 6.324 10.719 1 95.94 34 LYS B CA 1
ATOM 2998 C C . LYS B 1 34 ? -22.359 6.484 9.234 1 95.94 34 LYS B C 1
ATOM 3000 O O . LYS B 1 34 ? -22.422 5.5 8.492 1 95.94 34 LYS B O 1
ATOM 3005 N N . LYS B 1 35 ? -22.562 7.695 8.781 1 97.56 35 LYS B N 1
ATOM 3006 C CA . LYS B 1 35 ? -22.938 7.934 7.391 1 97.56 35 LYS B CA 1
ATOM 3007 C C . LYS B 1 35 ? -21.812 7.527 6.445 1 97.56 35 LYS B C 1
ATOM 3009 O O . LYS B 1 35 ? -22.062 6.98 5.367 1 97.56 35 LYS B O 1
ATOM 3014 N N . PHE B 1 36 ? -20.609 7.801 6.809 1 97.94 36 PHE B N 1
ATOM 3015 C CA . PHE B 1 36 ? -19.453 7.43 5.992 1 97.94 36 PHE B CA 1
ATOM 3016 C C . PHE B 1 36 ? -19.328 5.914 5.891 1 97.94 36 PHE B C 1
ATOM 3018 O O . PHE B 1 36 ? -19.109 5.375 4.805 1 97.94 36 PHE B O 1
ATOM 3025 N N . LEU B 1 37 ? -19.469 5.199 7.027 1 97.5 37 LEU B N 1
ATOM 3026 C CA . LEU B 1 37 ? -19.375 3.746 7.043 1 97.5 37 LEU B CA 1
ATOM 3027 C C . LEU B 1 37 ? -20.453 3.119 6.152 1 97.5 37 LEU B C 1
ATOM 3029 O O . LEU B 1 37 ? -20.188 2.127 5.469 1 97.5 37 LEU B O 1
ATOM 3033 N N . LYS B 1 38 ? -21.609 3.682 6.238 1 98.19 38 LYS B N 1
ATOM 3034 C CA . LYS B 1 38 ? -22.688 3.172 5.391 1 98.19 38 LYS B CA 1
ATOM 3035 C C . LYS B 1 38 ? -22.312 3.25 3.916 1 98.19 38 LYS B C 1
ATOM 3037 O O . LYS B 1 38 ? -22.5 2.291 3.166 1 98.19 38 LYS B O 1
ATOM 3042 N N . THR B 1 39 ? -21.766 4.375 3.504 1 98.31 39 THR B N 1
ATOM 3043 C CA . THR B 1 39 ? -21.312 4.578 2.131 1 98.31 39 THR B CA 1
ATOM 3044 C C . THR B 1 39 ? -20.156 3.641 1.797 1 98.31 39 THR B C 1
ATOM 3046 O O . THR B 1 39 ? -20.125 3.041 0.721 1 98.31 39 THR B O 1
ATOM 3049 N N . TYR B 1 40 ? -19.25 3.527 2.697 1 98.12 40 TYR B N 1
ATOM 3050 C CA . TYR B 1 40 ? -18.078 2.68 2.541 1 98.12 40 TYR B CA 1
ATOM 3051 C C . TYR B 1 40 ? -18.469 1.219 2.369 1 98.12 40 TYR B C 1
ATOM 3053 O O . TYR B 1 40 ? -17.984 0.541 1.46 1 98.12 40 TYR B O 1
ATOM 3061 N N . LEU B 1 41 ? -19.375 0.727 3.23 1 98.12 41 LEU B N 1
ATOM 3062 C CA . LEU B 1 41 ? -19.828 -0.66 3.199 1 98.12 41 LEU B CA 1
ATOM 3063 C C . LEU B 1 41 ? -20.609 -0.95 1.919 1 98.12 41 LEU B C 1
ATOM 3065 O O . LEU B 1 41 ? -20.5 -2.041 1.356 1 98.12 41 LEU B O 1
ATOM 3069 N N . LYS B 1 42 ? -21.375 0 1.487 1 97.69 42 LYS B N 1
ATOM 3070 C CA . LYS B 1 42 ? -22.094 -0.151 0.226 1 97.69 42 LYS B CA 1
ATOM 3071 C C . LYS B 1 42 ? -21.125 -0.377 -0.934 1 97.69 42 LYS B C 1
ATOM 3073 O O . LYS B 1 42 ? -21.375 -1.211 -1.806 1 97.69 42 LYS B O 1
ATOM 3078 N N . ASN B 1 43 ? -20.047 0.327 -0.986 1 96.88 43 ASN B N 1
ATOM 3079 C CA . ASN B 1 43 ? -19.047 0.189 -2.049 1 96.88 43 ASN B CA 1
ATOM 3080 C C . ASN B 1 43 ? -18.328 -1.15 -1.968 1 96.88 43 ASN B C 1
ATOM 3082 O O . ASN B 1 43 ? -17.984 -1.739 -2.994 1 96.88 43 ASN B O 1
ATOM 3086 N N . ILE B 1 44 ? -18.062 -1.644 -0.743 1 97 44 ILE B N 1
ATOM 3087 C CA . ILE B 1 44 ? -17.453 -2.955 -0.587 1 97 44 ILE B CA 1
ATOM 3088 C C . ILE B 1 44 ? -18.391 -4.035 -1.124 1 97 44 ILE B C 1
ATOM 3090 O O . ILE B 1 44 ? -17.953 -4.957 -1.813 1 97 44 ILE B O 1
ATOM 3094 N N . LYS B 1 45 ? -19.656 -3.898 -0.8 1 95.31 45 LYS B N 1
ATOM 3095 C CA . LYS B 1 45 ? -20.625 -4.867 -1.294 1 95.31 45 LYS B CA 1
ATOM 3096 C C . LYS B 1 45 ? -20.703 -4.84 -2.818 1 95.31 45 LYS B C 1
ATOM 3098 O O . LYS B 1 45 ? -20.875 -5.883 -3.455 1 95.31 45 LYS B O 1
ATOM 3103 N N . LYS B 1 46 ? -20.562 -3.701 -3.361 1 93.25 46 LYS B N 1
ATOM 3104 C CA . LYS B 1 46 ? -20.688 -3.533 -4.805 1 93.25 46 LYS B CA 1
ATOM 3105 C C . LYS B 1 46 ? -19.422 -3.996 -5.523 1 93.25 46 LYS B C 1
ATOM 3107 O O . LYS B 1 46 ? -19.5 -4.711 -6.527 1 93.25 46 LYS B O 1
ATOM 3112 N N . TYR B 1 47 ? -18.219 -3.645 -5.02 1 92.81 47 TYR B N 1
ATOM 3113 C CA . TYR B 1 47 ? -16.984 -3.814 -5.773 1 92.81 47 TYR B CA 1
ATOM 3114 C C . TYR B 1 47 ? -16.156 -4.961 -5.211 1 92.81 47 TYR B C 1
ATOM 3116 O O . TYR B 1 47 ? -15.227 -5.445 -5.867 1 92.81 47 TYR B O 1
ATOM 3124 N N . GLY B 1 48 ? -16.453 -5.391 -4.012 1 93.5 48 GLY B N 1
ATOM 3125 C CA . GLY B 1 48 ? -15.672 -6.457 -3.398 1 93.5 48 GLY B CA 1
ATOM 3126 C C . GLY B 1 48 ? -14.484 -5.945 -2.611 1 93.5 48 GLY B C 1
ATOM 3127 O O . GLY B 1 48 ? -14.367 -4.746 -2.359 1 93.5 48 GLY B O 1
ATOM 3128 N N . THR B 1 49 ? -13.695 -6.852 -2.17 1 94.5 49 THR B N 1
ATOM 3129 C CA . THR B 1 49 ? -12.531 -6.527 -1.352 1 94.5 49 THR B CA 1
ATOM 3130 C C . THR B 1 49 ? -11.297 -6.344 -2.223 1 94.5 49 THR B C 1
ATOM 3132 O O . THR B 1 49 ? -11.211 -5.395 -3.002 1 94.5 49 THR B O 1
ATOM 3135 N N . ASN B 1 50 ? -10.281 -7.145 -2.152 1 93.12 50 ASN B N 1
ATOM 3136 C CA . ASN B 1 50 ? -9.047 -7.004 -2.922 1 93.12 50 ASN B CA 1
ATOM 3137 C C . ASN B 1 50 ? -8.891 -8.133 -3.938 1 93.12 50 ASN B C 1
ATOM 3139 O O . ASN B 1 50 ? -8.977 -9.312 -3.58 1 93.12 50 ASN B O 1
ATOM 3143 N N . TYR B 1 51 ? -8.609 -7.809 -5.172 1 88.81 51 TYR B N 1
ATOM 3144 C CA . TYR B 1 51 ? -8.547 -8.781 -6.25 1 88.81 51 TYR B CA 1
ATOM 3145 C C . TYR B 1 51 ? -7.105 -9.195 -6.535 1 88.81 51 TYR B C 1
ATOM 3147 O O . TYR B 1 51 ? -6.855 -10.086 -7.352 1 88.81 51 TYR B O 1
ATOM 3155 N N . GLY B 1 52 ? -6.168 -8.555 -5.875 1 85.88 52 GLY B N 1
ATOM 3156 C CA . GLY B 1 52 ? -4.762 -8.883 -6.039 1 85.88 52 GLY B CA 1
ATOM 3157 C C . GLY B 1 52 ? -4.246 -8.617 -7.441 1 85.88 52 GLY B C 1
ATOM 3158 O O . GLY B 1 52 ? -3.188 -9.125 -7.824 1 85.88 52 GLY B O 1
ATOM 3159 N N . ALA B 1 53 ? -4.938 -7.898 -8.242 1 82.88 53 ALA B N 1
ATOM 3160 C CA . ALA B 1 53 ? -4.59 -7.688 -9.648 1 82.88 53 ALA B CA 1
ATOM 3161 C C . ALA B 1 53 ? -3.781 -6.406 -9.828 1 82.88 53 ALA B C 1
ATOM 3163 O O . ALA B 1 53 ? -3.789 -5.535 -8.953 1 82.88 53 ALA B O 1
ATOM 3164 N N . SER B 1 54 ? -3.059 -6.418 -10.914 1 82.5 54 SER B N 1
ATOM 3165 C CA . SER B 1 54 ? -2.334 -5.207 -11.289 1 82.5 54 SER B CA 1
ATOM 3166 C C . SER B 1 54 ? -3.199 -4.289 -12.148 1 82.5 54 SER B C 1
ATOM 3168 O O . SER B 1 54 ? -4.207 -4.723 -12.711 1 82.5 54 SER B O 1
ATOM 3170 N N . ARG B 1 55 ? -2.766 -3.053 -12.227 1 82 55 ARG B N 1
ATOM 3171 C CA . ARG B 1 55 ? -3.469 -2.076 -13.055 1 82 55 ARG B CA 1
ATOM 3172 C C . ARG B 1 55 ? -3.238 -2.342 -14.539 1 82 55 ARG B C 1
ATOM 3174 O O . ARG B 1 55 ? -3.979 -1.842 -15.383 1 82 55 ARG B O 1
ATOM 3181 N N . LYS B 1 56 ? -2.229 -3.098 -14.812 1 74.69 56 LYS B N 1
ATOM 3182 C CA . LYS B 1 56 ? -1.91 -3.389 -16.203 1 74.69 56 LYS B CA 1
ATOM 3183 C C . LYS B 1 56 ? -2.574 -4.684 -16.656 1 74.69 56 LYS B C 1
ATOM 3185 O O . LYS B 1 56 ? -2.396 -5.109 -17.812 1 74.69 56 LYS B O 1
ATOM 3190 N N . SER B 1 57 ? -3.379 -5.148 -15.75 1 68.81 57 SER B N 1
ATOM 3191 C CA . SER B 1 57 ? -4.066 -6.391 -16.078 1 68.81 57 SER B CA 1
ATOM 3192 C C . SER B 1 57 ? -4.988 -6.207 -17.281 1 68.81 57 SER B C 1
ATOM 3194 O O . SER B 1 57 ? -5.262 -5.078 -17.688 1 68.81 57 SER B O 1
ATOM 3196 N N . ASN B 1 58 ? -5.34 -7.238 -17.797 1 67.75 58 ASN B N 1
ATOM 3197 C CA . ASN B 1 58 ? -6.168 -7.23 -19 1 67.75 58 ASN B CA 1
ATOM 3198 C C . ASN B 1 58 ? -7.547 -6.637 -18.719 1 67.75 58 ASN B C 1
ATOM 3200 O O . ASN B 1 58 ? -8.242 -6.207 -19.641 1 67.75 58 ASN B O 1
ATOM 3204 N N . ILE B 1 59 ? -7.84 -6.605 -17.469 1 72.38 59 ILE B N 1
ATOM 3205 C CA . ILE B 1 59 ? -9.148 -6.062 -17.109 1 72.38 59 ILE B CA 1
ATOM 3206 C C . ILE B 1 59 ? -8.977 -4.707 -16.422 1 72.38 59 ILE B C 1
ATOM 3208 O O . ILE B 1 59 ? -8.172 -4.57 -15.5 1 72.38 59 ILE B O 1
ATOM 3212 N N . LYS B 1 60 ? -9.719 -3.762 -16.984 1 78.12 60 LYS B N 1
ATOM 3213 C CA . LYS B 1 60 ? -9.703 -2.428 -16.391 1 78.12 60 LYS B CA 1
ATOM 3214 C C . LYS B 1 60 ? -11.047 -2.104 -15.742 1 78.12 60 LYS B C 1
ATOM 3216 O O . LYS B 1 60 ? -12.102 -2.291 -16.344 1 78.12 60 LYS B O 1
ATOM 3221 N N . ILE B 1 61 ? -10.977 -1.674 -14.562 1 83.62 61 ILE B N 1
ATOM 3222 C CA . ILE B 1 61 ? -12.172 -1.296 -13.812 1 83.62 61 ILE B CA 1
ATOM 3223 C C . ILE B 1 61 ? -12.414 0.206 -13.945 1 83.62 61 ILE B C 1
ATOM 3225 O O . ILE B 1 61 ? -11.539 1.015 -13.609 1 83.62 61 ILE B O 1
ATOM 3229 N N . ASP B 1 62 ? -13.516 0.677 -14.305 1 88.88 62 ASP B N 1
ATOM 3230 C CA . ASP B 1 62 ? -13.836 2.045 -14.703 1 88.88 62 ASP B CA 1
ATOM 3231 C C . ASP B 1 62 ? -13.773 2.994 -13.508 1 88.88 62 ASP B C 1
ATOM 3233 O O . ASP B 1 62 ? -13.508 4.188 -13.672 1 88.88 62 ASP B O 1
ATOM 3237 N N . ILE B 1 63 ? -13.992 2.473 -12.359 1 93.69 63 ILE B N 1
ATOM 3238 C CA . ILE B 1 63 ? -14.102 3.326 -11.18 1 93.69 63 ILE B CA 1
ATOM 3239 C C . ILE B 1 63 ? -12.781 4.055 -10.945 1 93.69 63 ILE B C 1
ATOM 3241 O O . ILE B 1 63 ? -12.758 5.16 -10.398 1 93.69 63 ILE B O 1
ATOM 3245 N N . TYR B 1 64 ? -11.703 3.479 -11.391 1 95 64 TYR B N 1
ATOM 3246 C CA . TYR B 1 64 ? -10.406 4.141 -11.242 1 95 64 TYR B CA 1
ATOM 3247 C C . TYR B 1 64 ? -10.352 5.41 -12.086 1 95 64 TYR B C 1
ATOM 3249 O O . TYR B 1 64 ? -10.023 6.484 -11.57 1 95 64 TYR B O 1
ATOM 3257 N N . LYS B 1 65 ? -10.719 5.281 -13.336 1 94.88 65 LYS B N 1
ATOM 3258 C CA . LYS B 1 65 ? -10.695 6.441 -14.219 1 94.88 65 LYS B CA 1
ATOM 3259 C C . LYS B 1 65 ? -11.633 7.535 -13.719 1 94.88 65 LYS B C 1
ATOM 3261 O O . LYS B 1 65 ? -11.266 8.711 -13.68 1 94.88 65 LYS B O 1
ATOM 3266 N N . LYS B 1 66 ? -12.828 7.145 -13.297 1 96.5 66 LYS B N 1
ATOM 3267 C CA . LYS B 1 66 ? -13.82 8.109 -12.828 1 96.5 66 LYS B CA 1
ATOM 3268 C C . LYS B 1 66 ? -13.312 8.852 -11.594 1 96.5 66 LYS B C 1
ATOM 3270 O O . LYS B 1 66 ? -13.414 10.078 -11.523 1 96.5 66 LYS B O 1
ATOM 3275 N N . THR B 1 67 ? -12.789 8.156 -10.695 1 97.88 67 THR B N 1
ATOM 3276 C CA . THR B 1 67 ? -12.336 8.75 -9.445 1 97.88 67 THR B CA 1
ATOM 3277 C C . THR B 1 67 ? -11.078 9.586 -9.664 1 97.88 67 THR B C 1
ATOM 3279 O O . THR B 1 67 ? -10.922 10.656 -9.07 1 97.88 67 THR B O 1
ATOM 3282 N N . GLU B 1 68 ? -10.156 9.094 -10.484 1 98.38 68 GLU B N 1
ATOM 3283 C CA . GLU B 1 68 ? -8.938 9.844 -10.781 1 98.38 68 GLU B CA 1
ATOM 3284 C C . GLU B 1 68 ? -9.258 11.164 -11.484 1 98.38 68 GLU B C 1
ATOM 3286 O O . GLU B 1 68 ? -8.633 12.188 -11.211 1 98.38 68 GLU B O 1
ATOM 3291 N N . ASN B 1 69 ? -10.266 11.172 -12.344 1 98.5 69 ASN B N 1
ATOM 3292 C CA . ASN B 1 69 ? -10.734 12.414 -12.961 1 98.5 69 ASN B CA 1
ATOM 3293 C C . ASN B 1 69 ? -11.32 13.367 -11.922 1 98.5 69 ASN B C 1
ATOM 3295 O O . ASN B 1 69 ? -11.047 14.562 -11.953 1 98.5 69 ASN B O 1
ATOM 3299 N N . TYR B 1 70 ? -12.086 12.82 -11.062 1 98.25 70 TYR B N 1
ATOM 3300 C CA . TYR B 1 70 ? -12.664 13.617 -9.984 1 98.25 70 TYR B CA 1
ATOM 3301 C C . TYR B 1 70 ? -11.578 14.25 -9.125 1 98.25 70 TYR B C 1
ATOM 3303 O O . TYR B 1 70 ? -11.625 15.445 -8.836 1 98.25 70 TYR B O 1
ATOM 3311 N N . LEU B 1 71 ? -10.586 13.477 -8.734 1 98.75 71 LEU B N 1
ATOM 3312 C CA . LEU B 1 71 ? -9.508 13.969 -7.879 1 98.75 71 LEU B CA 1
ATOM 3313 C C . LEU B 1 71 ? -8.695 15.047 -8.594 1 98.75 71 LEU B C 1
ATOM 3315 O O . LEU B 1 71 ? -8.312 16.047 -7.977 1 98.75 71 LEU B O 1
ATOM 3319 N N . ALA B 1 72 ? -8.383 14.789 -9.852 1 98.81 72 ALA B N 1
ATOM 3320 C CA . ALA B 1 72 ? -7.648 15.781 -10.633 1 98.81 72 ALA B CA 1
ATOM 3321 C C . ALA B 1 72 ? -8.391 17.109 -10.656 1 98.81 72 ALA B C 1
ATOM 3323 O O . ALA B 1 72 ? -7.785 18.172 -10.438 1 98.81 72 ALA B O 1
ATOM 3324 N N . LYS B 1 73 ? -9.664 17.031 -10.867 1 98.44 73 LYS B N 1
ATOM 3325 C CA . LYS B 1 73 ? -10.484 18.25 -10.883 1 98.44 73 LYS B CA 1
ATOM 3326 C C . LYS B 1 73 ? -10.508 18.906 -9.508 1 98.44 73 LYS B C 1
ATOM 3328 O O . LYS B 1 73 ? -10.422 20.141 -9.406 1 98.44 73 LYS B O 1
ATOM 3333 N N . LEU B 1 74 ? -10.633 18.125 -8.531 1 98.12 74 LEU B N 1
ATOM 3334 C CA . LEU B 1 74 ? -10.695 18.625 -7.16 1 98.12 74 LEU B CA 1
ATOM 3335 C C . LEU B 1 74 ? -9.492 19.516 -6.852 1 98.12 74 LEU B C 1
ATOM 3337 O O . LEU B 1 74 ? -9.641 20.594 -6.273 1 98.12 74 LEU B O 1
ATOM 3341 N N . VAL B 1 75 ? -8.281 19.094 -7.266 1 98.31 75 VAL B N 1
ATOM 3342 C CA . VAL B 1 75 ? -7.078 19.812 -6.848 1 98.31 75 VAL B CA 1
ATOM 3343 C C . VAL B 1 75 ? -6.648 20.781 -7.941 1 98.31 75 VAL B C 1
ATOM 3345 O O . VAL B 1 75 ? -5.691 21.547 -7.766 1 98.31 75 VAL B O 1
ATOM 3348 N N . GLN B 1 76 ? -7.301 20.703 -9.148 1 97.94 76 GLN B N 1
ATOM 3349 C CA . GLN B 1 76 ? -7.016 21.531 -10.312 1 97.94 76 GLN B CA 1
ATOM 3350 C C . GLN B 1 76 ? -5.707 21.109 -10.977 1 97.94 76 GLN B C 1
ATOM 3352 O O . GLN B 1 76 ? -4.883 21.953 -11.328 1 97.94 76 GLN B O 1
ATOM 3357 N N . SER B 1 77 ? -5.496 19.844 -10.961 1 98.62 77 SER B N 1
ATOM 3358 C CA . SER B 1 77 ? -4.406 19.25 -11.727 1 98.62 77 SER B CA 1
ATOM 3359 C C . SER B 1 77 ? -4.883 18.781 -13.094 1 98.62 77 SER B C 1
ATOM 3361 O O . SER B 1 77 ? -6.078 18.562 -13.297 1 98.62 77 SER B O 1
ATOM 3363 N N . GLU B 1 78 ? -3.949 18.672 -14.023 1 98.62 78 GLU B N 1
ATOM 3364 C CA . GLU B 1 78 ? -4.305 18.172 -15.344 1 98.62 78 GLU B CA 1
ATOM 3365 C C . GLU B 1 78 ? -4.707 16.703 -15.281 1 98.62 78 GLU B C 1
ATOM 3367 O O . GLU B 1 78 ? -5.629 16.266 -15.977 1 98.62 78 GLU B O 1
ATOM 3372 N N . SER B 1 79 ? -4.027 15.898 -14.461 1 98.81 79 SER B N 1
ATOM 3373 C CA . SER B 1 79 ? -4.246 14.453 -14.391 1 98.81 79 SER B CA 1
ATOM 3374 C C . SER B 1 79 ? -3.906 13.914 -13.008 1 98.81 79 SER B C 1
ATOM 3376 O O . SER B 1 79 ? -3.336 14.625 -12.18 1 98.81 79 SER B O 1
ATOM 3378 N N . CYS B 1 80 ? -4.363 12.688 -12.766 1 98.81 80 CYS B N 1
ATOM 3379 C CA . CYS B 1 80 ? -4.172 11.992 -11.492 1 98.81 80 CYS B CA 1
ATOM 3380 C C . CYS B 1 80 ? -4.094 10.484 -11.703 1 98.81 80 CYS B C 1
ATOM 3382 O O . CYS B 1 80 ? -4.746 9.945 -12.594 1 98.81 80 CYS B O 1
ATOM 3384 N N . VAL B 1 81 ? -3.27 9.828 -10.961 1 98.62 81 VAL B N 1
ATOM 3385 C CA . VAL B 1 81 ? -3.281 8.375 -10.875 1 98.62 81 VAL B CA 1
ATOM 3386 C C . VAL B 1 81 ? -3.273 7.941 -9.406 1 98.62 81 VAL B C 1
ATOM 3388 O O . VAL B 1 81 ? -2.646 8.586 -8.562 1 98.62 81 VAL B O 1
ATOM 3391 N N . THR B 1 82 ? -4.043 6.887 -9.133 1 98.19 82 THR B N 1
ATOM 3392 C CA . THR B 1 82 ? -4.094 6.379 -7.766 1 98.19 82 THR B CA 1
ATOM 3393 C C . THR B 1 82 ? -3.26 5.109 -7.633 1 98.19 82 THR B C 1
ATOM 3395 O O . THR B 1 82 ? -3.082 4.367 -8.602 1 98.19 82 THR B O 1
ATOM 3398 N N . VAL B 1 83 ? -2.689 4.906 -6.457 1 97.81 83 VAL B N 1
ATOM 3399 C CA . VAL B 1 83 ? -1.957 3.705 -6.062 1 97.81 83 VAL B CA 1
ATOM 3400 C C . VAL B 1 83 ? -2.426 3.244 -4.684 1 97.81 83 VAL B C 1
ATOM 3402 O O . VAL B 1 83 ? -3.359 3.814 -4.117 1 97.81 83 VAL B O 1
ATOM 3405 N N . SER B 1 84 ? -1.841 2.271 -4.168 1 97 84 SER B N 1
ATOM 3406 C CA . SER B 1 84 ? -2.43 1.587 -3.021 1 97 84 SER B CA 1
ATOM 3407 C C . SER B 1 84 ? -2.119 2.32 -1.722 1 97 84 SER B C 1
ATOM 3409 O O . SER B 1 84 ? -2.732 2.047 -0.687 1 97 84 SER B O 1
ATOM 3411 N N . SER B 1 85 ? -1.143 3.219 -1.69 1 97.31 85 SER B N 1
ATOM 3412 C CA . SER B 1 85 ? -0.835 3.996 -0.495 1 97.31 85 SER B CA 1
ATOM 3413 C C . SER B 1 85 ? -0.104 5.285 -0.849 1 97.31 85 SER B C 1
ATOM 3415 O O . SER B 1 85 ? 0.437 5.418 -1.948 1 97.31 85 SER B O 1
ATOM 3417 N N . GLY B 1 86 ? -0.105 6.191 0.094 1 97.69 86 GLY B N 1
ATOM 3418 C CA . GLY B 1 86 ? 0.657 7.414 -0.097 1 97.69 86 GLY B CA 1
ATOM 3419 C C . GLY B 1 86 ? 2.154 7.18 -0.175 1 97.69 86 GLY B C 1
ATOM 3420 O O . GLY B 1 86 ? 2.85 7.828 -0.958 1 97.69 86 GLY B O 1
ATOM 3421 N N . TYR B 1 87 ? 2.66 6.289 0.646 1 97.19 87 TYR B N 1
ATOM 3422 C CA . TYR B 1 87 ? 4.086 5.988 0.628 1 97.19 87 TYR B CA 1
ATOM 3423 C C . TYR B 1 87 ? 4.516 5.449 -0.732 1 97.19 87 TYR B C 1
ATOM 3425 O O . TYR B 1 87 ? 5.555 5.844 -1.265 1 97.19 87 TYR B O 1
ATOM 3433 N N . LEU B 1 88 ? 3.721 4.578 -1.318 1 97 88 LEU B N 1
ATOM 3434 C CA . LEU B 1 88 ? 4.023 4.039 -2.639 1 97 88 LEU B CA 1
ATOM 3435 C C . LEU B 1 88 ? 3.98 5.137 -3.697 1 97 88 LEU B C 1
ATOM 34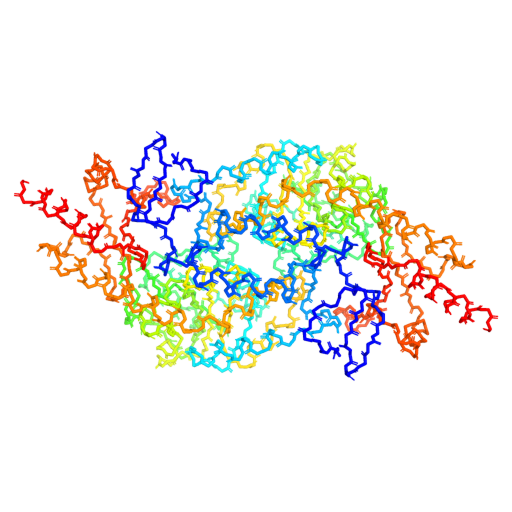37 O O . LEU B 1 88 ? 4.746 5.102 -4.664 1 97 88 LEU B O 1
ATOM 3441 N N . ALA B 1 89 ? 3.047 6.066 -3.52 1 98.38 89 ALA B N 1
ATOM 3442 C CA . ALA B 1 89 ? 2.992 7.191 -4.449 1 98.38 89 ALA B CA 1
ATOM 3443 C C . ALA B 1 89 ? 4.32 7.941 -4.484 1 98.38 89 ALA B C 1
ATOM 3445 O O . ALA B 1 89 ? 4.871 8.188 -5.559 1 98.38 89 ALA B O 1
ATOM 3446 N N . GLY B 1 90 ? 4.832 8.258 -3.305 1 97.69 90 GLY B N 1
ATOM 3447 C CA . GLY B 1 90 ? 6.113 8.945 -3.229 1 97.69 90 GLY B CA 1
ATOM 3448 C C . GLY B 1 90 ? 7.258 8.133 -3.799 1 97.69 90 GLY B C 1
ATOM 3449 O O . GLY B 1 90 ? 8.062 8.648 -4.582 1 97.69 90 GLY B O 1
ATOM 3450 N N . GLN B 1 91 ? 7.281 6.871 -3.461 1 96.31 91 GLN B N 1
ATOM 3451 C CA . GLN B 1 91 ? 8.359 6 -3.918 1 96.31 91 GLN B CA 1
ATOM 3452 C C . GLN B 1 91 ? 8.328 5.832 -5.434 1 96.31 91 GLN B C 1
ATOM 3454 O O . GLN B 1 91 ? 9.375 5.801 -6.082 1 96.31 91 GLN B O 1
ATOM 3459 N N . LEU B 1 92 ? 7.145 5.668 -5.988 1 96.81 92 LEU B N 1
ATOM 3460 C CA . LEU B 1 92 ? 7.012 5.547 -7.438 1 96.81 92 LEU B CA 1
ATOM 3461 C C . LEU B 1 92 ? 7.594 6.766 -8.141 1 96.81 92 LEU B C 1
ATOM 3463 O O . LEU B 1 92 ? 8.375 6.629 -9.086 1 96.81 92 LEU B O 1
ATOM 3467 N N . VAL B 1 93 ? 7.293 7.957 -7.633 1 98.19 93 VAL B N 1
ATOM 3468 C CA . VAL B 1 93 ? 7.738 9.203 -8.25 1 98.19 93 VAL B CA 1
ATOM 3469 C C . VAL B 1 93 ? 9.25 9.336 -8.109 1 98.19 93 VAL B C 1
ATOM 3471 O O . VAL B 1 93 ? 9.945 9.648 -9.078 1 98.19 93 VAL B O 1
ATOM 3474 N N . CYS B 1 94 ? 9.695 9.086 -6.93 1 96.31 94 CYS B N 1
ATOM 3475 C CA . CYS B 1 94 ? 11.125 9.227 -6.652 1 96.31 94 CYS B CA 1
ATOM 3476 C C . CYS B 1 94 ? 11.945 8.281 -7.523 1 96.31 94 CYS B C 1
ATOM 3478 O O . CYS B 1 94 ? 12.906 8.703 -8.164 1 96.31 94 CYS B O 1
ATOM 3480 N N . ASN B 1 95 ? 11.562 7.035 -7.602 1 93.69 95 ASN B N 1
ATOM 3481 C CA . ASN B 1 95 ? 12.281 6.039 -8.391 1 93.69 95 ASN B CA 1
ATOM 3482 C C . ASN B 1 95 ? 12.219 6.359 -9.883 1 93.69 95 ASN B C 1
ATOM 3484 O O . ASN B 1 95 ? 13.203 6.172 -10.602 1 93.69 95 ASN B O 1
ATOM 3488 N N . TYR B 1 96 ? 11.094 6.828 -10.32 1 96 96 TYR B N 1
ATOM 3489 C CA . TYR B 1 96 ? 10.914 7.18 -11.727 1 96 96 TYR B CA 1
ATOM 3490 C C . TYR B 1 96 ? 11.844 8.32 -12.125 1 96 96 TYR B C 1
ATOM 3492 O O . TYR B 1 96 ? 12.547 8.234 -13.133 1 96 96 TYR B O 1
ATOM 3500 N N . LEU B 1 97 ? 11.852 9.391 -11.32 1 96.62 97 LEU B N 1
ATOM 3501 C CA . LEU B 1 97 ? 12.648 10.57 -11.648 1 96.62 97 LEU B CA 1
ATOM 3502 C C . LEU B 1 97 ? 14.141 10.258 -11.586 1 96.62 97 LEU B C 1
ATOM 3504 O O . LEU B 1 97 ? 14.914 10.766 -12.398 1 96.62 97 LEU B O 1
ATOM 3508 N N . LYS B 1 98 ? 14.469 9.406 -10.641 1 93.75 98 LYS B N 1
ATOM 3509 C CA . LYS B 1 98 ? 15.867 8.977 -10.586 1 93.75 98 LYS B CA 1
ATOM 3510 C C . LYS B 1 98 ? 16.25 8.188 -11.836 1 93.75 98 LYS B C 1
ATOM 3512 O O . LYS B 1 98 ? 17.312 8.406 -12.406 1 93.75 98 LYS B O 1
ATOM 3517 N N . ALA B 1 99 ? 15.414 7.309 -12.195 1 92.44 99 ALA B N 1
ATOM 3518 C CA . ALA B 1 99 ? 15.664 6.492 -13.383 1 92.44 99 ALA B CA 1
ATOM 3519 C C . ALA B 1 99 ? 15.766 7.355 -14.633 1 92.44 99 ALA B C 1
ATOM 3521 O O . ALA B 1 99 ? 16.484 7.012 -15.578 1 92.44 99 ALA B O 1
ATOM 3522 N N . LYS B 1 100 ? 15.148 8.477 -14.672 1 94.25 100 LYS B N 1
ATOM 3523 C CA . LYS B 1 100 ? 15.188 9.398 -15.797 1 94.25 100 LYS B CA 1
ATOM 3524 C C . LYS B 1 100 ? 16.453 10.242 -15.773 1 94.25 100 LYS B C 1
ATOM 3526 O O . LYS B 1 100 ? 16.688 11.039 -16.688 1 94.25 100 LYS B O 1
ATOM 3531 N N . GLY B 1 101 ? 17.25 10.133 -14.719 1 93.75 101 GLY B N 1
ATOM 3532 C CA . GLY B 1 101 ? 18.547 10.789 -14.664 1 93.75 101 GLY B CA 1
ATOM 3533 C C . GLY B 1 101 ? 18.5 12.133 -13.969 1 93.75 101 GLY B C 1
ATOM 3534 O O . GLY B 1 101 ? 19.484 12.898 -14.016 1 93.75 101 GLY B O 1
ATOM 3535 N N . HIS B 1 102 ? 17.422 12.438 -13.312 1 96.12 102 HIS B N 1
ATOM 3536 C CA . HIS B 1 102 ? 17.328 13.703 -12.602 1 96.12 102 HIS B CA 1
ATOM 3537 C C . HIS B 1 102 ? 18.141 13.672 -11.312 1 96.12 102 HIS B C 1
ATOM 3539 O O . HIS B 1 102 ? 18.406 12.602 -10.766 1 96.12 102 HIS B O 1
ATOM 3545 N N . SER B 1 103 ? 18.562 14.875 -10.859 1 96.75 103 SER B N 1
ATOM 3546 C CA . SER B 1 103 ? 19.234 15.023 -9.578 1 96.75 103 SER B CA 1
ATOM 3547 C C . SER B 1 103 ? 18.25 15.367 -8.469 1 96.75 103 SER B C 1
ATOM 3549 O O . SER B 1 103 ? 17.453 16.297 -8.602 1 96.75 103 SER B O 1
ATOM 3551 N N . LEU B 1 104 ? 18.344 14.617 -7.41 1 97.44 104 LEU B N 1
ATOM 3552 C CA . LEU B 1 104 ? 17.328 14.711 -6.371 1 97.44 104 LEU B CA 1
ATOM 3553 C C . LEU B 1 104 ? 17.828 15.523 -5.184 1 97.44 104 LEU B C 1
ATOM 3555 O O . LEU B 1 104 ? 18.938 15.281 -4.691 1 97.44 104 LEU B O 1
ATOM 3559 N N . PHE B 1 105 ? 17.062 16.531 -4.762 1 97.94 105 PHE B N 1
ATOM 3560 C CA . PHE B 1 105 ? 17.328 17.359 -3.598 1 97.94 105 PHE B CA 1
ATOM 3561 C C . PHE B 1 105 ? 16.141 17.344 -2.633 1 97.94 105 PHE B C 1
ATOM 3563 O O . PHE B 1 105 ? 14.992 17.344 -3.059 1 97.94 105 PHE B O 1
ATOM 3570 N N . TYR B 1 106 ? 16.438 17.312 -1.331 1 96.75 106 TYR B N 1
ATOM 3571 C CA . TYR B 1 106 ? 15.383 17.141 -0.34 1 96.75 106 TYR B CA 1
ATOM 3572 C C . TYR B 1 106 ? 15.328 18.312 0.617 1 96.75 106 TYR B C 1
ATOM 3574 O O . TYR B 1 106 ? 16.297 18.609 1.318 1 96.75 106 TYR B O 1
ATOM 3582 N N . ALA B 1 107 ? 14.164 18.969 0.647 1 95.5 107 ALA B N 1
ATOM 3583 C CA . ALA B 1 107 ? 13.953 20.078 1.573 1 95.5 107 ALA B CA 1
ATOM 3584 C C . ALA B 1 107 ? 13.984 19.594 3.021 1 95.5 107 ALA B C 1
ATOM 3586 O O . ALA B 1 107 ? 13.836 18.406 3.289 1 95.5 107 ALA B O 1
ATOM 3587 N N . PRO B 1 108 ? 14.148 20.578 3.9 1 92 108 PRO B N 1
ATOM 3588 C CA . PRO B 1 108 ? 14.156 20.203 5.316 1 92 108 PRO B CA 1
ATOM 3589 C C . PRO B 1 108 ? 12.875 19.484 5.738 1 92 108 PRO B C 1
ATOM 3591 O O . PRO B 1 108 ? 11.773 19.891 5.363 1 92 108 PRO B O 1
ATOM 3594 N N . ASN B 1 109 ? 13.023 18.344 6.438 1 88.56 109 ASN B N 1
ATOM 3595 C CA . ASN B 1 109 ? 11.961 17.594 7.094 1 88.56 109 ASN B CA 1
ATOM 3596 C C . ASN B 1 109 ? 11.047 16.922 6.078 1 88.56 109 ASN B C 1
ATOM 3598 O O . ASN B 1 109 ? 9.891 16.609 6.391 1 88.56 109 ASN B O 1
ATOM 3602 N N . SER B 1 110 ? 11.547 16.766 4.828 1 92.5 110 SER B N 1
ATOM 3603 C CA . SER B 1 110 ? 10.719 16.062 3.859 1 92.5 110 SER B CA 1
ATOM 3604 C C . SER B 1 110 ? 10.5 14.609 4.285 1 92.5 110 SER B C 1
ATOM 3606 O O . SER B 1 110 ? 11.406 13.969 4.824 1 92.5 110 SER B O 1
ATOM 3608 N N . HIS B 1 111 ? 9.352 14.133 4.082 1 93.25 111 HIS B N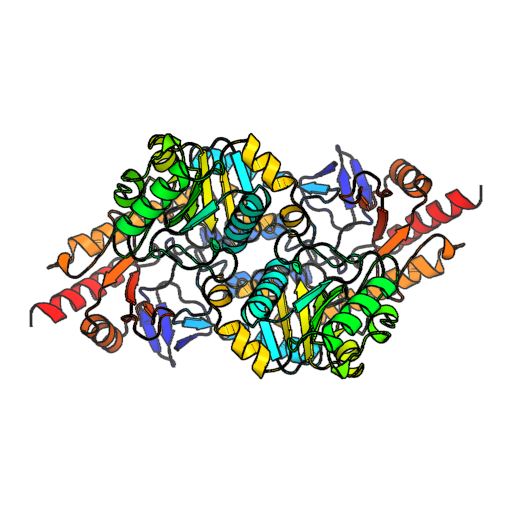 1
ATOM 3609 C CA . HIS B 1 111 ? 8.914 12.812 4.523 1 93.25 111 HIS B CA 1
ATOM 3610 C C . HIS B 1 111 ? 9.688 11.711 3.816 1 93.25 111 HIS B C 1
ATOM 3612 O O . HIS B 1 111 ? 9.992 11.82 2.625 1 93.25 111 HIS B O 1
ATOM 3618 N N . THR B 1 112 ? 9.852 10.609 4.438 1 92.69 112 THR B N 1
ATOM 3619 C CA . THR B 1 112 ? 10.688 9.508 3.965 1 92.69 112 THR B CA 1
ATOM 3620 C C . THR B 1 112 ? 10.07 8.852 2.734 1 92.69 112 THR B C 1
ATOM 3622 O O . THR B 1 112 ? 10.773 8.219 1.943 1 92.69 112 THR B O 1
ATOM 3625 N N . ALA B 1 113 ? 8.797 8.93 2.553 1 94.94 113 ALA B N 1
ATOM 3626 C CA . ALA B 1 113 ? 8.148 8.391 1.363 1 94.94 113 ALA B CA 1
ATOM 3627 C C . ALA B 1 113 ? 8.734 8.984 0.091 1 94.94 113 ALA B C 1
ATOM 3629 O O . ALA B 1 113 ? 8.68 8.375 -0.978 1 94.94 113 ALA B O 1
ATOM 3630 N N . LEU B 1 114 ? 9.359 10.141 0.216 1 96.25 114 LEU B N 1
ATOM 3631 C CA . LEU B 1 114 ? 9.883 10.859 -0.939 1 96.25 114 LEU B CA 1
ATOM 3632 C C . LEU B 1 114 ? 11.367 10.547 -1.144 1 96.25 114 LEU B C 1
ATOM 3634 O O . LEU B 1 114 ? 11.961 10.969 -2.141 1 96.25 114 LEU B O 1
ATOM 3638 N N . HIS B 1 115 ? 11.953 9.836 -0.248 1 94.06 115 HIS B N 1
ATOM 3639 C CA . HIS B 1 115 ? 13.406 9.672 -0.248 1 94.06 115 HIS B CA 1
ATOM 3640 C C . HIS B 1 115 ? 13.82 8.438 -1.042 1 94.06 115 HIS B C 1
ATOM 3642 O O . HIS B 1 115 ? 13.164 7.395 -0.965 1 94.06 115 HIS B O 1
ATOM 3648 N N . GLN B 1 116 ? 14.789 8.688 -1.785 1 87.5 116 GLN B N 1
ATOM 3649 C CA . GLN B 1 116 ? 15.469 7.543 -2.393 1 87.5 116 GLN B CA 1
ATOM 3650 C C . GLN B 1 116 ? 16.516 6.961 -1.45 1 87.5 116 GLN B C 1
ATOM 3652 O O . GLN B 1 116 ? 17.422 7.672 -1.002 1 87.5 116 GLN B O 1
ATOM 3657 N N . ASN B 1 117 ? 16.422 5.723 -1.241 1 76.5 117 ASN B N 1
ATOM 3658 C CA . ASN B 1 117 ? 17.438 5.043 -0.435 1 76.5 117 ASN B CA 1
ATOM 3659 C C . ASN B 1 117 ? 17.734 5.812 0.846 1 76.5 117 ASN B C 1
ATOM 3661 O O . ASN B 1 117 ? 16.828 6.355 1.482 1 76.5 117 ASN B O 1
ATOM 3665 N N . ASN B 1 118 ? 18.797 5.879 1.427 1 70.25 118 ASN B N 1
ATOM 3666 C CA . ASN B 1 118 ? 19.219 6.496 2.676 1 70.25 118 ASN B CA 1
ATOM 3667 C C . ASN B 1 118 ? 19.609 7.961 2.473 1 70.25 118 ASN B C 1
ATOM 3669 O O . ASN B 1 118 ? 20.594 8.43 3.055 1 70.25 118 ASN B O 1
ATOM 3673 N N . SER B 1 119 ? 18.797 8.578 1.654 1 83.56 119 SER B N 1
ATOM 3674 C CA . SER B 1 119 ? 19.016 10.008 1.474 1 83.56 119 SER B CA 1
ATOM 3675 C C . SER B 1 119 ? 18.547 10.797 2.688 1 83.56 119 SER B C 1
ATOM 3677 O O . SER B 1 119 ? 17.734 10.305 3.48 1 83.56 119 SER B O 1
ATOM 3679 N N . SER B 1 120 ? 19.203 12 2.719 1 86.25 120 SER B N 1
ATOM 3680 C CA . SER B 1 120 ? 18.875 12.828 3.873 1 86.25 120 SER B CA 1
ATOM 3681 C C . SER B 1 120 ? 18.438 14.227 3.439 1 86.25 120 SER B C 1
ATOM 3683 O O . SER B 1 120 ? 18.828 14.703 2.375 1 86.25 120 SER B O 1
ATOM 3685 N N . ASN B 1 121 ? 17.781 14.836 4.316 1 90.88 121 ASN B N 1
ATOM 3686 C CA . ASN B 1 121 ? 17.312 16.203 4.125 1 90.88 121 ASN B CA 1
ATOM 3687 C C . ASN B 1 121 ? 18.453 17.203 4.285 1 90.88 121 ASN B C 1
ATOM 3689 O O . ASN B 1 121 ? 19.391 16.984 5.051 1 90.88 121 ASN B O 1
ATOM 3693 N N . TYR B 1 122 ? 18.328 18.328 3.545 1 92.75 122 TYR B N 1
ATOM 3694 C CA . TYR B 1 122 ? 19.156 19.484 3.891 1 92.75 122 TYR B CA 1
ATOM 3695 C C . TYR B 1 122 ? 18.734 20.078 5.23 1 92.75 122 TYR B C 1
ATOM 3697 O O . TYR B 1 122 ? 17.562 20.016 5.598 1 92.75 122 TYR B O 1
ATOM 3705 N N . ALA B 1 123 ? 19.672 20.641 5.859 1 90.06 123 ALA B N 1
ATOM 3706 C CA . ALA B 1 123 ? 19.406 21.188 7.191 1 90.06 123 ALA B CA 1
ATOM 3707 C C . ALA B 1 123 ? 18.547 22.453 7.105 1 90.06 123 ALA B C 1
ATOM 3709 O O . ALA B 1 123 ? 17.797 22.75 8.023 1 90.06 123 ALA B O 1
ATOM 3710 N N . SER B 1 124 ? 18.766 23.203 6.059 1 92.19 124 SER B N 1
ATOM 3711 C CA . SER B 1 124 ? 18.016 24.438 5.875 1 92.19 124 SER B CA 1
ATOM 3712 C C . SER B 1 124 ? 17.734 24.703 4.398 1 92.19 124 SER B C 1
ATOM 3714 O O . SER B 1 124 ? 18.391 24.125 3.525 1 92.19 124 SER B O 1
ATOM 3716 N N . TYR B 1 125 ? 16.766 25.562 4.176 1 92.88 125 TYR B N 1
ATOM 3717 C CA . TYR B 1 125 ? 16.484 25.969 2.801 1 92.88 125 TYR B CA 1
ATOM 3718 C C . TYR B 1 125 ? 17.656 26.75 2.211 1 92.88 125 TYR B C 1
ATOM 3720 O O . TYR B 1 125 ? 17.906 26.672 1.009 1 92.88 125 TYR B O 1
ATOM 3728 N N . SER B 1 126 ? 18.328 27.484 3.047 1 94.94 126 SER B N 1
ATOM 3729 C CA . SER B 1 126 ? 19.516 28.203 2.568 1 94.94 126 SER B CA 1
ATOM 3730 C C . SER B 1 126 ? 20.531 27.234 1.977 1 94.94 126 SER B C 1
ATOM 3732 O O . SER B 1 126 ? 21.078 27.484 0.897 1 94.94 126 SER B O 1
ATOM 3734 N N . ASP B 1 127 ? 20.719 26.141 2.695 1 96.94 127 ASP B N 1
ATOM 3735 C CA . ASP B 1 127 ? 21.625 25.109 2.201 1 96.94 127 ASP B CA 1
ATOM 3736 C C . ASP B 1 127 ? 21.094 24.484 0.91 1 96.94 127 ASP B C 1
ATOM 3738 O O . ASP B 1 127 ? 21.875 24.234 -0.018 1 96.94 127 ASP B O 1
ATOM 3742 N N . LEU B 1 128 ? 19.906 24.297 0.88 1 97.06 128 LEU B N 1
ATOM 3743 C CA . LEU B 1 128 ? 19.25 23.703 -0.283 1 97.06 128 LEU B CA 1
ATOM 3744 C C . LEU B 1 128 ? 19.391 24.609 -1.504 1 97.06 128 LEU B C 1
ATOM 3746 O O . LEU B 1 128 ? 19.719 24.141 -2.594 1 97.06 128 LEU B O 1
ATOM 3750 N N . VAL B 1 129 ? 19.141 25.859 -1.327 1 97.25 129 VAL B N 1
ATOM 3751 C CA . VAL B 1 129 ? 19.234 26.844 -2.406 1 97.25 129 VAL B CA 1
ATOM 3752 C C . VAL B 1 129 ? 20.656 26.859 -2.969 1 97.25 129 VAL B C 1
ATOM 3754 O O . VAL B 1 129 ? 20.844 26.797 -4.184 1 97.25 129 VAL B O 1
ATOM 3757 N N . THR B 1 130 ? 21.594 26.891 -2.096 1 98.12 130 THR B N 1
ATOM 3758 C CA . THR B 1 130 ? 22.984 26.906 -2.508 1 98.12 130 THR B CA 1
ATOM 3759 C C . THR B 1 130 ? 23.328 25.656 -3.311 1 98.12 130 THR B C 1
ATOM 3761 O O . THR B 1 130 ? 23.969 25.75 -4.363 1 98.12 130 THR B O 1
ATOM 3764 N N . ALA B 1 131 ? 22.891 24.578 -2.834 1 98.06 131 ALA B N 1
ATOM 3765 C CA . ALA B 1 131 ? 23.188 23.297 -3.486 1 98.06 131 ALA B CA 1
ATOM 3766 C C . ALA B 1 131 ? 22.547 23.234 -4.871 1 98.06 131 ALA B C 1
ATOM 3768 O O . ALA B 1 131 ? 23.188 22.797 -5.836 1 98.06 131 ALA B O 1
ATOM 3769 N N . VAL B 1 132 ? 21.328 23.656 -4.992 1 98.44 132 VAL B N 1
ATOM 3770 C CA . VAL B 1 132 ? 20.594 23.578 -6.246 1 98.44 132 VAL B CA 1
ATOM 3771 C C . VAL B 1 132 ? 21.188 24.562 -7.258 1 98.44 132 VAL B C 1
ATOM 3773 O O . VAL B 1 132 ? 21.375 24.203 -8.43 1 98.44 132 VAL B O 1
ATOM 3776 N N . GLU B 1 133 ? 21.531 25.719 -6.855 1 98 133 GLU B N 1
ATOM 3777 C CA . GLU B 1 133 ? 22.141 26.703 -7.742 1 98 133 GLU B CA 1
ATOM 3778 C C . GLU B 1 133 ? 23.484 26.234 -8.266 1 98 133 GLU B C 1
ATOM 3780 O O . GLU B 1 133 ? 23.812 26.406 -9.445 1 98 133 GLU B O 1
ATOM 3785 N N . ASN B 1 134 ? 24.234 25.703 -7.316 1 98.19 134 ASN B N 1
ATOM 3786 C CA . ASN B 1 134 ? 25.516 25.156 -7.73 1 98.19 134 ASN B CA 1
ATOM 3787 C C . ASN B 1 134 ? 25.344 24.047 -8.75 1 98.19 134 ASN B C 1
ATOM 3789 O O . ASN B 1 134 ? 26.125 23.953 -9.703 1 98.19 134 ASN B O 1
ATOM 3793 N N . HIS B 1 135 ? 24.375 23.25 -8.523 1 98.06 135 HIS B N 1
ATOM 3794 C CA . HIS B 1 135 ? 24.094 22.141 -9.438 1 98.06 135 HIS B CA 1
ATOM 3795 C C . HIS B 1 135 ? 23.719 22.656 -10.82 1 98.06 135 HIS B C 1
ATOM 3797 O O . HIS B 1 135 ? 24.188 22.125 -11.828 1 98.06 135 HIS B O 1
ATOM 3803 N N . ILE B 1 136 ? 22.891 23.625 -10.891 1 97.25 136 ILE B N 1
ATOM 3804 C CA . ILE B 1 136 ? 22.422 24.172 -12.164 1 97.25 136 ILE B CA 1
ATOM 3805 C C . ILE B 1 136 ? 23.594 24.734 -12.961 1 97.25 136 ILE B C 1
ATOM 3807 O O . ILE B 1 136 ? 23.625 24.609 -14.188 1 97.25 136 ILE B O 1
ATOM 3811 N N . LYS B 1 137 ? 24.578 25.234 -12.289 1 96.75 137 LYS B N 1
ATOM 3812 C CA . LYS B 1 137 ? 25.75 25.828 -12.938 1 96.75 137 LYS B CA 1
ATOM 3813 C C . LYS B 1 137 ? 26.672 24.734 -13.461 1 96.75 137 LYS B C 1
ATOM 3815 O O . LYS B 1 137 ? 27.391 24.953 -14.445 1 96.75 137 LYS B O 1
ATOM 3820 N N . LYS B 1 138 ? 26.609 23.578 -12.867 1 96.69 138 LYS B N 1
ATOM 3821 C CA . LYS B 1 138 ? 27.672 22.594 -13.117 1 96.69 138 LYS B CA 1
ATOM 3822 C C . LYS B 1 138 ? 27.141 21.391 -13.875 1 96.69 138 LYS B C 1
ATOM 3824 O O . LYS B 1 138 ? 27.922 20.578 -14.391 1 96.69 138 LYS B O 1
ATOM 3829 N N . SER B 1 139 ? 25.859 21.234 -13.836 1 94.25 139 SER B N 1
ATOM 3830 C CA . SER B 1 139 ? 25.281 20.016 -14.391 1 94.25 139 SER B CA 1
ATOM 3831 C C . SER B 1 139 ? 24.188 20.344 -15.406 1 94.25 139 SER B C 1
ATOM 3833 O O . SER B 1 139 ? 23.562 21.391 -15.328 1 94.25 139 SER B O 1
ATOM 3835 N N . ASN B 1 140 ? 24.016 19.391 -16.266 1 93.69 140 ASN B N 1
ATOM 3836 C CA . ASN B 1 140 ? 22.969 19.547 -17.281 1 93.69 140 ASN B CA 1
ATOM 3837 C C . ASN B 1 140 ? 21.703 18.781 -16.891 1 93.69 140 ASN B C 1
ATOM 3839 O O . ASN B 1 140 ? 20.688 18.859 -17.578 1 93.69 140 ASN B O 1
ATOM 3843 N N . THR B 1 141 ? 21.766 18.156 -15.805 1 96.38 141 THR B N 1
ATOM 3844 C CA . THR B 1 141 ? 20.594 17.406 -15.367 1 96.38 141 THR B CA 1
ATOM 3845 C C . THR B 1 141 ? 19.641 18.312 -14.594 1 96.38 141 THR B C 1
ATOM 3847 O O . THR B 1 141 ? 20.078 19.219 -13.883 1 96.38 141 THR B O 1
ATOM 3850 N N . THR B 1 142 ? 18.375 18.109 -14.766 1 96.69 142 THR B N 1
ATOM 3851 C CA . THR B 1 142 ? 17.359 18.906 -14.086 1 96.69 142 THR B CA 1
ATOM 3852 C C . THR B 1 142 ? 17.281 18.547 -12.609 1 96.69 142 THR B C 1
ATOM 3854 O O . THR B 1 142 ? 17.109 17.375 -12.266 1 96.69 142 THR B O 1
ATOM 3857 N N . PRO B 1 143 ? 17.422 19.5 -11.719 1 98.19 143 PRO B N 1
ATOM 3858 C CA . PRO B 1 143 ? 17.25 19.219 -10.289 1 98.19 143 PRO B CA 1
ATOM 3859 C C . PRO B 1 143 ? 15.773 19.031 -9.914 1 98.19 143 PRO B C 1
ATOM 3861 O O . PRO B 1 143 ? 14.906 19.734 -10.43 1 98.19 143 PRO B O 1
ATOM 3864 N N . VAL B 1 144 ? 15.547 18.078 -9.078 1 98.69 144 VAL B N 1
ATOM 3865 C CA . VAL B 1 144 ? 14.234 17.844 -8.477 1 98.69 144 VAL B CA 1
ATOM 3866 C C . VAL B 1 144 ? 14.289 18.172 -6.984 1 98.69 144 VAL B C 1
ATOM 3868 O O . VAL B 1 144 ? 15.156 17.656 -6.262 1 98.69 144 VAL B O 1
ATOM 3871 N N . VAL B 1 145 ? 13.383 18.984 -6.543 1 98.25 145 VAL B N 1
ATOM 3872 C CA . VAL B 1 145 ? 13.305 19.328 -5.125 1 98.25 145 VAL B CA 1
ATOM 3873 C C . VAL B 1 145 ? 12.078 18.656 -4.508 1 98.25 145 VAL B C 1
ATOM 3875 O O . VAL B 1 145 ? 10.945 18.891 -4.945 1 98.25 145 VAL B O 1
ATOM 3878 N N . PHE B 1 146 ? 12.344 17.797 -3.527 1 97.75 146 PHE B N 1
ATOM 3879 C CA . PHE B 1 146 ? 11.289 17.141 -2.766 1 97.75 146 PHE B CA 1
ATOM 3880 C C . PHE B 1 146 ? 10.984 17.906 -1.482 1 97.75 146 PHE B C 1
ATOM 3882 O O . PHE B 1 146 ? 11.906 18.328 -0.776 1 97.75 146 PHE B O 1
ATOM 3889 N N . LEU B 1 147 ? 9.703 18.125 -1.159 1 96 147 LEU B N 1
ATOM 3890 C CA . LEU B 1 147 ? 9.328 18.797 0.074 1 96 147 LEU B CA 1
ATOM 3891 C C . LEU B 1 147 ? 7.961 18.328 0.563 1 96 147 LEU B C 1
ATOM 3893 O O . LEU B 1 147 ? 7.219 17.688 -0.18 1 96 147 LEU B O 1
ATOM 3897 N N . ASP B 1 148 ? 7.668 18.594 1.798 1 95.5 148 ASP B N 1
ATOM 3898 C CA . ASP B 1 148 ? 6.309 18.5 2.326 1 95.5 148 ASP B CA 1
ATOM 3899 C C . ASP B 1 148 ? 5.562 19.812 2.182 1 95.5 148 ASP B C 1
ATOM 3901 O O . ASP B 1 148 ? 6.125 20.891 2.424 1 95.5 148 ASP B O 1
ATOM 3905 N N . SER B 1 149 ? 4.316 19.719 1.686 1 94.19 149 SER B N 1
ATOM 3906 C CA . SER B 1 149 ? 3.543 20.953 1.575 1 94.19 149 SER B CA 1
ATOM 3907 C C . SER B 1 149 ? 3.357 21.609 2.938 1 94.19 149 SER B C 1
ATOM 3909 O O . SER B 1 149 ? 3.346 22.844 3.041 1 94.19 149 SER B O 1
ATOM 3911 N N . LEU B 1 150 ? 3.234 20.766 3.91 1 90.62 150 LEU B N 1
ATOM 3912 C CA . LEU B 1 150 ? 3.104 21.25 5.281 1 90.62 150 LEU B CA 1
ATOM 3913 C C . LEU B 1 150 ? 4.188 20.656 6.172 1 90.62 150 LEU B C 1
ATOM 3915 O O . LEU B 1 150 ? 4.348 19.438 6.234 1 90.62 150 LEU B O 1
ATOM 3919 N N . ASP B 1 151 ? 4.98 21.609 6.656 1 81 151 ASP B N 1
ATOM 3920 C CA . ASP B 1 151 ? 5.953 21.266 7.688 1 81 151 ASP B CA 1
ATOM 3921 C C . ASP B 1 151 ? 5.512 21.781 9.055 1 81 151 ASP B C 1
ATOM 3923 O O . ASP B 1 151 ? 5.301 22.984 9.234 1 81 151 ASP B O 1
ATOM 3927 N N . PHE B 1 152 ? 5.285 21 10.016 1 73.94 152 PHE B N 1
ATOM 3928 C CA . PHE B 1 152 ? 4.66 21.344 11.281 1 73.94 152 PHE B CA 1
ATOM 3929 C C . PHE B 1 152 ? 5.539 22.297 12.086 1 73.94 152 PHE B C 1
ATOM 3931 O O . PHE B 1 152 ? 5.102 22.859 13.086 1 73.94 152 PHE B O 1
ATOM 3938 N N . TYR B 1 153 ? 6.707 22.594 11.531 1 66.94 153 TYR B N 1
ATOM 3939 C CA . TYR B 1 153 ? 7.551 23.594 12.172 1 66.94 153 TYR B CA 1
ATOM 3940 C C . TYR B 1 153 ? 7.418 24.953 11.477 1 66.94 153 TYR B C 1
ATOM 3942 O O . TYR B 1 153 ? 8.055 25.922 11.875 1 66.94 153 TYR B O 1
ATOM 3950 N N . GLY B 1 154 ? 6.465 25 10.555 1 64.38 154 GLY B N 1
ATOM 3951 C CA . GLY B 1 154 ? 6.027 26.281 10.008 1 64.38 154 GLY B CA 1
ATOM 3952 C C . GLY B 1 154 ? 6.871 26.75 8.836 1 64.38 154 GLY B C 1
ATOM 3953 O O . GLY B 1 154 ? 6.789 27.906 8.43 1 64.38 154 GLY B O 1
ATOM 3954 N N . LEU B 1 155 ? 7.492 26.047 8.195 1 61.44 155 LEU B N 1
ATOM 3955 C CA . LEU B 1 155 ? 8.453 26.578 7.238 1 61.44 155 LEU B CA 1
ATOM 3956 C C . LEU B 1 155 ? 7.852 26.625 5.836 1 61.44 155 LEU B C 1
ATOM 3958 O O . LEU B 1 155 ? 8.25 27.453 5.012 1 61.44 155 LEU B O 1
ATOM 3962 N N . ASN B 1 156 ? 6.867 25.906 5.617 1 68.19 156 ASN B N 1
ATOM 3963 C CA . ASN B 1 156 ? 6.516 25.875 4.203 1 68.19 156 ASN B CA 1
ATOM 3964 C C . ASN B 1 156 ? 5.102 26.406 3.963 1 68.19 156 ASN B C 1
ATOM 3966 O O . ASN B 1 156 ? 4.922 27.453 3.346 1 68.19 156 ASN B O 1
ATOM 3970 N N . TYR B 1 157 ? 4.094 25.859 4.457 1 76.88 157 TYR B N 1
ATOM 3971 C CA . TYR B 1 157 ? 2.723 26.297 4.223 1 76.88 157 TYR B CA 1
ATOM 3972 C C . TYR B 1 157 ? 2.379 27.5 5.094 1 76.88 157 TYR B C 1
ATOM 3974 O O . TYR B 1 157 ? 2.828 27.594 6.238 1 76.88 157 TYR B O 1
ATOM 3982 N N . PRO B 1 158 ? 1.695 28.547 4.52 1 80.56 158 PRO B N 1
ATOM 3983 C CA . PRO B 1 158 ? 1.011 28.547 3.225 1 80.56 158 PRO B CA 1
ATOM 3984 C C . PRO B 1 158 ? 1.796 29.297 2.145 1 80.56 158 PRO B C 1
ATOM 3986 O O . PRO B 1 158 ? 1.41 29.266 0.973 1 80.56 158 PRO B O 1
ATOM 3989 N N . TYR B 1 159 ? 2.877 29.844 2.475 1 84.69 159 TYR B N 1
ATOM 3990 C CA . TYR B 1 159 ? 3.494 30.75 1.515 1 84.69 159 TYR B CA 1
ATOM 3991 C C . TYR B 1 159 ? 4.645 30.078 0.781 1 84.69 159 TYR B C 1
ATOM 3993 O O . TYR B 1 159 ? 5.109 30.562 -0.25 1 84.69 159 TYR B O 1
ATOM 4001 N N . PHE B 1 160 ? 5.066 29.047 1.236 1 92 160 PHE B N 1
ATOM 4002 C CA . PHE B 1 160 ? 6.16 28.297 0.638 1 92 160 PHE B CA 1
ATOM 4003 C C . PHE B 1 160 ? 7.395 29.172 0.467 1 92 160 PHE B C 1
ATOM 4005 O O . PHE B 1 160 ? 8.008 29.188 -0.602 1 92 160 PHE B O 1
ATOM 4012 N N . LYS B 1 161 ? 7.715 29.922 1.522 1 90.25 161 LYS B N 1
ATOM 4013 C CA . LYS B 1 161 ? 8.781 30.906 1.483 1 90.25 161 LYS B CA 1
ATOM 4014 C C . LYS B 1 161 ? 10.125 30.266 1.167 1 90.25 161 LYS B C 1
ATOM 4016 O O . LYS B 1 161 ? 10.93 30.812 0.42 1 90.25 161 LYS B O 1
ATOM 4021 N N . GLY B 1 162 ? 10.398 29.125 1.781 1 92 162 GLY B N 1
ATOM 4022 C CA . GLY B 1 162 ? 11.633 28.422 1.486 1 92 162 GLY B CA 1
ATOM 4023 C C . GLY B 1 162 ? 11.758 28.031 0.028 1 92 162 GLY B C 1
ATOM 4024 O O . GLY B 1 162 ? 12.797 28.266 -0.6 1 92 162 GLY B O 1
ATOM 4025 N N . LEU B 1 163 ? 10.719 27.5 -0.484 1 94.38 163 LEU B N 1
ATOM 4026 C CA . LEU B 1 163 ? 10.695 27.047 -1.87 1 94.38 163 LEU B CA 1
ATOM 4027 C C . LEU B 1 163 ? 10.883 28.219 -2.828 1 94.38 163 LEU B C 1
ATOM 4029 O O . LEU B 1 163 ? 11.555 28.094 -3.852 1 94.38 163 LEU B O 1
ATOM 4033 N N . GLN B 1 164 ? 10.328 29.344 -2.52 1 95.31 164 GLN B N 1
ATOM 4034 C CA . GLN B 1 164 ? 10.336 30.5 -3.408 1 95.31 164 GLN B CA 1
ATOM 4035 C C . GLN B 1 164 ? 11.742 31.062 -3.58 1 95.31 164 GLN B C 1
ATOM 4037 O O . GLN B 1 164 ? 12 31.844 -4.492 1 95.31 164 GLN B O 1
ATOM 4042 N N . GLN B 1 165 ? 12.602 30.688 -2.734 1 95.62 165 GLN B N 1
ATOM 4043 C CA . GLN B 1 165 ? 13.984 31.141 -2.834 1 95.62 165 GLN B CA 1
ATOM 4044 C C . GLN B 1 165 ? 14.75 30.359 -3.906 1 95.62 165 GLN B C 1
ATOM 4046 O O . GLN B 1 165 ? 15.852 30.75 -4.289 1 95.62 165 GLN B O 1
ATOM 4051 N N . LEU B 1 166 ? 14.227 29.297 -4.395 1 97.25 166 LEU B N 1
ATOM 4052 C CA . LEU B 1 166 ? 14.875 28.438 -5.379 1 97.25 166 LEU B CA 1
ATOM 4053 C C . LEU B 1 166 ? 14.617 28.953 -6.793 1 97.25 166 LEU B C 1
ATOM 4055 O O . LEU B 1 166 ? 13.68 29.719 -7.02 1 97.25 166 LEU B O 1
ATOM 4059 N N . PRO B 1 167 ? 15.492 28.578 -7.777 1 97.56 167 PRO B N 1
ATOM 4060 C CA . PRO B 1 167 ? 15.219 28.906 -9.18 1 97.56 167 PRO B CA 1
ATOM 4061 C C . PRO B 1 167 ? 14.07 28.094 -9.766 1 97.56 167 PRO B C 1
ATOM 4063 O O . PRO B 1 167 ? 14.297 27.188 -10.562 1 97.56 167 PRO B O 1
ATOM 4066 N N . LEU B 1 168 ? 12.914 28.469 -9.523 1 97.75 168 LEU B N 1
ATOM 4067 C CA . LEU B 1 168 ? 11.688 27.719 -9.703 1 97.75 168 LEU B CA 1
ATOM 4068 C C . LEU B 1 168 ? 11.516 27.297 -11.164 1 97.75 168 LEU B C 1
ATOM 4070 O O . LEU B 1 168 ? 11.07 26.172 -11.445 1 97.75 168 LEU B O 1
ATOM 4074 N N . GLN B 1 169 ? 11.891 28.062 -12.117 1 97.19 169 GLN B N 1
ATOM 4075 C CA . GLN B 1 169 ? 11.688 27.766 -13.531 1 97.19 169 GLN B CA 1
ATOM 4076 C C . GLN B 1 169 ? 12.648 26.688 -14.016 1 97.19 169 GLN B C 1
ATOM 4078 O O . GLN B 1 169 ? 12.484 26.141 -15.109 1 97.19 169 GLN B O 1
ATOM 4083 N N . ASN B 1 170 ? 13.602 26.375 -13.125 1 97.75 170 ASN B N 1
ATOM 4084 C CA . ASN B 1 170 ? 14.625 25.422 -13.516 1 97.75 170 ASN B CA 1
ATOM 4085 C C . ASN B 1 170 ? 14.492 24.109 -12.758 1 97.75 170 ASN B C 1
ATOM 4087 O O . ASN B 1 170 ? 15.297 23.203 -12.938 1 97.75 170 ASN B O 1
ATOM 4091 N N . ILE B 1 171 ? 13.5 24.016 -11.898 1 98.31 171 ILE B N 1
ATOM 4092 C CA . ILE B 1 171 ? 13.461 22.828 -11.062 1 98.31 171 ILE B CA 1
ATOM 4093 C C . ILE B 1 171 ? 12.109 22.125 -11.219 1 98.31 171 ILE B C 1
ATOM 4095 O O . ILE B 1 171 ? 11.094 22.781 -11.477 1 98.31 171 ILE B O 1
ATOM 4099 N N . ILE B 1 172 ? 12.102 20.812 -11.07 1 98.62 172 ILE B N 1
ATOM 4100 C CA . ILE B 1 172 ? 10.898 20.031 -10.812 1 98.62 172 ILE B CA 1
ATOM 4101 C C . ILE B 1 172 ? 10.617 19.984 -9.312 1 98.62 172 ILE B C 1
ATOM 4103 O O . ILE B 1 172 ? 11.539 19.812 -8.508 1 98.62 172 ILE B O 1
ATOM 4107 N N . VAL B 1 173 ? 9.43 20.25 -8.93 1 98.62 173 VAL B N 1
ATOM 4108 C CA . VAL B 1 173 ? 9.047 20.188 -7.527 1 98.62 173 VAL B CA 1
ATOM 4109 C C . VAL B 1 173 ? 8.164 18.969 -7.289 1 98.62 173 VAL B C 1
ATOM 4111 O O . VAL B 1 173 ? 7.195 18.734 -8.023 1 98.62 173 VAL B O 1
ATOM 4114 N N . VAL B 1 174 ? 8.516 18.109 -6.332 1 98.81 174 VAL B N 1
ATOM 4115 C CA . VAL B 1 174 ? 7.691 17.016 -5.848 1 98.81 174 VAL B CA 1
ATOM 4116 C C . VAL B 1 174 ? 7.262 17.281 -4.406 1 98.81 174 VAL B C 1
ATOM 4118 O O . VAL B 1 174 ? 8.102 17.406 -3.514 1 98.81 174 VAL B O 1
ATOM 4121 N N . ALA B 1 175 ? 5.977 17.375 -4.199 1 98 175 ALA B N 1
ATOM 4122 C CA . ALA B 1 175 ? 5.48 17.719 -2.867 1 98 175 ALA B CA 1
ATOM 4123 C C . ALA B 1 175 ? 4.617 16.594 -2.297 1 98 175 ALA B C 1
ATOM 4125 O O . ALA B 1 175 ? 3.816 15.992 -3.016 1 98 175 ALA B O 1
ATOM 4126 N N . ASP B 1 176 ? 4.789 16.281 -1.042 1 97.5 176 ASP B N 1
ATOM 4127 C CA . ASP B 1 176 ? 3.852 15.461 -0.28 1 97.5 176 ASP B CA 1
ATOM 4128 C C . ASP B 1 176 ? 2.766 16.328 0.358 1 97.5 176 ASP B C 1
ATOM 4130 O O . ASP B 1 176 ? 3.051 17.156 1.229 1 97.5 176 ASP B O 1
ATOM 4134 N N . ASP B 1 177 ? 1.558 16.109 -0.032 1 97.25 177 ASP B N 1
ATOM 4135 C CA . ASP B 1 177 ? 0.439 16.938 0.418 1 97.25 177 ASP B CA 1
ATOM 4136 C C . ASP B 1 177 ? -0.492 16.141 1.333 1 97.25 177 ASP B C 1
ATOM 4138 O O . ASP B 1 177 ? -1.669 16.484 1.473 1 97.25 177 ASP B O 1
ATOM 4142 N N . SER B 1 178 ? -0.014 15.086 2.021 1 96.88 178 SER B N 1
ATOM 4143 C CA . SER B 1 178 ? -0.819 14.148 2.795 1 96.88 178 SER B CA 1
ATOM 4144 C C . SER B 1 178 ? -1.477 14.836 3.988 1 96.88 178 SER B C 1
ATOM 4146 O O . SER B 1 178 ? -2.523 14.391 4.465 1 96.88 178 SER B O 1
ATOM 4148 N N . HIS B 1 179 ? -0.917 15.914 4.438 1 95.06 179 HIS B N 1
ATOM 4149 C CA . HIS B 1 179 ? -1.436 16.578 5.633 1 95.06 179 HIS B CA 1
ATOM 4150 C C . HIS B 1 179 ? -2.281 17.781 5.27 1 95.06 179 HIS B C 1
ATOM 4152 O O . HIS B 1 179 ? -2.691 18.547 6.148 1 95.06 179 HIS B O 1
ATOM 4158 N N . THR B 1 180 ? -2.553 18.016 3.992 1 94.75 180 THR B N 1
ATOM 4159 C CA . THR B 1 180 ? -3.363 19.172 3.611 1 94.75 180 THR B CA 1
ATOM 4160 C C . THR B 1 180 ? -4.543 18.734 2.744 1 94.75 180 THR B C 1
ATOM 4162 O O . THR B 1 180 ? -5.645 19.266 2.875 1 94.75 180 THR B O 1
ATOM 4165 N N . LEU B 1 181 ? -4.344 17.797 1.882 1 97.25 181 LEU B N 1
ATOM 4166 C CA . LEU B 1 181 ? -5.391 17.359 0.958 1 97.25 181 LEU B CA 1
ATOM 4167 C C . LEU B 1 181 ? -6.582 16.781 1.716 1 97.25 181 LEU B C 1
ATOM 4169 O O . LEU B 1 181 ? -6.414 15.945 2.602 1 97.25 181 LEU B O 1
ATOM 4173 N N . GLY B 1 182 ? -7.781 17.25 1.378 1 96.81 182 GLY B N 1
ATOM 4174 C CA . GLY B 1 182 ? -9.008 16.781 1.998 1 96.81 182 GLY B CA 1
ATOM 4175 C C . GLY B 1 182 ? -9.344 17.484 3.293 1 96.81 182 GLY B C 1
ATOM 4176 O O . GLY B 1 182 ? -10.383 17.234 3.9 1 96.81 182 GLY B O 1
ATOM 4177 N N . LEU B 1 183 ? -8.516 18.391 3.746 1 96.06 183 LEU B N 1
ATOM 4178 C CA . LEU B 1 183 ? -8.711 19.109 4.996 1 96.06 183 LEU B CA 1
ATOM 4179 C C . LEU B 1 183 ? -9.18 20.547 4.73 1 96.06 183 LEU B C 1
ATOM 4181 O O . LEU B 1 183 ? -9.18 21 3.584 1 96.06 183 LEU B O 1
ATOM 4185 N N . PRO B 1 184 ? -9.594 21.234 5.766 1 92.31 184 PRO B N 1
ATOM 4186 C CA . PRO B 1 184 ? -10.234 22.531 5.562 1 92.31 184 PRO B CA 1
ATOM 4187 C C . PRO B 1 184 ? -9.336 23.531 4.848 1 92.31 184 PRO B C 1
ATOM 4189 O O . PRO B 1 184 ? -9.828 24.438 4.164 1 92.31 184 PRO B O 1
ATOM 4192 N N . LEU B 1 185 ? -8.125 23.344 4.988 1 83.75 185 LEU B N 1
ATOM 4193 C CA . LEU B 1 185 ? -7.211 24.219 4.273 1 83.75 185 LEU B CA 1
ATOM 4194 C C . LEU B 1 185 ? -7.5 24.203 2.775 1 83.75 185 LEU B C 1
ATOM 4196 O O . LEU B 1 185 ? -7.68 23.141 2.186 1 83.75 185 LEU B O 1
ATOM 4200 N N . ASN B 1 186 ? -7.684 25.312 2.109 1 86 186 ASN B N 1
ATOM 4201 C CA . ASN B 1 186 ? -7.992 25.453 0.692 1 86 186 ASN B CA 1
ATOM 4202 C C . ASN B 1 186 ? -9.266 24.703 0.31 1 86 186 ASN B C 1
ATOM 4204 O O . ASN B 1 186 ? -9.336 24.109 -0.769 1 86 186 ASN B O 1
ATOM 4208 N N . ASN B 1 187 ? -10.18 24.547 1.213 1 88.75 187 ASN B N 1
ATOM 4209 C CA . ASN B 1 187 ? -11.477 23.922 0.979 1 88.75 187 ASN B CA 1
ATOM 4210 C C . ASN B 1 187 ? -11.328 22.469 0.553 1 88.75 187 ASN B C 1
ATOM 4212 O O . ASN B 1 187 ? -12.047 22 -0.335 1 88.75 187 ASN B O 1
ATOM 4216 N N . GLY B 1 188 ? -10.352 21.859 1.088 1 93.94 188 GLY B N 1
ATOM 4217 C CA . GLY B 1 188 ? -10.172 20.453 0.831 1 93.94 188 GLY B CA 1
ATOM 4218 C C . GLY B 1 188 ? -9.375 20.172 -0.432 1 93.94 188 GLY B C 1
ATOM 4219 O O . GLY B 1 188 ? -9.133 19 -0.773 1 93.94 188 GLY B O 1
ATOM 4220 N N . LYS B 1 189 ? -8.914 21.219 -1.111 1 96.06 189 LYS B N 1
ATOM 4221 C CA . LYS B 1 189 ? -8.359 21.047 -2.451 1 96.06 189 LYS B CA 1
ATOM 4222 C C . LYS B 1 189 ? -6.859 20.781 -2.395 1 96.06 189 LYS B C 1
ATOM 4224 O O . LYS B 1 189 ? -6.242 20.453 -3.412 1 96.06 189 LYS B O 1
ATOM 4229 N N . GLY B 1 190 ? -6.258 20.859 -1.252 1 95.31 190 GLY B N 1
ATOM 4230 C CA . GLY B 1 190 ? -4.824 20.625 -1.137 1 95.31 190 GLY B CA 1
ATOM 4231 C C . GLY B 1 190 ? -3.99 21.75 -1.714 1 95.31 190 GLY B C 1
ATOM 4232 O O . GLY B 1 190 ? -4.484 22.875 -1.896 1 95.31 190 GLY B O 1
ATOM 4233 N N . CYS B 1 191 ? -2.74 21.516 -1.983 1 95.31 191 CYS B N 1
ATOM 4234 C CA . CYS B 1 191 ? -1.785 22.594 -2.25 1 95.31 191 CYS B CA 1
ATOM 4235 C C . CYS B 1 191 ? -1.466 22.688 -3.736 1 95.31 191 CYS B C 1
ATOM 4237 O O . CYS B 1 191 ? -0.708 23.547 -4.16 1 95.31 191 CYS B O 1
ATOM 4239 N N . TYR B 1 192 ? -1.992 21.812 -4.57 1 97.56 192 TYR B N 1
ATOM 4240 C CA . TYR B 1 192 ? -1.532 21.688 -5.949 1 97.56 192 TYR B CA 1
ATOM 4241 C C . TYR B 1 192 ? -1.644 23.016 -6.684 1 97.56 192 TYR B C 1
ATOM 4243 O O . TYR B 1 192 ? -0.667 23.484 -7.27 1 97.56 192 TYR B O 1
ATOM 4251 N N . ALA B 1 193 ? -2.799 23.641 -6.672 1 96.12 193 ALA B N 1
ATOM 4252 C CA . ALA B 1 193 ? -3.031 24.875 -7.402 1 96.12 193 ALA B CA 1
ATOM 4253 C C . ALA B 1 193 ? -2.08 25.984 -6.934 1 96.12 193 ALA B C 1
ATOM 4255 O O . ALA B 1 193 ? -1.538 26.734 -7.75 1 96.12 193 ALA B O 1
ATOM 4256 N N . GLN B 1 194 ? -1.9 26.078 -5.672 1 94.44 194 GLN B N 1
ATOM 4257 C CA . GLN B 1 194 ? -1.019 27.078 -5.098 1 94.44 194 GLN B CA 1
ATOM 4258 C C . GLN B 1 194 ? 0.42 26.891 -5.566 1 94.44 194 GLN B C 1
ATOM 4260 O O . GLN B 1 194 ? 1.092 27.859 -5.938 1 94.44 194 GLN B O 1
ATOM 4265 N N . LEU B 1 195 ? 0.872 25.688 -5.5 1 96.31 195 LEU B N 1
ATOM 4266 C CA . LEU B 1 195 ? 2.24 25.375 -5.906 1 96.31 195 LEU B CA 1
ATOM 4267 C C . LEU B 1 195 ? 2.418 25.578 -7.41 1 96.31 195 LEU B C 1
ATOM 4269 O O . LEU B 1 195 ? 3.457 26.062 -7.855 1 96.31 195 LEU B O 1
ATOM 4273 N N . ASN B 1 196 ? 1.432 25.109 -8.094 1 96.25 196 ASN B N 1
ATOM 4274 C CA . ASN B 1 196 ? 1.492 25.25 -9.547 1 96.25 196 ASN B CA 1
ATOM 4275 C C . ASN B 1 196 ? 1.588 26.719 -9.953 1 96.25 196 ASN B C 1
ATOM 4277 O O . ASN B 1 196 ? 2.217 27.047 -10.961 1 96.25 196 ASN B O 1
ATOM 4281 N N . ASN B 1 197 ? 1.053 27.625 -9.266 1 95.56 197 ASN B N 1
ATOM 4282 C CA . ASN B 1 197 ? 1.021 29.047 -9.562 1 95.56 197 ASN B CA 1
ATOM 4283 C C . ASN B 1 197 ? 2.357 29.719 -9.25 1 95.56 197 ASN B C 1
ATOM 4285 O O . ASN B 1 197 ? 2.586 30.875 -9.625 1 95.56 197 ASN B O 1
ATOM 4289 N N . LEU B 1 198 ? 3.258 29.047 -8.594 1 95.75 198 LEU B N 1
ATOM 4290 C CA . LEU B 1 198 ? 4.562 29.609 -8.266 1 95.75 198 LEU B CA 1
ATOM 4291 C C . LEU B 1 198 ? 5.465 29.656 -9.492 1 95.75 198 LEU B C 1
ATOM 4293 O O . LEU B 1 198 ? 6.52 30.297 -9.477 1 95.75 198 LEU B O 1
ATOM 4297 N N . GLY B 1 199 ? 5.121 28.938 -10.57 1 95.62 199 GLY B N 1
ATOM 4298 C CA . GLY B 1 199 ? 5.879 28.984 -11.812 1 95.62 199 GLY B CA 1
ATOM 4299 C C . GLY B 1 199 ? 7.047 28.016 -11.836 1 95.62 199 GLY B C 1
ATOM 4300 O O . GLY B 1 199 ? 8.125 28.344 -12.336 1 95.62 199 GLY B O 1
ATOM 4301 N N . VAL B 1 200 ? 6.871 26.875 -11.219 1 97.31 200 VAL B N 1
ATOM 4302 C CA . VAL B 1 200 ? 7.906 25.844 -11.258 1 97.31 200 VAL B CA 1
ATOM 4303 C C . VAL B 1 200 ? 7.953 25.203 -12.648 1 97.31 200 VAL B C 1
ATOM 4305 O O . VAL B 1 200 ? 6.98 25.281 -13.398 1 97.31 200 VAL B O 1
ATOM 4308 N N . LYS B 1 201 ? 9.086 24.641 -13.023 1 97.75 201 LYS B N 1
ATOM 4309 C CA . LYS B 1 201 ? 9.242 23.969 -14.312 1 97.75 201 LYS B CA 1
ATOM 4310 C C . LYS B 1 201 ? 8.211 22.859 -14.484 1 97.75 201 LYS B C 1
ATOM 4312 O O . LYS B 1 201 ? 7.633 22.703 -15.562 1 97.75 201 LYS B O 1
ATOM 4317 N N . GLU B 1 202 ? 8.047 22.078 -13.461 1 98.31 202 GLU B N 1
ATOM 4318 C CA . GLU B 1 202 ? 7.051 21 -13.391 1 98.31 202 GLU B CA 1
ATOM 4319 C C . GLU B 1 202 ? 6.68 20.688 -11.945 1 98.31 202 GLU B C 1
ATOM 4321 O O . GLU B 1 202 ? 7.512 20.828 -11.039 1 98.31 202 GLU B O 1
ATOM 4326 N N . LEU B 1 203 ? 5.441 20.359 -11.773 1 98.81 203 LEU B N 1
ATOM 4327 C CA . LEU B 1 203 ? 4.961 20.031 -10.438 1 98.81 203 LEU B CA 1
ATOM 4328 C C . LEU B 1 203 ? 4.387 18.625 -10.398 1 98.81 203 LEU B C 1
ATOM 4330 O O . LEU B 1 203 ? 3.604 18.234 -11.273 1 98.81 203 LEU B O 1
ATOM 4334 N N . ILE B 1 204 ? 4.809 17.828 -9.43 1 98.94 204 ILE B N 1
ATOM 4335 C CA . ILE B 1 204 ? 4.203 16.547 -9.07 1 98.94 204 ILE B CA 1
ATOM 4336 C C . ILE B 1 204 ? 3.822 16.562 -7.59 1 98.94 204 ILE B C 1
ATOM 4338 O O . ILE B 1 204 ? 4.641 16.906 -6.73 1 98.94 204 ILE B O 1
ATOM 4342 N N . VAL B 1 205 ? 2.586 16.25 -7.301 1 98.88 205 VAL B N 1
ATOM 4343 C CA . VAL B 1 205 ? 2.135 16.219 -5.914 1 98.88 205 VAL B CA 1
ATOM 4344 C C . VAL B 1 205 ? 1.644 14.82 -5.562 1 98.88 205 VAL B C 1
ATOM 4346 O O . VAL B 1 205 ? 0.846 14.234 -6.297 1 98.88 205 VAL B O 1
ATOM 4349 N N . CYS B 1 206 ? 2.162 14.242 -4.492 1 98.69 206 CYS B N 1
ATOM 4350 C CA . CYS B 1 206 ? 1.737 12.961 -3.934 1 98.69 206 CYS B CA 1
ATOM 4351 C C . CYS B 1 206 ? 0.935 13.164 -2.654 1 98.69 206 CYS B C 1
ATOM 4353 O O . CYS B 1 206 ? 1.147 14.141 -1.932 1 98.69 206 CYS B O 1
ATOM 4355 N N . SER B 1 207 ? 0.089 12.234 -2.426 1 98.56 207 SER B N 1
ATOM 4356 C CA . SER B 1 207 ? -0.665 12.344 -1.181 1 98.56 207 SER B CA 1
ATOM 4357 C C . SER B 1 207 ? -1.193 10.984 -0.732 1 98.56 207 SER B C 1
ATOM 4359 O O . SER B 1 207 ? -1.646 10.188 -1.556 1 98.56 207 SER B O 1
ATOM 4361 N N . SER B 1 208 ? -1.131 10.766 0.585 1 98 208 SER B N 1
ATOM 4362 C CA . SER B 1 208 ? -1.975 9.742 1.19 1 98 208 SER B CA 1
ATOM 4363 C C . SER B 1 208 ? -3.447 10.125 1.128 1 98 208 SER B C 1
ATOM 4365 O O . SER B 1 208 ? -3.795 11.297 1.3 1 98 208 SER B O 1
ATOM 4367 N N . LEU B 1 209 ? -4.316 9.172 0.941 1 98.44 209 LEU B N 1
ATOM 4368 C CA . LEU B 1 209 ? -5.754 9.414 1.002 1 98.44 209 LEU B CA 1
ATOM 4369 C C . LEU B 1 209 ? -6.352 8.82 2.271 1 98.44 209 LEU B C 1
ATOM 4371 O O . LEU B 1 209 ? -7.574 8.781 2.426 1 98.44 209 LEU B O 1
ATOM 4375 N N . GLY B 1 210 ? -5.465 8.383 3.127 1 96.69 210 GLY B N 1
ATOM 4376 C CA . GLY B 1 210 ? -5.883 7.785 4.387 1 96.69 210 GLY B CA 1
ATOM 4377 C C . GLY B 1 210 ? -6.137 8.805 5.477 1 96.69 210 GLY B C 1
ATOM 4378 O O . GLY B 1 210 ? -6.926 8.562 6.391 1 96.69 210 GLY B O 1
ATOM 4379 N N . LYS B 1 211 ? -5.445 9.984 5.398 1 95.38 211 LYS B N 1
ATOM 4380 C CA . LYS B 1 211 ? -5.559 11 6.441 1 95.38 211 LYS B CA 1
ATOM 4381 C C . LYS B 1 211 ? -6.797 11.867 6.23 1 95.38 211 LYS B C 1
ATOM 4383 O O . LYS B 1 211 ? -7.824 11.648 6.875 1 95.38 211 LYS B O 1
ATOM 4388 N N . GLY B 1 212 ? -6.906 12.539 5.176 1 96 212 GLY B N 1
ATOM 4389 C CA . GLY B 1 212 ? -8.008 13.445 4.902 1 96 212 GLY B CA 1
ATOM 4390 C C . GLY B 1 212 ? -9.266 12.727 4.43 1 96 212 GLY B C 1
ATOM 4391 O O . GLY B 1 212 ? -10.375 13.227 4.629 1 96 212 GLY B O 1
ATOM 4392 N N . PHE B 1 213 ? -9.102 11.516 3.826 1 97.94 213 PHE B N 1
ATOM 4393 C CA . PHE B 1 213 ? -10.258 10.891 3.191 1 97.94 213 PHE B CA 1
ATOM 4394 C C . PHE B 1 213 ? -10.57 9.547 3.836 1 97.94 213 PHE B C 1
ATOM 4396 O O . PHE B 1 213 ? -11.562 8.906 3.492 1 97.94 213 PHE B O 1
ATOM 4403 N N . ALA B 1 214 ? -9.781 9.016 4.676 1 97.25 214 ALA B N 1
ATOM 4404 C CA . ALA B 1 214 ? -10 7.836 5.512 1 97.25 214 ALA B CA 1
ATOM 4405 C C . ALA B 1 214 ? -10.078 6.566 4.664 1 97.25 214 ALA B C 1
ATOM 4407 O O . ALA B 1 214 ? -10.773 5.617 5.027 1 97.25 214 ALA B O 1
ATOM 4408 N N . VAL B 1 215 ? -9.469 6.539 3.494 1 97.88 215 VAL B N 1
ATOM 4409 C CA . VAL B 1 215 ? -9.406 5.32 2.691 1 97.88 215 VAL B CA 1
ATOM 4410 C C . VAL B 1 215 ? -7.949 4.953 2.424 1 97.88 215 VAL B C 1
ATOM 4412 O O . VAL B 1 215 ? -7.109 5.828 2.215 1 97.88 215 VAL B O 1
ATOM 4415 N N . GLN B 1 216 ? -7.645 3.705 2.482 1 97.75 216 GLN B N 1
ATOM 4416 C CA . GLN B 1 216 ? -6.293 3.242 2.186 1 97.75 216 GLN B CA 1
ATOM 4417 C C . GLN B 1 216 ? -5.984 3.359 0.696 1 97.75 216 GLN B C 1
ATOM 4419 O O . GLN B 1 216 ? -6.371 2.492 -0.093 1 97.75 216 GLN B O 1
ATOM 4424 N N . ALA B 1 217 ? -5.273 4.355 0.284 1 98.25 217 ALA B N 1
ATOM 4425 C CA . ALA B 1 217 ? -4.879 4.656 -1.09 1 98.25 217 ALA B CA 1
ATOM 4426 C C . ALA B 1 217 ? -3.908 5.836 -1.137 1 98.25 217 ALA B C 1
ATOM 4428 O O . ALA B 1 217 ? -3.684 6.5 -0.124 1 98.25 217 ALA B O 1
ATOM 4429 N N . GLY B 1 218 ? -3.25 5.98 -2.189 1 98.5 218 GLY B N 1
ATOM 4430 C CA . GLY B 1 218 ? -2.453 7.152 -2.521 1 98.5 218 GLY B CA 1
ATOM 4431 C C . GLY B 1 218 ? -2.799 7.746 -3.875 1 98.5 218 GLY B C 1
ATOM 4432 O O . GLY B 1 218 ? -3.482 7.109 -4.68 1 98.5 218 GLY B O 1
ATOM 4433 N N . ALA B 1 219 ? -2.379 8.953 -4.094 1 98.88 219 ALA B N 1
ATOM 4434 C CA . ALA B 1 219 ? -2.617 9.633 -5.363 1 98.88 219 ALA B CA 1
ATOM 4435 C C . ALA B 1 219 ? -1.39 10.43 -5.797 1 98.88 219 ALA B C 1
ATOM 4437 O O . ALA B 1 219 ? -0.613 10.891 -4.957 1 98.88 219 ALA B O 1
ATOM 4438 N N . ILE B 1 220 ? -1.213 10.523 -7.055 1 98.94 220 ILE B N 1
ATOM 4439 C CA . ILE B 1 220 ? -0.202 11.367 -7.68 1 98.94 220 ILE B CA 1
ATOM 4440 C C . ILE B 1 220 ? -0.866 12.328 -8.664 1 98.94 220 ILE B C 1
ATOM 4442 O O . ILE B 1 220 ? -1.651 11.906 -9.516 1 98.94 220 ILE B O 1
ATOM 4446 N N . PHE B 1 221 ? -0.587 13.602 -8.531 1 98.94 221 PHE B N 1
ATOM 4447 C CA . PHE B 1 221 ? -1.127 14.648 -9.391 1 98.94 221 PHE B CA 1
ATOM 4448 C C . PHE B 1 221 ? -0.02 15.305 -10.211 1 98.94 221 PHE B C 1
ATOM 4450 O O . PHE B 1 221 ? 1.045 15.625 -9.672 1 98.94 221 PHE B O 1
ATOM 4457 N N . SER B 1 222 ? -0.226 15.508 -11.484 1 98.88 222 SER B N 1
ATOM 4458 C CA . SER B 1 222 ? 0.715 16.188 -12.367 1 98.88 222 SER B CA 1
ATOM 4459 C C . SER B 1 222 ? 0.115 16.406 -13.75 1 98.88 222 SER B C 1
ATOM 4461 O O . SER B 1 222 ? -1.106 16.375 -13.914 1 98.88 222 SER B O 1
ATOM 4463 N N . THR B 1 223 ? 0.947 16.781 -14.727 1 98.56 223 THR B N 1
ATOM 4464 C CA . THR B 1 223 ? 0.529 16.875 -16.125 1 98.56 223 THR B CA 1
ATOM 4465 C C . THR B 1 223 ? 0.096 15.516 -16.656 1 98.56 223 THR B C 1
ATOM 4467 O O . THR B 1 223 ? 0.479 14.477 -16.109 1 98.56 223 THR B O 1
ATOM 4470 N N . ALA B 1 224 ? -0.714 15.555 -17.703 1 98.56 224 ALA B N 1
ATOM 4471 C CA . ALA B 1 224 ? -1.16 14.32 -18.344 1 98.56 224 ALA B CA 1
ATOM 4472 C C . ALA B 1 224 ? 0.026 13.516 -18.859 1 98.56 224 ALA B C 1
ATOM 4474 O O . ALA B 1 224 ? 0.04 12.289 -18.766 1 98.56 224 ALA B O 1
ATOM 4475 N N . LYS B 1 225 ? 0.95 14.195 -19.375 1 98.44 225 LYS B N 1
ATOM 4476 C CA . LYS B 1 225 ? 2.145 13.547 -19.906 1 98.44 225 LYS B CA 1
ATOM 4477 C C . LYS B 1 225 ? 2.891 12.789 -18.797 1 98.44 225 LYS B C 1
ATOM 4479 O O . LYS B 1 225 ? 3.236 11.625 -18.969 1 98.44 225 LYS B O 1
ATOM 4484 N N . ARG B 1 226 ? 3.125 13.453 -17.688 1 98.62 226 ARG B N 1
ATOM 4485 C CA . ARG B 1 226 ? 3.863 12.852 -16.578 1 98.62 226 ARG B CA 1
ATOM 4486 C C . ARG B 1 226 ? 3.105 11.664 -16 1 98.62 226 ARG B C 1
ATOM 4488 O O . ARG B 1 226 ? 3.699 10.617 -15.719 1 98.62 226 ARG B O 1
ATOM 4495 N N . ILE B 1 227 ? 1.821 11.766 -15.82 1 98.75 227 ILE B N 1
ATOM 4496 C CA . ILE B 1 227 ? 1.01 10.68 -15.281 1 98.75 227 ILE B CA 1
ATOM 4497 C C . ILE B 1 227 ? 1.047 9.484 -16.219 1 98.75 227 ILE B C 1
ATOM 4499 O O . ILE B 1 227 ? 1.164 8.336 -15.781 1 98.75 227 ILE B O 1
ATOM 4503 N N . LYS B 1 228 ? 0.958 9.773 -17.531 1 97.75 228 LYS B N 1
ATOM 4504 C CA . LYS B 1 228 ? 1.054 8.695 -18.516 1 97.75 228 LYS B CA 1
ATOM 4505 C C . LYS B 1 228 ? 2.385 7.961 -18.406 1 97.75 228 LYS B C 1
ATOM 4507 O O . LYS B 1 228 ? 2.426 6.73 -18.453 1 97.75 228 LYS B O 1
ATOM 4512 N N . GLU B 1 229 ? 3.42 8.672 -18.234 1 97.94 229 GLU B N 1
ATOM 4513 C CA . GLU B 1 229 ? 4.746 8.07 -18.125 1 97.94 229 GLU B CA 1
ATOM 4514 C C . GLU B 1 229 ? 4.855 7.219 -16.859 1 97.94 229 GLU B C 1
ATOM 4516 O O . GLU B 1 229 ? 5.434 6.129 -16.891 1 97.94 229 GLU B O 1
ATOM 4521 N N . LEU B 1 230 ? 4.352 7.707 -15.766 1 97.62 230 LEU B N 1
ATOM 4522 C CA . LEU B 1 230 ? 4.395 6.961 -14.508 1 97.62 230 LEU B CA 1
ATOM 4523 C C . LEU B 1 230 ? 3.668 5.629 -14.641 1 97.62 230 LEU B C 1
ATOM 4525 O O . LEU B 1 230 ? 4.113 4.617 -14.094 1 97.62 230 LEU B O 1
ATOM 4529 N N . LYS B 1 231 ? 2.633 5.578 -15.422 1 95.56 231 LYS B N 1
ATOM 4530 C CA . LYS B 1 231 ? 1.811 4.383 -15.594 1 95.56 231 LYS B CA 1
ATOM 4531 C C . LYS B 1 231 ? 2.535 3.332 -16.438 1 95.56 231 LYS B C 1
ATOM 4533 O O . LYS B 1 231 ? 2.135 2.166 -16.453 1 95.56 231 LYS B O 1
ATOM 4538 N N . THR B 1 232 ? 3.586 3.686 -17.109 1 93.19 232 THR B N 1
ATOM 4539 C CA . THR B 1 232 ? 4.293 2.75 -17.969 1 93.19 232 THR B CA 1
ATOM 4540 C C . THR B 1 232 ? 5.395 2.029 -17.203 1 93.19 232 THR B C 1
ATOM 4542 O O . THR B 1 232 ? 6.008 1.092 -17.719 1 93.19 232 THR B O 1
ATOM 4545 N N . THR B 1 233 ? 5.672 2.477 -16.031 1 93.12 233 THR B N 1
ATOM 4546 C CA . THR B 1 233 ? 6.789 1.915 -15.281 1 93.12 233 THR B CA 1
ATOM 4547 C C . THR B 1 233 ? 6.469 0.498 -14.812 1 93.12 233 THR B C 1
ATOM 4549 O O . THR B 1 233 ? 5.305 0.157 -14.594 1 93.12 233 THR B O 1
ATOM 4552 N N . ALA B 1 234 ? 7.512 -0.294 -14.617 1 90.69 234 ALA B N 1
ATOM 4553 C CA . ALA B 1 234 ? 7.363 -1.622 -14.031 1 90.69 234 ALA B CA 1
ATOM 4554 C C . ALA B 1 234 ? 6.859 -1.53 -12.594 1 90.69 234 ALA B C 1
ATOM 4556 O O . ALA B 1 234 ? 6.105 -2.393 -12.133 1 90.69 234 ALA B O 1
ATOM 4557 N N . PHE B 1 235 ? 7.254 -0.465 -11.945 1 92.94 235 PHE B N 1
ATOM 4558 C CA . PHE B 1 235 ? 6.805 -0.201 -10.586 1 92.94 235 PHE B CA 1
ATOM 4559 C C . PHE B 1 235 ? 5.285 -0.097 -10.523 1 92.94 235 PHE B C 1
ATOM 4561 O O . PHE B 1 235 ? 4.641 -0.812 -9.758 1 92.94 235 PHE B O 1
ATOM 4568 N N . PHE B 1 236 ? 4.73 0.679 -11.383 1 94.38 236 PHE B N 1
ATOM 4569 C CA . PHE B 1 236 ? 3.285 0.865 -11.422 1 94.38 236 PHE B CA 1
ATOM 4570 C C . PHE B 1 236 ? 2.584 -0.424 -11.836 1 94.38 236 PHE B C 1
ATOM 4572 O O . PHE B 1 236 ? 1.582 -0.812 -11.227 1 94.38 236 PHE B O 1
ATOM 4579 N N . GLY B 1 237 ? 3.141 -1.082 -12.805 1 90.62 237 GLY B N 1
ATOM 4580 C CA . GLY B 1 237 ? 2.541 -2.309 -13.305 1 90.62 237 GLY B CA 1
ATOM 4581 C C . GLY B 1 237 ? 2.611 -3.455 -12.312 1 90.62 237 GLY B C 1
ATOM 4582 O O . GLY B 1 237 ? 1.737 -4.324 -12.297 1 90.62 237 GLY B O 1
ATOM 4583 N N . GLY B 1 238 ? 3.619 -3.443 -11.461 1 90.38 238 GLY B N 1
ATOM 4584 C CA . GLY B 1 238 ? 3.848 -4.555 -10.555 1 90.38 238 GLY B CA 1
ATOM 4585 C C . GLY B 1 238 ? 3.154 -4.387 -9.211 1 90.38 238 GLY B C 1
ATOM 4586 O O . GLY B 1 238 ? 3.064 -5.332 -8.43 1 90.38 238 GLY B O 1
ATOM 4587 N N . ALA B 1 239 ? 2.639 -3.197 -8.961 1 93.31 239 ALA B N 1
ATOM 4588 C CA . ALA B 1 239 ? 1.979 -2.914 -7.688 1 93.31 239 ALA B CA 1
ATOM 4589 C C . ALA B 1 239 ? 0.462 -3.002 -7.824 1 93.31 239 ALA B C 1
ATOM 4591 O O . ALA B 1 239 ? -0.119 -2.418 -8.742 1 93.31 239 ALA B O 1
ATOM 4592 N N . SER B 1 240 ? -0.123 -3.74 -6.895 1 92.69 240 SER B N 1
ATOM 4593 C CA . SER B 1 240 ? -1.582 -3.766 -6.883 1 92.69 240 SER B CA 1
ATOM 4594 C C . SER B 1 240 ? -2.156 -2.395 -6.543 1 92.69 240 SER B C 1
ATOM 4596 O O . SER B 1 240 ? -1.623 -1.687 -5.688 1 92.69 240 SER B O 1
ATOM 4598 N N . PRO B 1 241 ? -3.232 -2.029 -7.234 1 94.12 241 PRO B N 1
ATOM 4599 C CA . PRO B 1 241 ? -3.881 -0.758 -6.902 1 94.12 241 PRO B CA 1
ATOM 4600 C C . PRO B 1 241 ? -4.629 -0.811 -5.57 1 94.12 241 PRO B C 1
ATOM 4602 O O . PRO B 1 241 ? -4.762 -1.882 -4.977 1 94.12 241 PRO B O 1
ATOM 4605 N N . ALA B 1 242 ? -5.047 0.407 -5.117 1 96 242 ALA B N 1
ATOM 4606 C CA . ALA B 1 242 ? -6.051 0.418 -4.059 1 96 242 ALA B CA 1
ATOM 4607 C C . ALA B 1 242 ? -7.301 -0.351 -4.48 1 96 242 ALA B C 1
ATOM 4609 O O . ALA B 1 242 ? -7.566 -0.509 -5.676 1 96 242 ALA B O 1
ATOM 4610 N N . THR B 1 243 ? -8.039 -0.845 -3.508 1 95.5 243 THR B N 1
ATOM 4611 C CA . THR B 1 243 ? -9.234 -1.603 -3.867 1 95.5 243 THR B CA 1
ATOM 4612 C C . THR B 1 243 ? -10.258 -0.707 -4.562 1 95.5 243 THR B C 1
ATOM 4614 O O . THR B 1 243 ? -10.344 0.487 -4.27 1 95.5 243 THR B O 1
ATOM 4617 N N . PRO B 1 244 ? -11.016 -1.284 -5.48 1 94.5 244 PRO B N 1
ATOM 4618 C CA . PRO B 1 244 ? -12.039 -0.469 -6.141 1 94.5 244 PRO B CA 1
ATOM 4619 C C . PRO B 1 244 ? -13.047 0.125 -5.16 1 94.5 244 PRO B C 1
ATOM 4621 O O . PRO B 1 244 ? -13.562 1.223 -5.387 1 94.5 244 PRO B O 1
ATOM 4624 N N . ALA B 1 245 ? -13.312 -0.536 -4.074 1 96.19 245 ALA B N 1
ATOM 4625 C CA . ALA B 1 245 ? -14.234 -0.023 -3.064 1 96.19 245 ALA B CA 1
ATOM 4626 C C . ALA B 1 245 ? -13.688 1.243 -2.412 1 96.19 245 ALA B C 1
ATOM 4628 O O . ALA B 1 245 ? -14.43 2.201 -2.184 1 96.19 245 ALA B O 1
ATOM 4629 N N . ASN B 1 246 ? -12.383 1.221 -2.039 1 97.25 246 ASN B N 1
ATOM 4630 C CA . ASN B 1 246 ? -11.758 2.418 -1.496 1 97.25 246 ASN B CA 1
ATOM 4631 C C . ASN B 1 246 ? -11.836 3.588 -2.473 1 97.25 246 ASN B C 1
ATOM 4633 O O . ASN B 1 246 ? -12.195 4.703 -2.084 1 97.25 246 ASN B O 1
ATOM 4637 N N . ILE B 1 247 ? -11.562 3.27 -3.734 1 97.38 247 ILE B N 1
ATOM 4638 C CA . ILE B 1 247 ? -11.555 4.281 -4.785 1 97.38 247 ILE B CA 1
ATOM 4639 C C . ILE B 1 247 ? -12.969 4.82 -4.992 1 97.38 247 ILE B C 1
ATOM 4641 O O . ILE B 1 247 ? -13.164 6.031 -5.094 1 97.38 247 ILE B O 1
ATOM 4645 N N . ALA B 1 248 ? -13.93 3.977 -5.004 1 97.44 248 ALA B N 1
ATOM 4646 C CA . ALA B 1 248 ? -15.32 4.363 -5.195 1 97.44 248 ALA B CA 1
ATOM 4647 C C . ALA B 1 248 ? -15.812 5.25 -4.051 1 97.44 248 ALA B C 1
ATOM 4649 O O . ALA B 1 248 ? -16.625 6.145 -4.258 1 97.44 248 ALA B O 1
ATOM 4650 N N . THR B 1 249 ? -15.32 5.043 -2.904 1 98.44 249 THR B N 1
ATOM 4651 C CA . THR B 1 249 ? -15.742 5.793 -1.726 1 98.44 249 THR B CA 1
ATOM 4652 C C . THR B 1 249 ? -15.367 7.266 -1.858 1 98.44 249 THR B C 1
ATOM 4654 O O . THR B 1 249 ? -16.125 8.141 -1.433 1 98.44 249 THR B O 1
ATOM 4657 N N . LEU B 1 250 ? -14.203 7.52 -2.475 1 98.25 250 LEU B N 1
ATOM 4658 C CA . LEU B 1 250 ? -13.781 8.898 -2.691 1 98.25 250 LEU B CA 1
ATOM 4659 C C . LEU B 1 250 ? -14.82 9.664 -3.502 1 98.25 250 LEU B C 1
ATOM 4661 O O . LEU B 1 250 ? -15.086 10.836 -3.227 1 98.25 250 LEU B O 1
ATOM 4665 N N . LEU B 1 251 ? -15.398 8.977 -4.418 1 97 251 LEU B N 1
ATOM 4666 C CA . LEU B 1 251 ? -16.375 9.594 -5.301 1 97 251 LEU B CA 1
ATOM 4667 C C . LEU B 1 251 ? -17.75 9.688 -4.621 1 97 251 LEU B C 1
ATOM 4669 O O . LEU B 1 251 ? -18.469 10.672 -4.801 1 97 251 LEU B O 1
ATOM 4673 N N . SER B 1 252 ? -18.094 8.703 -3.85 1 97.75 252 SER B N 1
ATOM 4674 C CA . SER B 1 252 ? -19.453 8.586 -3.336 1 97.75 252 SER B CA 1
ATOM 4675 C C . SER B 1 252 ? -19.625 9.359 -2.031 1 97.75 252 SER B C 1
ATOM 4677 O O . SER B 1 252 ? -20.75 9.617 -1.593 1 97.75 252 SER B O 1
ATOM 4679 N N . ALA B 1 253 ? -18.516 9.805 -1.411 1 98.25 253 ALA B N 1
ATOM 4680 C CA . ALA B 1 253 ? -18.625 10.383 -0.074 1 98.25 253 ALA B CA 1
ATOM 4681 C C . ALA B 1 253 ? -18.344 11.883 -0.099 1 98.25 253 ALA B C 1
ATOM 4683 O O . ALA B 1 253 ? -18.031 12.484 0.934 1 98.25 253 ALA B O 1
ATOM 4684 N N . GLN B 1 254 ? -18.5 12.555 -1.209 1 97.38 254 GLN B N 1
ATOM 4685 C CA . GLN B 1 254 ? -18.125 13.953 -1.399 1 97.38 254 GLN B CA 1
ATOM 4686 C C . GLN B 1 254 ? -18.844 14.859 -0.411 1 97.38 254 GLN B C 1
ATOM 4688 O O . GLN B 1 254 ? -18.234 15.727 0.207 1 97.38 254 GLN B O 1
ATOM 4693 N N . THR B 1 255 ? -20.156 14.641 -0.238 1 97.88 255 THR B N 1
ATOM 4694 C CA . THR B 1 255 ? -20.953 15.484 0.636 1 97.88 255 THR B CA 1
ATOM 4695 C C . THR B 1 255 ? -20.562 15.281 2.096 1 97.88 255 THR B C 1
ATOM 4697 O O . THR B 1 255 ? -20.562 16.234 2.883 1 97.88 255 THR B O 1
ATOM 4700 N N . ILE B 1 256 ? -20.25 14.086 2.434 1 98.31 256 ILE B N 1
ATOM 4701 C CA . ILE B 1 256 ? -19.828 13.781 3.797 1 98.31 256 ILE B CA 1
ATOM 4702 C C . ILE B 1 256 ? -18.5 14.469 4.102 1 98.31 256 ILE B C 1
ATOM 4704 O O . ILE B 1 256 ? -18.344 15.062 5.168 1 98.31 256 ILE B O 1
ATOM 4708 N N . TYR B 1 257 ? -17.547 14.438 3.119 1 98.06 257 TYR B N 1
ATOM 4709 C CA . TYR B 1 257 ? -16.25 15.102 3.293 1 98.06 257 TYR B CA 1
ATOM 4710 C C . TYR B 1 257 ? -16.438 16.594 3.553 1 98.06 257 TYR B C 1
ATOM 4712 O O . TYR B 1 257 ? -15.844 17.141 4.473 1 98.06 257 TYR B O 1
ATOM 4720 N N . LYS B 1 258 ? -17.297 17.219 2.805 1 97.62 258 LYS B N 1
ATOM 4721 C CA . LYS B 1 258 ? -17.516 18.656 2.932 1 97.62 258 LYS B CA 1
ATOM 4722 C C . LYS B 1 258 ? -18.078 19 4.309 1 97.62 258 LYS B C 1
ATOM 4724 O O . LYS B 1 258 ? -17.625 19.969 4.941 1 97.62 258 LYS B O 1
ATOM 4729 N N . LYS B 1 259 ? -19.031 18.234 4.754 1 97.94 259 LYS B N 1
ATOM 4730 C CA . LYS B 1 259 ? -19.641 18.469 6.055 1 97.94 259 LYS B CA 1
ATOM 4731 C C . LYS B 1 259 ? -18.625 18.297 7.184 1 97.94 259 LYS B C 1
ATOM 4733 O O . LYS B 1 259 ? -18.609 19.078 8.141 1 97.94 259 LYS B O 1
ATOM 4738 N N . ARG B 1 260 ? -17.812 17.281 7.078 1 97.62 260 ARG B N 1
ATOM 4739 C CA . ARG B 1 260 ? -16.812 17 8.109 1 97.62 260 ARG B CA 1
ATOM 4740 C C . ARG B 1 260 ? -15.711 18.047 8.094 1 97.62 260 ARG B C 1
ATOM 4742 O O . ARG B 1 260 ? -15.156 18.391 9.141 1 97.62 260 ARG B O 1
ATOM 4749 N N . GLN B 1 261 ? -15.352 18.531 6.91 1 97.75 261 GLN B N 1
ATOM 4750 C CA . GLN B 1 261 ? -14.406 19.625 6.797 1 97.75 261 GLN B CA 1
ATOM 4751 C C . GLN B 1 261 ? -14.914 20.875 7.527 1 97.75 261 GLN B C 1
ATOM 4753 O O . GLN B 1 261 ? -14.164 21.516 8.266 1 97.75 261 GLN B O 1
ATOM 4758 N N . GLN B 1 262 ? -16.156 21.156 7.32 1 97.62 262 GLN B N 1
ATOM 4759 C CA . GLN B 1 262 ? -16.766 22.297 7.992 1 97.62 262 GLN B CA 1
ATOM 4760 C C . GLN B 1 262 ? -16.75 22.109 9.508 1 97.62 262 GLN B C 1
ATOM 4762 O O . GLN B 1 262 ? -16.453 23.047 10.25 1 97.62 262 GLN B O 1
ATOM 4767 N N . LYS B 1 263 ? -17.109 20.922 9.898 1 97.56 263 LYS B N 1
ATOM 4768 C CA . LYS B 1 263 ? -17.094 20.625 11.328 1 97.56 263 LYS B CA 1
ATOM 4769 C C . LYS B 1 263 ? -15.695 20.797 11.914 1 97.56 263 LYS B C 1
ATOM 4771 O O . LYS B 1 263 ? -15.531 21.344 13 1 97.56 263 LYS B O 1
ATOM 4776 N N . LEU B 1 264 ? -14.695 20.281 11.25 1 97.81 264 LEU B N 1
ATOM 4777 C CA . LEU B 1 264 ? -13.312 20.422 11.711 1 97.81 264 LEU B CA 1
ATOM 4778 C C . LEU B 1 264 ? -12.898 21.875 11.766 1 97.81 264 LEU B C 1
ATOM 4780 O O . LEU B 1 264 ? -12.227 22.312 12.703 1 97.81 264 LEU B O 1
ATOM 4784 N N . GLN B 1 265 ? -13.281 22.625 10.758 1 97.25 265 GLN B N 1
ATOM 4785 C CA . GLN B 1 265 ? -12.984 24.062 10.75 1 97.25 265 GLN B CA 1
ATOM 4786 C C . GLN B 1 265 ? -13.57 24.75 11.969 1 97.25 265 GLN B C 1
ATOM 4788 O O . GLN B 1 265 ? -12.906 25.594 12.594 1 97.25 265 GLN B O 1
ATOM 4793 N N . ASN B 1 266 ? -14.789 24.438 12.273 1 97.94 266 ASN B N 1
ATOM 4794 C CA . ASN B 1 266 ? -15.43 25 13.461 1 97.94 266 ASN B CA 1
ATOM 4795 C C . ASN B 1 266 ? -14.68 24.609 14.727 1 97.94 266 ASN B C 1
ATOM 4797 O O . ASN B 1 266 ? -14.531 25.438 15.633 1 97.94 266 ASN B O 1
ATOM 4801 N N . ASN B 1 267 ? -14.266 23.359 14.805 1 98.12 267 ASN B N 1
ATOM 4802 C CA . ASN B 1 267 ? -13.508 22.906 15.969 1 98.12 267 ASN B CA 1
ATOM 4803 C C . ASN B 1 267 ? -12.188 23.656 16.109 1 98.12 267 ASN B C 1
ATOM 4805 O O . ASN B 1 267 ? -11.789 24 17.234 1 98.12 267 ASN B O 1
ATOM 4809 N N . ILE B 1 268 ? -11.539 23.891 14.977 1 97.31 268 ILE B N 1
ATOM 4810 C CA . ILE B 1 268 ? -10.281 24.625 14.969 1 97.31 268 ILE B CA 1
ATOM 4811 C C . ILE B 1 268 ? -10.5 26.031 15.5 1 97.31 268 ILE B C 1
ATOM 4813 O O . ILE B 1 268 ? -9.758 26.516 16.359 1 97.31 268 ILE B O 1
ATOM 4817 N N . GLN B 1 269 ? -11.539 26.656 15.047 1 97.38 269 GLN B N 1
ATOM 4818 C CA . GLN B 1 269 ? -11.852 28.016 15.477 1 97.38 269 GLN B CA 1
ATOM 4819 C C . GLN B 1 269 ? -12.195 28.062 16.969 1 97.38 269 GLN B C 1
ATOM 4821 O O . GLN B 1 269 ? -11.766 28.969 17.688 1 97.38 269 GLN B O 1
ATOM 4826 N N . LEU B 1 270 ? -12.977 27.109 17.375 1 98.38 270 LEU B N 1
ATOM 4827 C CA . LEU B 1 270 ? -13.344 27.016 18.781 1 98.38 270 LEU B CA 1
ATOM 4828 C C . LEU B 1 270 ? -12.102 26.906 19.672 1 98.38 270 LEU B C 1
ATOM 4830 O O . LEU B 1 270 ? -12.016 27.531 20.719 1 98.38 270 LEU B O 1
ATOM 4834 N N . PHE B 1 271 ? -11.18 26.094 19.344 1 98.31 271 PHE B N 1
ATOM 4835 C CA . PHE B 1 271 ? -9.945 25.875 20.078 1 98.31 271 PHE B CA 1
ATOM 4836 C C . PHE B 1 271 ? -9.117 27.156 20.141 1 98.31 271 PHE B C 1
ATOM 4838 O O . PHE B 1 271 ? -8.727 27.594 21.219 1 98.31 271 PHE B O 1
ATOM 4845 N N . LEU B 1 272 ? -8.922 27.766 18.906 1 97.31 272 LEU B N 1
ATOM 4846 C CA . LEU B 1 272 ? -8.086 28.953 18.812 1 97.31 272 LEU B CA 1
ATOM 4847 C C . LEU B 1 272 ? -8.711 30.125 19.562 1 97.31 272 LEU B C 1
ATOM 4849 O O . LEU B 1 272 ? -8.008 30.844 20.281 1 97.31 272 LEU B O 1
ATOM 4853 N N . ASN B 1 273 ? -9.992 30.266 19.453 1 97.56 273 ASN B N 1
ATOM 4854 C CA . ASN B 1 273 ? -10.68 31.359 20.109 1 97.56 273 ASN B CA 1
ATOM 4855 C C . ASN B 1 273 ? -10.711 31.188 21.625 1 97.56 273 ASN B C 1
ATOM 4857 O O . ASN B 1 273 ? -10.828 32.156 22.359 1 97.56 273 ASN B O 1
ATOM 4861 N N . GLY B 1 274 ? -10.609 29.969 22.047 1 98.12 274 GLY B N 1
ATOM 4862 C CA . GLY B 1 274 ? -10.672 29.703 23.484 1 98.12 274 GLY B CA 1
ATOM 4863 C C . GLY B 1 274 ? -9.336 29.875 24.188 1 98.12 274 GLY B C 1
ATOM 4864 O O . GLY B 1 274 ? -9.289 30.031 25.406 1 98.12 274 GLY B O 1
ATOM 4865 N N . LEU B 1 275 ? -8.273 29.828 23.5 1 97.56 275 LEU B N 1
ATOM 4866 C CA . LEU B 1 275 ? -6.941 29.891 24.094 1 97.56 275 LEU B CA 1
ATOM 4867 C C . LEU B 1 275 ? -6.621 31.312 24.531 1 97.56 275 LEU B C 1
ATOM 4869 O O . LEU B 1 275 ? -6.852 32.281 23.797 1 97.56 275 LEU B O 1
ATOM 4873 N N . ASN B 1 276 ? -6.043 31.406 25.703 1 97.06 276 ASN B N 1
ATOM 4874 C CA . ASN B 1 276 ? -5.57 32.719 26.188 1 97.06 276 ASN B CA 1
ATOM 4875 C C . ASN B 1 276 ? -4.289 33.125 25.469 1 97.06 276 ASN B C 1
ATOM 4877 O O . ASN B 1 276 ? -4.074 34.312 25.219 1 97.06 276 ASN B O 1
ATOM 4881 N N . ASN B 1 277 ? -3.402 32.156 25.203 1 96.06 277 ASN B N 1
ATOM 4882 C CA . ASN B 1 277 ? -2.113 32.406 24.562 1 96.06 277 ASN B CA 1
ATOM 4883 C C . ASN B 1 277 ? -1.879 31.438 23.391 1 96.06 277 ASN B C 1
ATOM 4885 O O . ASN B 1 277 ? -1.389 30.328 23.594 1 96.06 277 ASN B O 1
ATOM 4889 N N . LYS B 1 278 ? -2.049 31.953 22.266 1 94.31 278 LYS B N 1
ATOM 4890 C CA . LYS B 1 278 ? -1.896 31.141 21.062 1 94.31 278 LYS B CA 1
ATOM 4891 C C . LYS B 1 278 ? -0.422 30.922 20.719 1 94.31 278 LYS B C 1
ATOM 4893 O O . LYS B 1 278 ? -0.08 30.016 19.953 1 94.31 278 LYS B O 1
ATOM 4898 N N . ASN B 1 279 ? 0.433 31.656 21.312 1 92.12 279 ASN B N 1
ATOM 4899 C CA . ASN B 1 279 ? 1.855 31.609 20.984 1 92.12 279 ASN B CA 1
ATOM 4900 C C . ASN B 1 279 ? 2.525 30.375 21.609 1 92.12 279 ASN B C 1
ATOM 4902 O O . ASN B 1 279 ? 3.688 30.094 21.328 1 92.12 279 ASN B O 1
ATOM 4906 N N . LEU B 1 280 ? 1.749 29.672 22.359 1 92.19 280 LEU B N 1
ATOM 4907 C CA . LEU B 1 280 ? 2.246 28.438 22.938 1 92.19 280 LEU B CA 1
ATOM 4908 C C . LEU B 1 280 ? 2.459 27.375 21.844 1 92.19 280 LEU B C 1
ATOM 4910 O O . LEU B 1 280 ? 3.17 26.391 22.062 1 92.19 280 LEU B O 1
ATOM 4914 N N . PHE B 1 281 ? 1.787 27.656 20.672 1 91.56 281 PHE B N 1
ATOM 4915 C CA . PHE B 1 281 ? 1.741 26.625 19.641 1 91.56 281 PHE B CA 1
ATOM 4916 C C . PHE B 1 281 ? 2.285 27.156 18.312 1 91.56 281 PHE B C 1
ATOM 4918 O O . PHE B 1 281 ? 2.146 28.344 18.016 1 91.56 281 PHE B O 1
ATOM 4925 N N . SER B 1 282 ? 2.988 26.234 17.609 1 87.88 282 SER B N 1
ATOM 4926 C CA . SER B 1 282 ? 3.24 26.422 16.188 1 87.88 282 SER B CA 1
ATOM 4927 C C . SER B 1 282 ? 2.164 25.75 15.336 1 87.88 282 SER B C 1
ATOM 4929 O O . SER B 1 282 ? 1.9 24.562 15.492 1 87.88 282 SER B O 1
ATOM 4931 N N . TYR B 1 283 ? 1.443 26.516 14.562 1 87.75 283 TYR B N 1
ATOM 4932 C CA . TYR B 1 283 ? 0.352 25.938 13.781 1 87.75 283 TYR B CA 1
ATOM 4933 C C . TYR B 1 283 ? 0.141 26.719 12.484 1 87.75 283 TYR B C 1
ATOM 4935 O O . TYR B 1 283 ? 0.586 27.859 12.359 1 87.75 283 TYR B O 1
ATOM 4943 N N . MET B 1 284 ? -0.435 26.047 11.523 1 85 284 MET B N 1
ATOM 4944 C CA . MET B 1 284 ? -0.87 26.672 10.281 1 85 284 MET B CA 1
ATOM 4945 C C . MET B 1 284 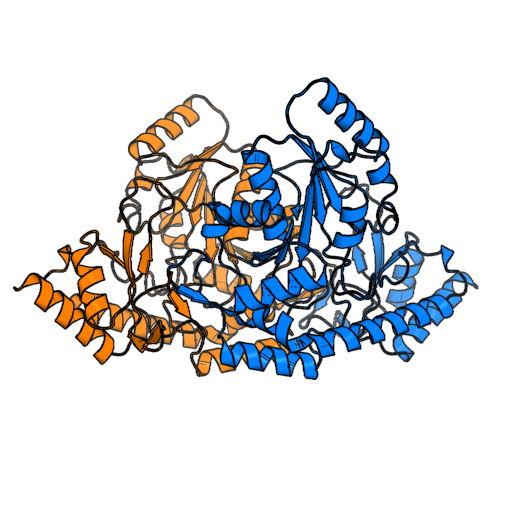? -2.344 27.062 10.352 1 85 284 MET B C 1
ATOM 4947 O O . MET B 1 284 ? -3.158 26.312 10.898 1 85 284 MET B O 1
ATOM 4951 N N . PRO B 1 285 ? -2.609 28.266 9.766 1 81.31 285 PRO B N 1
ATOM 4952 C CA . PRO B 1 285 ? -4.02 28.656 9.758 1 81.31 285 PRO B CA 1
ATOM 4953 C C . PRO B 1 285 ? -4.926 27.594 9.133 1 81.31 285 PRO B C 1
ATOM 4955 O O . PRO B 1 285 ? -4.586 27.031 8.086 1 81.31 285 PRO B O 1
ATOM 4958 N N . ASN B 1 286 ? -6.027 27.234 9.844 1 85.25 286 ASN B N 1
ATOM 4959 C CA . ASN B 1 286 ? -7.062 26.328 9.375 1 85.25 286 ASN B CA 1
ATOM 4960 C C . ASN B 1 286 ? -6.562 24.891 9.328 1 85.25 286 ASN B C 1
ATOM 4962 O O . ASN B 1 286 ? -7.109 24.062 8.602 1 85.25 286 ASN B O 1
ATOM 4966 N N . HIS B 1 287 ? -5.453 24.641 9.914 1 91.81 287 HIS B N 1
ATOM 4967 C CA . HIS B 1 287 ? -5.031 23.25 10.078 1 91.81 287 HIS B CA 1
ATOM 4968 C C . HIS B 1 287 ? -5.273 22.75 11.5 1 91.81 287 HIS B C 1
ATOM 4970 O O . HIS B 1 287 ? -5.227 23.547 12.445 1 91.81 287 HIS B O 1
ATOM 4976 N N . ALA B 1 288 ? -5.379 21.531 11.664 1 94.31 288 ALA B N 1
ATOM 4977 C CA . ALA B 1 288 ? -5.934 20.969 12.898 1 94.31 288 ALA B CA 1
ATOM 4978 C C . ALA B 1 288 ? -4.824 20.578 13.875 1 94.31 288 ALA B C 1
ATOM 4980 O O . ALA B 1 288 ? -5.098 20.203 15.008 1 94.31 288 ALA B O 1
ATOM 4981 N N . ALA B 1 289 ? -3.557 20.703 13.469 1 92.94 289 ALA B N 1
ATOM 4982 C CA . ALA B 1 289 ? -2.441 20.266 14.305 1 92.94 289 ALA B CA 1
ATOM 4983 C C . ALA B 1 289 ? -1.745 21.469 14.945 1 92.94 289 ALA B C 1
ATOM 4985 O O . ALA B 1 289 ? -1.457 22.453 14.273 1 92.94 289 ALA B O 1
ATOM 4986 N N . PHE B 1 290 ? -1.482 21.375 16.234 1 93.38 290 PHE B N 1
ATOM 4987 C CA . PHE B 1 290 ? -0.822 22.406 17.031 1 93.38 290 PHE B CA 1
ATOM 4988 C C . PHE B 1 290 ? 0.405 21.844 17.734 1 93.38 290 PHE B C 1
ATOM 4990 O O . PHE B 1 290 ? 0.282 21.156 18.734 1 93.38 290 PHE B O 1
ATOM 4997 N N . THR B 1 291 ? 1.577 22.203 17.219 1 91.5 291 THR B N 1
ATOM 4998 C CA . THR B 1 291 ? 2.836 21.688 17.734 1 91.5 291 THR B CA 1
ATOM 4999 C C . THR B 1 291 ? 3.342 22.531 18.906 1 91.5 291 THR B C 1
ATOM 5001 O O . THR B 1 291 ? 3.211 23.75 18.891 1 91.5 291 THR B O 1
ATOM 5004 N N . TYR B 1 292 ? 3.854 21.844 19.875 1 90.5 292 TYR B N 1
ATOM 5005 C CA . TYR B 1 292 ? 4.43 22.562 21.016 1 90.5 292 TYR B CA 1
ATOM 5006 C C . TYR B 1 292 ? 5.648 21.828 21.562 1 90.5 292 TYR B C 1
ATOM 5008 O O . TYR B 1 292 ? 5.828 20.641 21.297 1 90.5 292 TYR B O 1
ATOM 5016 N N . THR B 1 293 ? 6.535 22.484 22.312 1 85.94 293 THR B N 1
ATOM 5017 C CA . THR B 1 293 ? 7.773 21.891 22.797 1 85.94 293 THR B CA 1
ATOM 5018 C C . THR B 1 293 ? 7.734 21.734 24.312 1 85.94 293 THR B C 1
ATOM 5020 O O . THR B 1 293 ? 8.492 20.953 24.891 1 85.94 293 THR B O 1
ATOM 5023 N N . ASP B 1 294 ? 6.879 22.516 24.969 1 88.19 294 ASP B N 1
ATOM 5024 C CA . ASP B 1 294 ? 6.812 22.484 26.422 1 88.19 294 ASP B CA 1
ATOM 5025 C C . ASP B 1 294 ? 6.203 21.172 26.922 1 88.19 294 ASP B C 1
ATOM 5027 O O . ASP B 1 294 ? 4.98 21.016 26.938 1 88.19 294 ASP B O 1
ATOM 5031 N N . GLN B 1 295 ? 6.977 20.375 27.516 1 87.75 295 GLN B N 1
ATOM 5032 C CA . GLN B 1 295 ? 6.559 19.031 27.891 1 87.75 295 GLN B CA 1
ATOM 5033 C C . GLN B 1 295 ? 5.609 19.062 29.094 1 87.75 295 GLN B C 1
ATOM 5035 O O . GLN B 1 295 ? 4.934 18.078 29.391 1 87.75 295 GLN B O 1
ATOM 5040 N N . LYS B 1 296 ? 5.539 20.188 29.75 1 91.56 296 LYS B N 1
ATOM 5041 C CA . LYS B 1 296 ? 4.594 20.328 30.859 1 91.56 296 LYS B CA 1
ATOM 5042 C C . LYS B 1 296 ? 3.154 20.172 30.375 1 91.56 296 LYS B C 1
ATOM 5044 O O . LYS B 1 296 ? 2.297 19.688 31.109 1 91.56 296 LYS B O 1
ATOM 5049 N N . ILE B 1 297 ? 2.922 20.531 29.188 1 94.5 297 ILE B N 1
ATOM 5050 C CA . ILE B 1 297 ? 1.578 20.469 28.625 1 94.5 297 ILE B CA 1
ATOM 5051 C C . ILE B 1 297 ? 1.142 19 28.516 1 94.5 297 ILE B C 1
ATOM 5053 O O . ILE B 1 297 ? 0.06 18.641 28.969 1 94.5 297 ILE B O 1
ATOM 5057 N N . THR B 1 298 ? 1.993 18.156 27.953 1 92.44 298 THR B N 1
ATOM 5058 C CA . THR B 1 298 ? 1.68 16.75 27.75 1 92.44 298 THR B CA 1
ATOM 5059 C C . THR B 1 298 ? 1.409 16.062 29.078 1 92.44 298 THR B C 1
ATOM 5061 O O . THR B 1 298 ? 0.427 15.32 29.219 1 92.44 298 THR B O 1
ATOM 5064 N N . ALA B 1 299 ? 2.289 16.297 30 1 92.81 299 ALA B N 1
ATOM 5065 C CA . ALA B 1 299 ? 2.164 15.664 31.312 1 92.81 299 ALA B CA 1
ATOM 5066 C C . ALA B 1 299 ? 0.89 16.109 32.031 1 92.81 299 ALA B C 1
ATOM 5068 O O . ALA B 1 299 ? 0.196 15.305 32.625 1 92.81 299 ALA B O 1
ATOM 5069 N N . TYR B 1 300 ? 0.65 17.391 31.969 1 95.94 300 TYR B N 1
ATOM 5070 C CA . TYR B 1 300 ? -0.523 17.953 32.625 1 95.94 300 TYR B CA 1
ATOM 5071 C C . TYR B 1 300 ? -1.808 17.406 32 1 95.94 300 TYR B C 1
ATOM 5073 O O . TYR B 1 300 ? -2.746 17.047 32.719 1 95.94 300 TYR B O 1
ATOM 5081 N N . LEU B 1 301 ? -1.898 17.391 30.719 1 96.12 301 LEU B N 1
ATOM 5082 C CA . LEU B 1 301 ? -3.076 16.875 30.016 1 96.12 301 LEU B CA 1
ATOM 5083 C C . LEU B 1 301 ? -3.293 15.406 30.328 1 96.12 301 LEU B C 1
ATOM 5085 O O . LEU B 1 301 ? -4.43 14.969 30.531 1 96.12 301 LEU B O 1
ATOM 5089 N N . LYS B 1 302 ? -2.195 14.672 30.344 1 91.81 302 LYS B N 1
ATOM 5090 C CA . LYS B 1 302 ? -2.293 13.25 30.672 1 91.81 302 LYS B CA 1
ATOM 5091 C C . LYS B 1 302 ? -2.869 13.055 32.062 1 91.81 302 LYS B C 1
ATOM 5093 O O . LYS B 1 302 ? -3.701 12.172 32.281 1 91.81 302 LYS B O 1
ATOM 5098 N N . LYS B 1 303 ? -2.422 13.828 33 1 94.69 303 LYS B N 1
ATOM 5099 C CA . LYS B 1 303 ? -2.92 13.781 34.375 1 94.69 303 LYS B CA 1
ATOM 5100 C C . LYS B 1 303 ? -4.426 14.031 34.406 1 94.69 303 LYS B C 1
ATOM 5102 O O . LYS B 1 303 ? -5.109 13.555 35.312 1 94.69 303 LYS B O 1
ATOM 5107 N N . HIS B 1 304 ? -4.891 14.727 33.469 1 96.56 304 HIS B N 1
ATOM 5108 C CA . HIS B 1 304 ? -6.309 15.07 33.438 1 96.56 304 HIS B CA 1
ATOM 5109 C C . HIS B 1 304 ? -7.043 14.234 32.406 1 96.56 304 HIS B C 1
ATOM 5111 O O . HIS B 1 304 ? -8.039 14.688 31.828 1 96.56 304 HIS B O 1
ATOM 5117 N N . ASN B 1 305 ? -6.473 13.125 31.922 1 93.94 305 ASN B N 1
ATOM 5118 C CA . ASN B 1 305 ? -7.094 12.086 31.109 1 93.94 305 ASN B CA 1
ATOM 5119 C C . ASN B 1 305 ? -7.238 12.523 29.656 1 93.94 305 ASN B C 1
ATOM 5121 O O . ASN B 1 305 ? -8.234 12.211 29.016 1 93.94 305 ASN B O 1
ATOM 5125 N N . ILE B 1 306 ? -6.336 13.32 29.203 1 94.69 306 ILE B N 1
ATOM 5126 C CA . ILE B 1 306 ? -6.246 13.688 27.797 1 94.69 306 ILE B CA 1
ATOM 5127 C C . ILE B 1 306 ? -4.918 13.203 27.219 1 94.69 306 ILE B C 1
ATOM 5129 O O . ILE B 1 306 ? -3.854 13.5 27.766 1 94.69 306 ILE B O 1
ATOM 5133 N N . ILE B 1 307 ? -5.023 12.422 26.172 1 90.88 307 ILE B N 1
ATOM 5134 C CA . ILE B 1 307 ? -3.832 11.922 25.5 1 90.88 307 ILE B CA 1
ATOM 5135 C C . ILE B 1 307 ? -3.594 12.703 24.203 1 90.88 307 ILE B C 1
ATOM 5137 O O . ILE B 1 307 ? -4.52 12.922 23.422 1 90.88 307 ILE B O 1
ATOM 5141 N N . VAL B 1 308 ? -2.41 13.172 24.047 1 91.31 308 VAL B N 1
ATOM 5142 C CA . VAL B 1 308 ? -1.997 13.867 22.828 1 91.31 308 VAL B CA 1
ATOM 5143 C C . VAL B 1 308 ? -0.854 13.102 22.172 1 91.31 308 VAL B C 1
ATOM 5145 O O . VAL B 1 308 ? -0.311 12.156 22.75 1 91.31 308 VAL B O 1
ATOM 5148 N N . THR B 1 309 ? -0.588 13.422 20.938 1 85.06 309 THR B N 1
ATOM 5149 C CA . THR B 1 309 ? 0.53 12.812 20.234 1 85.06 309 THR B CA 1
ATOM 5150 C C . THR B 1 309 ? 1.86 13.344 20.75 1 85.06 309 THR B C 1
ATOM 5152 O O . THR B 1 309 ? 2.08 14.562 20.781 1 85.06 309 THR B O 1
ATOM 5155 N N . SER B 1 310 ? 2.633 12.391 21.219 1 76.25 310 SER B N 1
ATOM 5156 C CA . SER B 1 310 ? 3.965 12.75 21.688 1 76.25 310 SER B CA 1
ATOM 5157 C C . SER B 1 310 ? 4.996 11.695 21.297 1 76.25 310 SER B C 1
ATOM 5159 O O . SER B 1 310 ? 4.848 10.523 21.641 1 76.25 310 SER B O 1
ATOM 5161 N N . PHE B 1 311 ? 5.758 11.961 20.391 1 64.75 311 PHE B N 1
ATOM 5162 C CA . PHE B 1 311 ? 6.762 10.984 20 1 64.75 311 PHE B CA 1
ATOM 5163 C C . PHE B 1 311 ? 8.086 11.672 19.688 1 64.75 311 PHE B C 1
ATOM 5165 O O . PHE B 1 311 ? 8.125 12.875 19.422 1 64.75 311 PHE B O 1
ATOM 5172 N N . ASN B 1 312 ? 9.109 10.812 19.953 1 57.75 312 ASN B N 1
ATOM 5173 C CA . ASN B 1 312 ? 10.445 11.266 19.594 1 57.75 312 ASN B CA 1
ATOM 5174 C C . ASN B 1 312 ? 10.688 11.141 18.094 1 57.75 312 ASN B C 1
ATOM 5176 O O . ASN B 1 312 ? 10.312 10.148 17.484 1 57.75 312 ASN B O 1
ATOM 5180 N N . TYR B 1 313 ? 10.906 12.273 17.453 1 52.59 313 TYR B N 1
ATOM 5181 C CA . TYR B 1 313 ? 11.352 12.078 16.078 1 52.59 313 TYR B CA 1
ATOM 5182 C C . TYR B 1 313 ? 12.547 11.133 16.016 1 52.59 313 TYR B C 1
ATOM 5184 O O . TYR B 1 313 ? 13.297 11.008 16.984 1 52.59 313 TYR B O 1
ATOM 5192 N N . PRO B 1 314 ? 12.625 10.289 14.984 1 48.31 314 PRO B N 1
ATOM 5193 C CA . PRO B 1 314 ? 13.617 9.219 14.836 1 48.31 314 PRO B CA 1
ATOM 5194 C C . PRO B 1 314 ? 15.031 9.672 15.18 1 48.31 314 PRO B C 1
ATOM 5196 O O . PRO B 1 314 ? 15.867 8.852 15.57 1 48.31 314 PRO B O 1
ATOM 5199 N N . GLU B 1 315 ? 15.305 10.953 15.148 1 47.56 315 GLU B N 1
ATOM 5200 C CA . GLU B 1 315 ? 16.688 11.352 15.422 1 47.56 315 GLU B CA 1
ATOM 5201 C C . GLU B 1 315 ? 16.938 11.469 16.922 1 47.56 315 GLU B C 1
ATOM 5203 O O . GLU B 1 315 ? 16.125 12.016 17.656 1 47.56 315 GLU B O 1
ATOM 5208 N N . LYS B 1 316 ? 17.875 10.594 17.438 1 51.16 316 LYS B N 1
ATOM 5209 C CA . LYS B 1 316 ? 18.266 10.391 18.828 1 51.16 316 LYS B CA 1
ATOM 5210 C C . LYS B 1 316 ? 18.156 11.68 19.625 1 51.16 316 LYS B C 1
ATOM 5212 O O . LYS B 1 316 ? 17.719 11.664 20.781 1 51.16 316 LYS B O 1
ATOM 5217 N N . ASP B 1 317 ? 18.672 12.734 19.109 1 47.66 317 ASP B N 1
ATOM 5218 C CA . ASP B 1 317 ? 18.797 13.977 19.875 1 47.66 317 ASP B CA 1
ATOM 5219 C C . ASP B 1 317 ? 17.672 14.953 19.531 1 47.66 317 ASP B C 1
ATOM 5221 O O . ASP B 1 317 ? 17.734 16.125 19.891 1 47.66 317 ASP B O 1
ATOM 5225 N N . SER B 1 318 ? 16.734 14.391 18.875 1 52.97 318 SER B N 1
ATOM 5226 C CA . SER B 1 318 ? 15.688 15.328 18.469 1 52.97 318 SER B CA 1
ATOM 5227 C C . SER B 1 318 ? 14.664 15.523 19.578 1 52.97 318 SER B C 1
ATOM 5229 O O . SER B 1 318 ? 14.375 14.594 20.344 1 52.97 318 SER B O 1
ATOM 5231 N N . PRO B 1 319 ? 14.445 16.797 19.766 1 57.84 319 PRO B N 1
ATOM 5232 C CA . PRO B 1 319 ? 13.422 17.062 20.781 1 57.84 319 PRO B CA 1
ATOM 5233 C C . PRO B 1 319 ? 12.117 16.328 20.5 1 57.84 319 PRO B C 1
ATOM 5235 O O . PRO B 1 319 ? 11.805 16.016 19.344 1 57.84 319 PRO B O 1
ATOM 5238 N N . THR B 1 320 ? 11.531 15.898 21.547 1 67.25 320 THR B N 1
ATOM 5239 C CA . THR B 1 320 ? 10.211 15.289 21.469 1 67.25 320 THR B CA 1
ATOM 5240 C C . THR B 1 320 ? 9.211 16.25 20.844 1 67.25 320 THR B C 1
ATOM 5242 O O . THR B 1 320 ? 9.133 17.422 21.219 1 67.25 320 THR B O 1
ATOM 5245 N N . MET B 1 321 ? 8.742 15.883 19.75 1 72.94 321 MET B N 1
ATOM 5246 C CA . MET B 1 321 ? 7.684 16.656 19.094 1 72.94 321 MET B CA 1
ATOM 5247 C C . MET B 1 321 ? 6.312 16.234 19.609 1 72.94 321 MET B C 1
ATOM 5249 O O . MET B 1 321 ? 5.977 15.055 19.609 1 72.94 321 MET B O 1
ATOM 5253 N N . SER B 1 322 ? 5.668 17.266 20.25 1 87.19 322 SER B N 1
ATOM 5254 C CA . SER B 1 322 ? 4.312 17.016 20.719 1 87.19 322 SER B CA 1
ATOM 5255 C C . SER B 1 322 ? 3.299 17.875 19.984 1 87.19 322 SER B C 1
ATOM 5257 O O . SER B 1 322 ? 3.6 19.016 19.625 1 87.19 322 SER B O 1
ATOM 5259 N N . ARG B 1 323 ? 2.186 17.25 19.656 1 92 323 ARG B N 1
ATOM 5260 C CA . ARG B 1 323 ? 1.146 17.969 18.922 1 92 323 ARG B CA 1
ATOM 5261 C C . ARG B 1 323 ? -0.234 17.672 19.5 1 92 323 ARG B C 1
ATOM 5263 O O . ARG B 1 323 ? -0.524 16.531 19.875 1 92 323 ARG B O 1
ATOM 5270 N N . ILE B 1 324 ? -0.992 18.719 19.625 1 94.94 324 ILE B N 1
ATOM 5271 C CA . ILE B 1 324 ? -2.434 18.562 19.797 1 94.94 324 ILE B CA 1
ATOM 5272 C C . ILE B 1 324 ? -3.117 18.531 18.438 1 94.94 324 ILE B C 1
ATOM 5274 O O . ILE B 1 324 ? -2.936 19.438 17.625 1 94.94 324 ILE B O 1
ATOM 5278 N N . VAL B 1 325 ? -3.855 17.484 18.203 1 94.69 325 VAL B N 1
ATOM 5279 C CA . VAL B 1 325 ? -4.535 17.359 16.922 1 94.69 325 VAL B CA 1
ATOM 5280 C C . VAL B 1 325 ? -6.047 17.344 17.141 1 94.69 325 VAL B C 1
ATOM 5282 O O . VAL B 1 325 ? -6.566 16.5 17.875 1 94.69 325 VAL B O 1
ATOM 5285 N N . LEU B 1 326 ? -6.695 18.297 16.547 1 96.5 326 LEU B N 1
ATOM 5286 C CA . LEU B 1 326 ? -8.156 18.328 16.562 1 96.5 326 LEU B CA 1
ATOM 5287 C C . LEU B 1 326 ? -8.719 17.453 15.438 1 96.5 326 LEU B C 1
ATOM 5289 O O . LEU B 1 326 ? -8.086 17.281 14.398 1 96.5 326 LEU B O 1
ATOM 5293 N N . SER B 1 327 ? -9.875 16.875 15.688 1 96 327 SER B N 1
ATOM 5294 C CA . SER B 1 327 ? -10.617 16.156 14.664 1 96 327 SER B CA 1
ATOM 5295 C C . SER B 1 327 ? -12.078 16.594 14.625 1 96 327 SER B C 1
ATOM 5297 O O . SER B 1 327 ? -12.57 17.219 15.562 1 96 327 SER B O 1
ATOM 5299 N N . ALA B 1 328 ? -12.734 16.234 13.547 1 96.75 328 ALA B N 1
ATOM 5300 C CA . ALA B 1 328 ? -14.156 16.547 13.406 1 96.75 328 ALA B CA 1
ATOM 5301 C C . ALA B 1 328 ? -14.992 15.734 14.383 1 96.75 328 ALA B C 1
ATOM 5303 O O . ALA B 1 328 ? -16.156 16.047 14.617 1 96.75 328 ALA B O 1
ATOM 5304 N N . HIS B 1 329 ? -14.414 14.75 15.016 1 93.56 329 HIS B N 1
ATOM 5305 C CA . HIS B 1 329 ? -15.148 13.914 15.961 1 93.56 329 HIS B CA 1
ATOM 5306 C C . HIS B 1 329 ? -15.266 14.586 17.328 1 93.56 329 HIS B C 1
ATOM 5308 O O . HIS B 1 329 ? -16.109 14.211 18.141 1 93.56 329 HIS B O 1
ATOM 5314 N N . HIS B 1 330 ? -14.359 15.539 17.562 1 96.88 330 HIS B N 1
ATOM 5315 C CA . HIS B 1 330 ? -14.391 16.203 18.859 1 96.88 330 HIS B CA 1
ATOM 5316 C C . HIS B 1 330 ? -15.672 17.016 19.031 1 96.88 330 HIS B C 1
ATOM 5318 O O . HIS B 1 330 ? -16.156 17.641 18.062 1 96.88 330 HIS B O 1
ATOM 5324 N N . LYS B 1 331 ? -16.156 16.969 20.156 1 96.75 331 LYS B N 1
ATOM 5325 C CA . LYS B 1 331 ? -17.312 17.781 20.516 1 96.75 331 LYS B CA 1
ATOM 5326 C C . LYS B 1 331 ? -16.891 19.094 21.188 1 96.75 331 LYS B C 1
ATOM 5328 O O . LYS B 1 331 ? -15.742 19.219 21.625 1 96.75 331 LYS B O 1
ATOM 5333 N N . LYS B 1 332 ? -17.844 20 21.203 1 97.94 332 LYS B N 1
ATOM 5334 C CA . LYS B 1 332 ? -17.578 21.297 21.828 1 97.94 332 LYS B CA 1
ATOM 5335 C C . LYS B 1 332 ? -17.062 21.141 23.25 1 97.94 332 LYS B C 1
ATOM 5337 O O . LYS B 1 332 ? -16.109 21.812 23.656 1 97.94 332 LYS B O 1
ATOM 5342 N N . LYS B 1 333 ? -17.625 20.203 23.953 1 97.94 333 LYS B N 1
ATOM 5343 C CA . LYS B 1 333 ? -17.234 19.984 25.344 1 97.94 333 LYS B CA 1
ATOM 5344 C C . LYS B 1 333 ? -15.805 19.484 25.453 1 97.94 333 LYS B C 1
ATOM 5346 O O . LYS B 1 333 ? -15.094 19.797 26.406 1 97.94 333 LYS B O 1
ATOM 5351 N N . ASP B 1 334 ? -15.391 18.656 24.484 1 97.81 334 ASP B N 1
ATOM 5352 C CA . ASP B 1 334 ? -14.023 18.156 24.453 1 97.81 334 ASP B CA 1
ATOM 5353 C C . ASP B 1 334 ? -13.023 19.297 24.281 1 97.81 334 ASP B C 1
ATOM 5355 O O . ASP B 1 334 ? -12.031 19.375 25 1 97.81 334 ASP B O 1
ATOM 5359 N N . ILE B 1 335 ? -13.344 20.188 23.359 1 98.31 335 ILE B N 1
ATOM 5360 C CA . ILE B 1 335 ? -12.477 21.312 23.016 1 98.31 335 ILE B CA 1
ATOM 5361 C C . ILE B 1 335 ? -12.43 22.312 24.172 1 98.31 335 ILE B C 1
ATOM 5363 O O . ILE B 1 335 ? -11.359 22.781 24.547 1 98.31 335 ILE B O 1
ATOM 5367 N N . ASN B 1 336 ? -13.57 22.562 24.75 1 98.31 336 ASN B N 1
ATOM 5368 C CA . ASN B 1 336 ? -13.609 23.453 25.906 1 98.31 336 ASN B CA 1
ATOM 5369 C C . ASN B 1 336 ? -12.773 22.906 27.062 1 98.31 336 ASN B C 1
ATOM 5371 O O . ASN B 1 336 ? -12.102 23.672 27.766 1 98.31 336 ASN B O 1
ATOM 5375 N N . LYS B 1 337 ? -12.867 21.656 27.219 1 98.19 337 LYS B N 1
ATOM 5376 C CA . LYS B 1 337 ? -12.117 21.031 28.312 1 98.19 337 LYS B CA 1
ATOM 5377 C C . LYS B 1 337 ? -10.617 21.219 28.141 1 98.19 337 LYS B C 1
ATOM 5379 O O . LYS B 1 337 ? -9.93 21.641 29.062 1 98.19 337 LYS B O 1
ATOM 5384 N N . ILE B 1 338 ? -10.078 20.906 26.969 1 98.19 338 ILE B N 1
ATOM 5385 C CA . ILE B 1 338 ? -8.633 20.984 26.766 1 98.19 338 ILE B CA 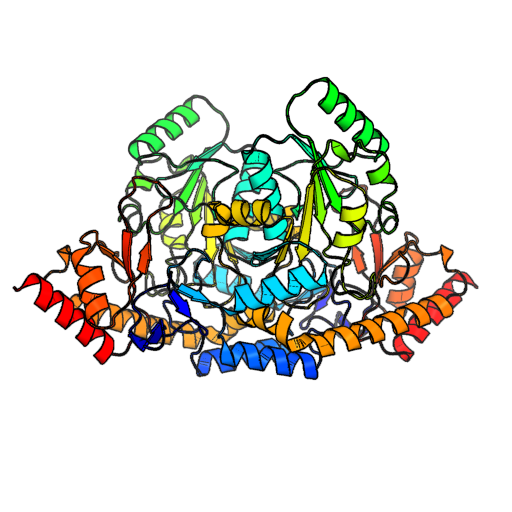1
ATOM 5386 C C . ILE B 1 338 ? -8.188 22.453 26.797 1 98.19 338 ILE B C 1
ATOM 5388 O O . ILE B 1 338 ? -7.117 22.766 27.312 1 98.19 338 ILE B O 1
ATOM 5392 N N . VAL B 1 339 ? -9.023 23.344 26.281 1 98.25 339 VAL B N 1
ATOM 5393 C CA . VAL B 1 339 ? -8.719 24.781 26.297 1 98.25 339 VAL B CA 1
ATOM 5394 C C . VAL B 1 339 ? -8.641 25.281 27.734 1 98.25 339 VAL B C 1
ATOM 5396 O O . VAL B 1 339 ? -7.707 26 28.094 1 98.25 339 VAL B O 1
ATOM 5399 N N . THR B 1 340 ? -9.609 24.875 28.547 1 98.31 340 THR B N 1
ATOM 5400 C CA . THR B 1 340 ? -9.633 25.281 29.953 1 98.31 340 THR B CA 1
ATOM 5401 C C . THR B 1 340 ? -8.391 24.781 30.672 1 98.31 340 THR B C 1
ATOM 5403 O O . THR B 1 340 ? -7.777 25.516 31.453 1 98.31 340 THR B O 1
ATOM 5406 N N . LEU B 1 341 ? -8.047 23.594 30.422 1 98.25 341 LEU B N 1
ATOM 5407 C CA . LEU B 1 341 ? -6.887 23 31.062 1 98.25 341 LEU B CA 1
ATOM 5408 C C . LEU B 1 341 ? -5.602 23.719 30.656 1 98.25 341 LEU B C 1
ATOM 5410 O O . LEU B 1 341 ? -4.75 24 31.5 1 98.25 341 LEU B O 1
ATOM 5414 N N . ILE B 1 342 ? -5.473 24.031 29.406 1 97.5 342 ILE B N 1
ATOM 5415 C CA . ILE B 1 342 ? -4.281 24.703 28.922 1 97.5 342 ILE B CA 1
ATOM 5416 C C . ILE B 1 342 ? -4.191 26.109 29.516 1 97.5 342 ILE B C 1
ATOM 5418 O O . ILE B 1 342 ? -3.131 26.516 30 1 97.5 342 ILE B O 1
ATOM 5422 N N . ASN B 1 343 ? -5.285 26.766 29.531 1 97.69 343 ASN B N 1
ATOM 5423 C CA . ASN B 1 343 ? -5.32 28.109 30.109 1 97.69 343 ASN B CA 1
ATOM 5424 C C . ASN B 1 343 ? -4.977 28.078 31.594 1 97.69 343 ASN B C 1
ATOM 5426 O O . ASN B 1 343 ? -4.27 28.969 32.094 1 97.69 343 ASN B O 1
ATOM 5430 N N . THR B 1 344 ? -5.445 27.094 32.281 1 97.31 344 THR B N 1
ATOM 5431 C CA . THR B 1 344 ? -5.195 26.953 33.688 1 97.31 344 THR B CA 1
ATOM 5432 C C . THR B 1 344 ? -3.717 26.688 33.969 1 97.31 344 THR B C 1
ATOM 5434 O O . THR B 1 344 ? -3.141 27.219 34.906 1 97.31 344 THR B O 1
ATOM 5437 N N . LEU B 1 345 ? -3.109 25.828 33.188 1 96.38 345 LEU B N 1
ATOM 5438 C CA . LEU B 1 345 ? -1.705 25.469 33.344 1 96.38 345 LEU B CA 1
ATOM 5439 C C . LEU B 1 345 ? -0.812 26.703 33.25 1 96.38 345 LEU B C 1
ATOM 5441 O O . LEU B 1 345 ? 0.219 26.766 33.938 1 96.38 345 LEU B O 1
ATOM 5445 N N . PHE B 1 346 ? -1.129 27.672 32.531 1 92.5 346 PHE B N 1
ATOM 5446 C CA . PHE B 1 346 ? -0.233 28.797 32.281 1 92.5 346 PHE B CA 1
ATOM 5447 C C . PHE B 1 346 ? -0.751 30.047 32.938 1 92.5 346 PHE B C 1
ATOM 5449 O O . PHE B 1 346 ? -0.206 31.141 32.75 1 92.5 346 PHE B O 1
ATOM 5456 N N . THR B 1 347 ? -1.881 30.156 33.562 1 86.94 347 THR B N 1
ATOM 5457 C CA . THR B 1 347 ? -2.281 31.266 34.406 1 86.94 347 THR B CA 1
ATOM 5458 C C . THR B 1 347 ? -1.725 31.094 35.844 1 86.94 347 THR B C 1
ATOM 5460 O O . THR B 1 347 ? -1.463 32.062 36.531 1 86.94 347 THR B O 1
ATOM 5463 N N . ASN B 1 348 ? -1.47 29.875 36.312 1 59.97 348 ASN B N 1
ATOM 5464 C CA . ASN B 1 348 ? -0.861 29.703 37.625 1 59.97 348 ASN B CA 1
ATOM 5465 C C . ASN B 1 348 ? 0.662 29.766 37.531 1 59.97 348 ASN B C 1
ATOM 5467 O O . ASN B 1 348 ? 1.262 29.219 36.625 1 59.97 348 ASN B O 1
#

Nearest PDB structures (foldseek):
  8guh-assembly1_A  TM=8.131E-01  e=2.441E-24  Sphingobacterium multivorum
  1dj9-assembly1_A  TM=8.360E-01  e=2.351E-23  Escherichia coli
  3tqx-assembly1_B  TM=8.307E-01  e=5.415E-23  Coxiella burnetii RSA 493
  1bs0-assembly1_A  TM=8.225E-01  e=2.984E-23  Escherichia coli
  2jgt-assembly1_A  TM=7.956E-01  e=3.811E-20  Sphingomonas paucimobilis